Protein AF-0000000085029142 (afdb_homodimer)

Solvent-accessible surface area (backbone atoms only — not comparable to full-atom values): 33684 Å² total; per-residue (Å²): 128,80,84,60,64,17,47,61,80,77,78,48,44,35,38,35,33,48,44,54,59,54,96,69,39,68,44,69,42,39,43,16,46,34,28,54,45,37,56,44,19,61,62,35,75,43,48,28,29,34,39,37,69,24,45,58,61,83,65,44,60,60,55,44,22,17,29,54,22,42,32,30,41,36,38,67,38,74,81,41,69,55,94,44,67,49,44,50,35,49,52,53,48,54,47,42,71,72,67,30,38,36,27,40,43,32,43,43,43,73,63,35,34,40,37,50,32,34,37,26,53,74,50,45,30,30,66,47,58,47,19,69,46,80,50,60,41,67,88,57,52,52,41,40,24,19,63,35,76,85,53,26,24,37,34,34,32,34,42,84,59,26,31,40,32,34,33,24,30,40,62,86,64,59,64,54,49,74,74,36,85,82,52,72,58,46,79,44,83,44,78,80,90,73,88,65,77,58,55,47,45,75,80,42,76,41,61,64,38,55,94,83,42,38,33,42,67,76,15,52,27,26,26,24,33,15,55,62,47,76,45,43,76,49,45,53,50,32,47,50,35,12,57,66,70,64,10,2,50,30,19,26,61,59,12,32,75,71,60,42,41,59,64,92,29,17,33,8,61,93,42,39,63,28,64,17,54,35,34,36,36,28,22,38,54,43,50,52,39,37,38,29,8,43,45,60,23,73,33,28,36,27,26,22,67,53,80,76,33,55,34,52,77,72,27,78,42,71,43,74,36,55,42,85,63,47,40,61,53,50,34,51,49,49,45,51,56,70,74,99,129,82,84,61,64,18,47,60,80,79,76,50,44,34,39,34,34,48,44,54,59,54,96,68,38,68,44,69,41,40,44,16,47,35,28,55,44,38,56,44,19,60,62,34,73,42,49,29,30,33,40,37,68,24,45,59,61,82,66,45,60,60,55,44,22,17,29,52,22,43,32,30,40,36,36,66,38,74,81,40,70,53,95,43,66,50,45,51,34,50,52,52,48,52,49,41,71,71,65,31,37,36,27,40,42,30,42,43,44,73,63,35,33,40,38,50,32,34,37,24,53,74,50,45,31,28,65,47,60,47,21,70,45,80,48,61,41,67,88,57,54,51,41,41,23,18,63,33,76,85,53,27,24,38,34,32,33,35,42,84,59,27,31,38,32,35,32,23,31,39,62,86,63,57,63,53,48,74,75,34,84,82,52,73,58,46,78,44,82,45,77,80,88,72,87,64,78,58,56,48,45,76,81,43,77,41,62,65,36,56,93,83,41,38,31,41,68,76,14,51,26,26,28,24,33,14,57,62,47,77,45,42,74,50,44,53,50,33,46,50,35,11,56,67,70,63,10,1,50,32,18,26,58,61,13,32,75,71,58,42,43,59,65,91,29,16,32,9,60,94,41,40,62,28,64,16,54,35,33,36,35,28,21,39,53,43,49,60,43,37,39,25,8,43,43,57,22,72,34,27,36,26,26,23,67,55,81,76,34,53,32,51,77,72,27,79,41,71,43,75,36,56,41,85,64,47,39,60,53,50,35,53,49,49,44,51,53,67,75,94

Nearest PDB structures (foldseek):
  4l2i-assembly1_A  TM=7.290E-01  e=2.570E-65  Acidaminococcus fermentans DSM 20731
  7koe-assembly1_F  TM=7.139E-01  e=5.589E-36  Thermotoga maritima MSB8
  5ol2-assembly2_D  TM=5.853E-01  e=6.359E-39  Clostridioides difficile
  6fah-assembly1_E  TM=5.877E-01  e=2.912E-35  Acetobacterium woodii DSM 1030
  1efp-assembly2_C  TM=6.548E-01  e=1.243E-28  Paracoccus denitrificans

Foldseek 3Di:
DPCCQFFDDPPAFEEEEEFDDDPQHGDPQSLQCLQVVLVQCVLQVGFHEYEAEEQDNPCVVLQSLLQRHQEYEYEHHNVRHDDAQVQVLQQVLVVCVVRVHQEYEYAQDPSRVSNFVSNCVVSVFDEAEAFQDWHADNNGWIWTWHQDDVNPDIDTDTGPTGPNYYYHYYPPRGDGDDGHSPGDHYYHYDYRPDGDDGPDDDPDDDDLFPDQADQQARFLEEQEEECLCVALVSCVLSVLLCNLVVGHYAYDPRCCVRVSGPQQRHFFQSYAAHAHQEYEYEQHLCDPRRCRRYLNHNAYEYEECDPPRCSVVSGPHYDHDRSSVVSVVVSVVSNVVVVD/DPCCQFFDDPPAFEEEEEFDDDPLHGDPQSLQCLQVVLVQCVLQVGFHEYEAEEQDNPCVVLQSLLQRHQEYEYEHHNVRHDDAQVQVLQQVLVVCVVRVHQEYEYALDPSRVSNFVSNCVVSVFDEAEAFQDWHADNNGWIWTWHQDDVNPDIDTDTGPTGPNYYYHYYPPSGDGDDGHSPGDHYYHYDYRPDGDDGPDDDPDDDDLFPDQADQQAPFLEEQEEECLCVALVSCVLSVLLCNLVVGHYAYDPRCCVRVSGPQQRHFFQSYAAHAHQEYEYEQHLDDPRRCRRYLNHNAYEYEECDPPRCSVVSGPHYDHDRSSVVSVVVSVVSNVVVVD

Secondary structure (DSSP, 8-state):
----TTB--S----EEEE--EETTEE-HHHHHHHHHHHHHHHHHT--EEEEEEES--TTHHHHHHHTT-SEEEEEE-GGGGS--HHHHHHHHHHHHHHH--SEEEEE-SHHHHHHHHHHHHHTT--EEEEE-EEEE-TTS-EEEEEEEGGGTEEEEEE--SBSSEEEEE-TTSS-PPPP-TT---EEEEE--S-----SSEEEEEEESS-TTPPPTTT-SEEEEE-GGG-SGGGHHHHHHHHHHHT-EEEE-HHHHHTTSS-GGGBBSTTSB----SEEEEES----HHHHTTTTT-SEEEEEES-TT-GGGGG-SEEEES-HHHHHHHHHHHHHHHHH-/----TTB--S----EEEE--EETTEE-HHHHHHHHHHHHHHHHHT--EEEEEEES--TTHHHHHHHTT-SEEEEEE-GGGGS--HHHHHHHHHHHHHHH--SEEEEE-SHHHHHHHHHHHHHTT--EEEEE-EEEE-TTS-EEEEEEEGGGTEEEEEE--SBSSEEEEE-TTSSPPPPP-TT---EEEEE--S-----SSEEEEEEESS-TT---TTT-SEEEEE-GGG-SGGGHHHHHHHHHHHT-EEEE-HHHHHTTSS-GGGBBSTTSB----SEEEEES----HHHHTTTTT-SEEEEEES-TT-GGGGG-SEEEES-HHHHHHHHHHHHHHHHH-

Organism: Acidaminococcus fermentans (strain ATCC 25085 / DSM 20731 / CCUG 9996 / CIP 106432 / VR4) (NCBI:txid591001)

pLDDT: mean 88.5, std 11.26, range [29.89, 98.88]

Structure (mmCIF, N/CA/C/O backbone):
data_AF-0000000085029142-model_v1
#
loop_
_entity.id
_entity.type
_entity.pdbx_description
1 polymer 'Electron transfer flavoprotein alpha subunit'
#
loop_
_atom_site.group_PDB
_atom_site.id
_atom_site.type_symbol
_atom_site.label_atom_id
_atom_site.label_alt_id
_atom_site.label_comp_id
_atom_site.label_asym_id
_atom_site.label_entity_id
_atom_site.label_seq_id
_atom_site.pdbx_PDB_ins_code
_atom_site.Cartn_x
_atom_site.Cartn_y
_atom_site.Cartn_z
_atom_site.occupancy
_atom_site.B_iso_or_equiv
_atom_site.auth_seq_id
_atom_site.auth_comp_id
_atom_site.auth_asym_id
_atom_site.auth_atom_id
_atom_site.pdbx_PDB_model_num
ATOM 1 N N . MET A 1 1 ? 5.254 -17.094 31.516 1 30.52 1 MET A N 1
ATOM 2 C CA . MET A 1 1 ? 4.074 -16.25 31.688 1 30.52 1 MET A CA 1
ATOM 3 C C . MET A 1 1 ? 3.535 -15.781 30.344 1 30.52 1 MET A C 1
ATOM 5 O O . MET A 1 1 ? 4.305 -15.398 29.469 1 30.52 1 MET A O 1
ATOM 9 N N . ALA A 1 2 ? 2.299 -16.141 30 1 40.41 2 ALA A N 1
ATOM 10 C CA . ALA A 1 2 ? 1.71 -15.984 28.672 1 40.41 2 ALA A CA 1
ATOM 11 C C . ALA A 1 2 ? 1.793 -14.531 28.203 1 40.41 2 ALA A C 1
ATOM 13 O O . ALA A 1 2 ? 1.518 -13.609 28.984 1 40.41 2 ALA A O 1
ATOM 14 N N . ASN A 1 3 ? 2.672 -14.102 27.25 1 59.19 3 ASN A N 1
ATOM 15 C CA . ASN A 1 3 ? 2.814 -12.727 26.781 1 59.19 3 ASN A CA 1
ATOM 16 C C . ASN A 1 3 ? 1.455 -12.07 26.562 1 59.19 3 ASN A C 1
ATOM 18 O O . ASN A 1 3 ? 0.708 -12.453 25.656 1 59.19 3 ASN A O 1
ATOM 22 N N . THR A 1 4 ? 0.924 -11.352 27.609 1 70.5 4 THR A N 1
ATOM 23 C CA . THR A 1 4 ? -0.402 -10.75 27.625 1 70.5 4 THR A CA 1
ATOM 24 C C . THR A 1 4 ? -0.396 -9.414 26.875 1 70.5 4 THR A C 1
ATOM 26 O O . THR A 1 4 ? -1.415 -8.727 26.812 1 70.5 4 THR A O 1
ATOM 29 N N . LYS A 1 5 ? 0.744 -9.156 26.422 1 80.94 5 LYS A N 1
ATOM 30 C CA . LYS A 1 5 ? 0.821 -7.887 25.703 1 80.94 5 LYS A CA 1
ATOM 31 C C . LYS A 1 5 ? -0.114 -7.879 24.5 1 80.94 5 LYS A C 1
ATOM 33 O O . LYS A 1 5 ? -0.183 -8.859 23.75 1 80.94 5 LYS A O 1
ATOM 38 N N . GLY A 1 6 ? -0.913 -6.805 24.438 1 84.69 6 GLY A N 1
ATOM 39 C CA . GLY A 1 6 ? -1.8 -6.648 23.297 1 84.69 6 GLY A CA 1
ATOM 40 C C . GLY A 1 6 ? -3.201 -7.168 23.547 1 84.69 6 GLY A C 1
ATOM 41 O O . GLY A 1 6 ? -4.125 -6.879 22.781 1 84.69 6 GLY A O 1
ATOM 42 N N . LEU A 1 7 ? -3.342 -7.855 24.672 1 89.94 7 LEU A N 1
ATOM 43 C CA . LEU A 1 7 ? -4.664 -8.383 24.984 1 89.94 7 LEU A CA 1
ATOM 44 C C . LEU A 1 7 ? -5.562 -7.293 25.562 1 89.94 7 LEU A C 1
ATOM 46 O O . LEU A 1 7 ? -5.102 -6.441 26.328 1 89.94 7 LEU A O 1
ATOM 50 N N . LYS A 1 8 ? -6.797 -7.461 25.25 1 92.31 8 LYS A N 1
ATOM 51 C CA . LYS A 1 8 ? -7.789 -6.504 25.734 1 92.31 8 LYS A CA 1
ATOM 52 C C . LYS A 1 8 ? -7.879 -6.531 27.266 1 92.31 8 LYS A C 1
ATOM 54 O O . LYS A 1 8 ? -7.992 -7.602 27.859 1 92.31 8 LYS A O 1
ATOM 59 N N . THR A 1 9 ? -7.871 -5.414 27.859 1 88.19 9 THR A N 1
ATOM 60 C CA . THR A 1 9 ? -7.965 -5.305 29.312 1 88.19 9 THR A CA 1
ATOM 61 C C . THR A 1 9 ? -9.305 -4.695 29.719 1 88.19 9 THR A C 1
ATOM 63 O O . THR A 1 9 ? -9.734 -4.844 30.875 1 88.19 9 THR A O 1
ATOM 66 N N . GLY A 1 10 ? -9.812 -3.982 28.859 1 89.81 10 GLY A N 1
ATOM 67 C CA . GLY A 1 10 ? -11.047 -3.273 29.172 1 89.81 10 GLY A CA 1
ATOM 68 C C . GLY A 1 10 ? -10.82 -1.814 29.516 1 89.81 10 GLY A C 1
ATOM 69 O O . GLY A 1 10 ? -11.781 -1.049 29.641 1 89.81 10 GLY A O 1
ATOM 70 N N . ASN A 1 11 ? -9.57 -1.386 29.578 1 90.81 11 ASN A N 1
ATOM 71 C CA . ASN A 1 11 ? -9.234 -0.014 29.938 1 90.81 11 ASN A CA 1
ATOM 72 C C . ASN A 1 11 ? -9 0.854 28.703 1 90.81 11 ASN A C 1
ATOM 74 O O . ASN A 1 11 ? -8.875 2.074 28.812 1 90.81 11 ASN A O 1
ATOM 78 N N . GLU A 1 12 ? -8.938 0.197 27.578 1 93.56 12 GLU A N 1
ATOM 79 C CA . GLU A 1 12 ? -8.648 0.919 26.344 1 93.56 12 GLU A CA 1
ATOM 80 C C . GLU A 1 12 ? -9.82 1.807 25.938 1 93.56 12 GLU A C 1
ATOM 82 O O . GLU A 1 12 ? -10.977 1.396 26.031 1 93.56 12 GLU A O 1
ATOM 87 N N . LYS A 1 13 ? -9.43 3.027 25.562 1 94.19 13 LYS A N 1
ATOM 88 C CA . LYS A 1 13 ? -10.5 3.951 25.188 1 94.19 13 LYS A CA 1
ATOM 89 C C . LYS A 1 13 ? -10.047 4.898 24.078 1 94.19 13 LYS A C 1
ATOM 91 O O . LYS A 1 13 ? -8.844 5.074 23.859 1 94.19 13 LYS A O 1
ATOM 96 N N . ASP A 1 14 ? -11.023 5.41 23.328 1 96.88 14 ASP A N 1
ATOM 97 C CA . ASP A 1 14 ? -10.859 6.453 22.312 1 96.88 14 ASP A CA 1
ATOM 98 C C . ASP A 1 14 ? -10.336 5.871 21 1 96.88 14 ASP A C 1
ATOM 100 O O . ASP A 1 14 ? -9.734 4.793 21 1 96.88 14 ASP A O 1
ATOM 104 N N . LEU A 1 15 ? -10.664 6.473 20 1 98.62 15 LEU A N 1
ATOM 105 C CA . LEU A 1 15 ? -10.211 6.156 18.656 1 98.62 15 LEU A CA 1
ATOM 106 C C . LEU A 1 15 ? -9.086 7.094 18.219 1 98.62 15 LEU A C 1
ATOM 108 O O . LEU A 1 15 ? -9.188 8.312 18.406 1 98.62 15 LEU A O 1
ATOM 112 N N . TRP A 1 16 ? -8.008 6.555 17.719 1 98.88 16 TRP A N 1
ATOM 113 C CA . TRP A 1 16 ? -6.863 7.344 17.266 1 98.88 16 TRP A CA 1
ATOM 114 C C . TRP A 1 16 ? -6.758 7.348 15.75 1 98.88 16 TRP A C 1
ATOM 116 O O . TRP A 1 16 ? -6.91 6.305 15.109 1 98.88 16 TRP A O 1
ATOM 126 N N . VAL A 1 17 ? -6.547 8.484 15.195 1 98.88 17 VAL A N 1
ATOM 127 C CA . VAL A 1 17 ? -6.16 8.633 13.797 1 98.88 17 VAL A CA 1
ATOM 128 C C . VAL A 1 17 ? -4.715 9.109 13.703 1 98.88 17 VAL A C 1
ATOM 130 O O . VAL A 1 17 ? -4.352 10.133 14.289 1 98.88 17 VAL A O 1
ATOM 133 N N . TYR A 1 18 ? -3.881 8.336 13.062 1 98.88 18 TYR A N 1
ATOM 134 C CA . TYR A 1 18 ? -2.518 8.773 12.789 1 98.88 18 TYR A CA 1
ATOM 135 C C . TYR A 1 18 ? -2.502 9.914 11.781 1 98.88 18 TYR A C 1
ATOM 137 O O . TYR A 1 18 ? -3.146 9.836 10.734 1 98.88 18 TYR A O 1
ATOM 145 N N . VAL A 1 19 ? -1.706 10.961 12.078 1 98.5 19 VAL A N 1
ATOM 146 C CA . VAL A 1 19 ? -1.64 12.133 11.211 1 98.5 19 VAL A CA 1
ATOM 147 C C . VAL A 1 19 ? -0.344 12.109 10.398 1 98.5 19 VAL A C 1
ATOM 149 O O . VAL A 1 19 ? 0.676 12.648 10.836 1 98.5 19 VAL A O 1
ATOM 152 N N . GLU A 1 20 ? -0.463 11.43 9.273 1 95.5 20 GLU A N 1
ATOM 153 C CA . GLU A 1 20 ? 0.644 11.531 8.328 1 95.5 20 GLU A CA 1
ATOM 154 C C . GLU A 1 20 ? 0.755 12.945 7.762 1 95.5 20 GLU A C 1
ATOM 156 O O . GLU A 1 20 ? -0.258 13.586 7.477 1 95.5 20 GLU A O 1
ATOM 161 N N . HIS A 1 21 ? 1.964 13.43 7.652 1 91.62 21 HIS A N 1
ATOM 162 C CA . HIS A 1 21 ? 2.139 14.781 7.133 1 91.62 21 HIS A CA 1
ATOM 163 C C . HIS A 1 21 ? 3.381 14.875 6.254 1 91.62 21 HIS A C 1
ATOM 165 O O . HIS A 1 21 ? 4.277 14.031 6.34 1 91.62 21 HIS A O 1
ATOM 171 N N . TYR A 1 22 ? 3.389 15.797 5.379 1 79.88 22 TYR A N 1
ATOM 172 C CA . TYR A 1 22 ? 4.512 16.172 4.523 1 79.88 22 TYR A CA 1
ATOM 173 C C . TYR A 1 22 ? 4.781 17.672 4.598 1 79.88 22 TYR A C 1
ATOM 175 O O . TYR A 1 22 ? 3.881 18.484 4.371 1 79.88 22 TYR A O 1
ATOM 183 N N . LYS A 1 23 ? 5.977 17.984 4.918 1 77.75 23 LYS A N 1
ATOM 184 C CA . LYS A 1 23 ? 6.375 19.375 5.105 1 77.75 23 LYS A CA 1
ATOM 185 C C . LYS A 1 23 ? 5.441 20.094 6.078 1 77.75 23 LYS A C 1
ATOM 187 O O . LYS A 1 23 ? 4.992 21.203 5.809 1 77.75 23 LYS A O 1
ATOM 192 N N . GLY A 1 24 ? 5 19.359 7.051 1 84.88 24 GLY A N 1
ATOM 193 C CA . GLY A 1 24 ? 4.227 19.938 8.133 1 84.88 24 GLY A CA 1
ATOM 194 C C . GLY A 1 24 ? 2.736 19.984 7.855 1 84.88 24 GLY A C 1
ATOM 195 O O . GLY A 1 24 ? 1.95 20.406 8.703 1 84.88 24 GLY A O 1
ATOM 196 N N . GLU A 1 25 ? 2.32 19.547 6.699 1 85.88 25 GLU A N 1
ATOM 197 C CA . GLU A 1 25 ? 0.902 19.562 6.355 1 85.88 25 GLU A CA 1
ATOM 198 C C . GLU A 1 25 ? 0.339 18.141 6.281 1 85.88 25 GLU A C 1
ATOM 200 O O . GLU A 1 25 ? 0.904 17.281 5.605 1 85.88 25 GLU A O 1
ATOM 205 N N . PRO A 1 26 ? -0.782 17.969 6.996 1 92.62 26 PRO A N 1
ATOM 206 C CA . PRO A 1 26 ? -1.397 16.641 6.918 1 92.62 26 PRO A CA 1
ATOM 207 C C . PRO A 1 26 ? -1.795 16.266 5.492 1 92.62 26 PRO A C 1
ATOM 209 O O . PRO A 1 26 ? -2.258 17.109 4.73 1 92.62 26 PRO A O 1
ATOM 212 N N . VAL A 1 27 ? -1.565 15.016 5.137 1 85.31 27 VAL A N 1
ATOM 213 C CA . VAL A 1 27 ? -2.014 14.539 3.832 1 85.31 27 VAL A CA 1
ATOM 214 C C . VAL A 1 27 ? -3.531 14.367 3.84 1 85.31 27 VAL A C 1
ATOM 216 O O . VAL A 1 27 ? -4.141 14.234 4.902 1 85.31 27 VAL A O 1
ATOM 219 N N . HIS A 1 28 ? -4.18 14.281 2.744 1 82.5 28 HIS A N 1
ATOM 220 C CA . HIS A 1 28 ? -5.625 14.383 2.6 1 82.5 28 HIS A CA 1
ATOM 221 C C . HIS A 1 28 ? -6.332 13.227 3.295 1 82.5 28 HIS A C 1
ATOM 223 O O . HIS A 1 28 ? -7.41 13.406 3.867 1 82.5 28 HIS A O 1
ATOM 229 N N . VAL A 1 29 ? -5.766 12.047 3.234 1 87.75 29 VAL A N 1
ATOM 230 C CA . VAL A 1 29 ? -6.402 10.859 3.797 1 87.75 29 VAL A CA 1
ATOM 231 C C . VAL A 1 29 ? -6.645 11.062 5.293 1 87.75 29 VAL A C 1
ATOM 233 O O . VAL A 1 29 ? -7.586 10.5 5.855 1 87.75 29 VAL A O 1
ATOM 236 N N . VAL A 1 30 ? -5.852 11.922 5.949 1 95.94 30 VAL A N 1
ATOM 237 C CA . VAL A 1 30 ? -6.004 12.203 7.375 1 95.94 30 VAL A CA 1
ATOM 238 C C . VAL A 1 30 ? -7.371 12.836 7.629 1 95.94 30 VAL A C 1
ATOM 240 O O . VAL A 1 30 ? -8.086 12.43 8.555 1 95.94 30 VAL A O 1
ATOM 243 N N . TYR A 1 31 ? -7.746 13.711 6.773 1 94.06 31 TYR A N 1
ATOM 244 C CA . TYR A 1 31 ? -9.016 14.406 6.945 1 94.06 31 TYR A CA 1
ATOM 245 C C . TYR A 1 31 ? -10.188 13.492 6.598 1 94.06 31 TYR A C 1
ATOM 247 O O . TYR A 1 31 ? -11.258 13.586 7.207 1 94.06 31 TYR A O 1
ATOM 255 N N . GLU A 1 32 ? -10 12.641 5.645 1 90.56 32 GLU A N 1
ATOM 256 C CA . GLU A 1 32 ? -11.016 11.633 5.352 1 90.56 32 GLU A CA 1
ATOM 257 C C . GLU A 1 32 ? -11.273 10.734 6.562 1 90.56 32 GLU A C 1
ATOM 259 O O . GLU A 1 32 ? -12.422 10.484 6.926 1 90.56 32 GLU A O 1
ATOM 264 N N . LEU A 1 33 ? -10.18 10.352 7.172 1 97.38 33 LEU A N 1
ATOM 265 C CA . LEU A 1 33 ? -10.258 9.453 8.312 1 97.38 33 LEU A CA 1
ATOM 266 C C . LEU A 1 33 ? -10.914 10.141 9.508 1 97.38 33 LEU A C 1
ATOM 268 O O . LEU A 1 33 ? -11.719 9.523 10.211 1 97.38 33 LEU A O 1
ATOM 272 N N . LEU A 1 34 ? -10.531 11.375 9.727 1 98.25 34 LEU A N 1
ATOM 273 C CA . LEU A 1 34 ? -11.156 12.109 10.828 1 98.25 34 LEU A CA 1
ATOM 274 C C . LEU A 1 34 ? -12.672 12.172 10.648 1 98.25 34 LEU A C 1
ATOM 276 O O . LEU A 1 34 ? -13.422 12 11.609 1 98.25 34 LEU A O 1
ATOM 280 N N . GLY A 1 35 ? -13.094 12.414 9.414 1 96.19 35 GLY A N 1
ATOM 281 C CA . GLY A 1 35 ? -14.516 12.453 9.133 1 96.19 35 GLY A CA 1
ATOM 282 C C . GLY A 1 35 ? -15.219 11.141 9.406 1 96.19 35 GLY A C 1
ATOM 283 O O . GLY A 1 35 ? -16.234 11.102 10.109 1 96.19 35 GLY A O 1
ATOM 284 N N . GLU A 1 36 ? -14.688 10.078 8.883 1 94.62 36 GLU A N 1
ATOM 285 C CA . GLU A 1 36 ? -15.297 8.758 9.031 1 94.62 36 GLU A CA 1
ATOM 286 C C . GLU A 1 36 ? -15.234 8.289 10.484 1 94.62 36 GLU A C 1
ATOM 288 O O . GLU A 1 36 ? -16.203 7.73 11.008 1 94.62 36 GLU A O 1
ATOM 293 N N . CYS A 1 37 ? -14.141 8.523 11.172 1 98.19 37 CYS A N 1
ATOM 294 C CA . CYS A 1 37 ? -13.953 8.055 12.539 1 98.19 37 CYS A CA 1
ATOM 295 C C . CYS A 1 37 ? -14.766 8.883 13.523 1 98.19 37 CYS A C 1
ATOM 297 O O . CYS A 1 37 ? -15.086 8.422 14.617 1 98.19 37 CYS A O 1
ATOM 299 N N . ARG A 1 38 ? -15.078 10.109 13.125 1 97.19 38 ARG A N 1
ATOM 300 C CA . ARG A 1 38 ? -15.977 10.906 13.945 1 97.19 38 ARG A CA 1
ATOM 301 C C . ARG A 1 38 ? -17.328 10.219 14.102 1 97.19 38 ARG A C 1
ATOM 303 O O . ARG A 1 38 ? -17.891 10.172 15.203 1 97.19 38 ARG A O 1
ATOM 310 N N . LYS A 1 39 ? -17.859 9.688 12.992 1 95.44 39 LYS A N 1
ATOM 311 C CA . LYS A 1 39 ? -19.125 8.953 13.023 1 95.44 39 LYS A CA 1
ATOM 312 C C . LYS A 1 39 ? -19.016 7.723 13.914 1 95.44 39 LYS A C 1
ATOM 314 O O . LYS A 1 39 ? -19.938 7.434 14.695 1 95.44 39 LYS A O 1
ATOM 319 N N . LEU A 1 40 ? -17.922 7.031 13.805 1 97.12 40 LEU A N 1
ATOM 320 C CA . LEU A 1 40 ? -17.719 5.824 14.594 1 97.12 40 LEU A CA 1
ATOM 321 C C . LEU A 1 40 ? -17.625 6.156 16.078 1 97.12 40 LEU A C 1
ATOM 323 O O . LEU A 1 40 ? -18.203 5.457 16.922 1 97.12 40 LEU A O 1
ATOM 327 N N . ALA A 1 41 ? -16.844 7.191 16.375 1 97.44 41 ALA A N 1
ATOM 328 C CA . ALA A 1 41 ? -16.656 7.613 17.766 1 97.44 41 ALA A CA 1
ATOM 329 C C . ALA A 1 41 ? -18 7.977 18.406 1 97.44 41 ALA A C 1
ATOM 331 O O . ALA A 1 41 ? -18.266 7.621 19.547 1 97.44 41 ALA A O 1
ATOM 332 N N . ASP A 1 42 ? -18.797 8.672 17.641 1 95.88 42 ASP A N 1
ATOM 333 C CA . ASP A 1 42 ? -20.109 9.047 18.125 1 95.88 42 ASP A CA 1
ATOM 334 C C . ASP A 1 42 ? -20.969 7.816 18.391 1 95.88 42 ASP A C 1
ATOM 336 O O . ASP A 1 42 ? -21.688 7.754 19.391 1 95.88 42 ASP A O 1
ATOM 340 N N . LYS A 1 43 ? -20.859 6.895 17.531 1 94.31 43 LYS A N 1
ATOM 341 C CA . LYS A 1 43 ? -21.641 5.664 17.641 1 94.31 43 LYS A CA 1
ATOM 342 C C . LYS A 1 43 ? -21.25 4.879 18.891 1 94.31 43 LYS A C 1
ATOM 344 O O . LYS A 1 43 ? -22.094 4.277 19.547 1 94.31 43 LYS A O 1
ATOM 349 N N . CYS A 1 44 ? -20.016 4.875 19.266 1 94.25 44 CYS A N 1
ATOM 350 C CA . CYS A 1 44 ? -19.531 4.074 20.375 1 94.25 44 CYS A CA 1
ATOM 351 C C . CYS A 1 44 ? -19.344 4.93 21.625 1 94.25 44 CYS A C 1
ATOM 353 O O . CYS A 1 44 ? -18.875 4.438 22.656 1 94.25 44 CYS A O 1
ATOM 355 N N . ASN A 1 45 ? -19.672 6.152 21.594 1 95 45 ASN A N 1
ATOM 356 C CA . ASN A 1 45 ? -19.562 7.086 22.719 1 95 45 ASN A CA 1
ATOM 357 C C . ASN A 1 45 ? -18.125 7.164 23.234 1 95 45 ASN A C 1
ATOM 359 O O . ASN A 1 45 ? -17.891 6.988 24.422 1 95 45 ASN A O 1
ATOM 363 N N . GLN A 1 46 ? -17.203 7.379 22.375 1 96.69 46 GLN A N 1
ATOM 364 C CA . GLN A 1 46 ? -15.781 7.551 22.672 1 96.69 46 GLN A CA 1
ATOM 365 C C . GLN A 1 46 ? -15.242 8.844 22.062 1 96.69 46 GLN A C 1
ATOM 367 O O . GLN A 1 46 ? -15.898 9.461 21.234 1 96.69 46 GLN A O 1
ATOM 372 N N . LYS A 1 47 ? -14.094 9.227 22.484 1 98.31 47 LYS A N 1
ATOM 373 C CA . LYS A 1 47 ? -13.453 10.406 21.922 1 98.31 47 LYS A CA 1
ATOM 374 C C . LYS A 1 47 ? -12.641 10.039 20.672 1 98.31 47 LYS A C 1
ATOM 376 O O . LYS A 1 47 ? -12.195 8.898 20.531 1 98.31 47 LYS A O 1
ATOM 381 N N . LEU A 1 48 ? -12.562 11.008 19.797 1 98.75 48 LEU A N 1
ATOM 382 C CA . LEU A 1 48 ? -11.711 10.883 18.625 1 98.75 48 LEU A CA 1
ATOM 383 C C . LEU A 1 48 ? -10.422 11.688 18.797 1 98.75 48 LEU A C 1
ATOM 385 O O . LEU A 1 48 ? -10.469 12.898 19.031 1 98.75 48 LEU A O 1
ATOM 389 N N . ALA A 1 49 ? -9.336 11.016 18.719 1 98.88 49 ALA A N 1
ATOM 390 C CA . ALA A 1 49 ? -8.047 11.672 18.906 1 98.88 49 ALA A CA 1
ATOM 391 C C . ALA A 1 49 ? -7.211 11.594 17.625 1 98.88 49 ALA A C 1
ATOM 393 O O . ALA A 1 49 ? -7.266 10.594 16.906 1 98.88 49 ALA A O 1
ATOM 394 N N . ALA A 1 50 ? -6.496 12.641 17.344 1 98.88 50 ALA A N 1
ATOM 395 C CA . ALA A 1 50 ? -5.477 12.664 16.297 1 98.88 50 ALA A CA 1
ATOM 396 C C . ALA A 1 50 ? -4.074 12.609 16.906 1 98.88 50 ALA A C 1
ATOM 398 O O . ALA A 1 50 ? -3.799 13.258 17.922 1 98.88 50 ALA A O 1
ATOM 399 N N . VAL A 1 51 ? -3.215 11.781 16.328 1 98.88 51 VAL A N 1
ATOM 400 C CA . VAL A 1 51 ? -1.849 11.641 16.828 1 98.88 51 VAL A CA 1
ATOM 401 C C . VAL A 1 51 ? -0.869 12.219 15.805 1 98.88 51 VAL A C 1
ATOM 403 O O . VAL A 1 51 ? -0.699 11.656 14.719 1 98.88 51 VAL A O 1
ATOM 406 N N . LEU A 1 52 ? -0.198 13.289 16.188 1 98.62 52 LEU A N 1
ATOM 407 C CA . LEU A 1 52 ? 0.72 14.016 15.32 1 98.62 52 LEU A CA 1
ATOM 408 C C . LEU A 1 52 ? 2.158 13.867 15.805 1 98.62 52 LEU A C 1
ATOM 410 O O . LEU A 1 52 ? 2.504 14.344 16.891 1 98.62 52 LEU A O 1
ATOM 414 N N . ILE A 1 53 ? 2.945 13.141 15.109 1 98.06 53 ILE A N 1
ATOM 415 C CA . ILE A 1 53 ? 4.387 13.047 15.312 1 98.06 53 ILE A CA 1
ATOM 416 C C . ILE A 1 53 ? 5.105 13.945 14.305 1 98.06 53 ILE A C 1
ATOM 418 O O . ILE A 1 53 ? 4.996 13.734 13.094 1 98.06 53 ILE A O 1
ATOM 422 N N . THR A 1 54 ? 5.844 14.914 14.797 1 97.31 54 THR A N 1
ATOM 423 C CA . THR A 1 54 ? 6.348 15.93 13.883 1 97.31 54 THR A CA 1
ATOM 424 C C . THR A 1 54 ? 7.543 16.656 14.484 1 97.31 54 THR A C 1
ATOM 426 O O . THR A 1 54 ? 7.848 16.484 15.664 1 97.31 54 THR A O 1
ATOM 429 N N . ASP A 1 55 ? 8.266 17.359 13.594 1 96.31 55 ASP A N 1
ATOM 430 C CA . ASP A 1 55 ? 9.352 18.219 14.07 1 96.31 55 ASP A CA 1
ATOM 431 C C . ASP A 1 55 ? 8.82 19.578 14.5 1 96.31 55 ASP A C 1
ATOM 433 O O . ASP A 1 55 ? 9.43 20.25 15.344 1 96.31 55 ASP A O 1
ATOM 437 N N . ASP A 1 56 ? 7.668 20.016 13.977 1 95.81 56 ASP A N 1
ATOM 438 C CA . ASP A 1 56 ? 7.027 21.297 14.273 1 95.81 56 ASP A CA 1
ATOM 439 C C . ASP A 1 56 ? 5.52 21.234 14.039 1 95.81 56 ASP A C 1
ATOM 441 O O . ASP A 1 56 ? 5.066 21.141 12.898 1 95.81 56 ASP A O 1
ATOM 445 N N . ALA A 1 57 ? 4.758 21.359 15.055 1 95.88 57 ALA A N 1
ATOM 446 C CA . ALA A 1 57 ? 3.314 21.141 14.984 1 95.88 57 ALA A CA 1
ATOM 447 C C . ALA A 1 57 ? 2.613 22.328 14.312 1 95.88 57 ALA A C 1
ATOM 449 O O . ALA A 1 57 ? 1.566 22.156 13.68 1 95.88 57 ALA A O 1
ATOM 450 N N . LYS A 1 58 ? 3.186 23.5 14.461 1 94.19 58 LYS A N 1
ATOM 451 C CA . LYS A 1 58 ? 2.58 24.719 13.945 1 94.19 58 LYS A CA 1
ATOM 452 C C . LYS A 1 58 ? 1.105 24.812 14.328 1 94.19 58 LYS A C 1
ATOM 454 O O . LYS A 1 58 ? 0.758 24.688 15.5 1 94.19 58 LYS A O 1
ATOM 459 N N . ASP A 1 59 ? 0.207 25.062 13.336 1 95.5 59 ASP A N 1
ATOM 460 C CA . ASP A 1 59 ? -1.22 25.219 13.602 1 95.5 59 ASP A CA 1
ATOM 461 C C . ASP A 1 59 ? -1.983 23.953 13.234 1 95.5 59 ASP A C 1
ATOM 463 O O . ASP A 1 59 ? -3.215 23.953 13.203 1 95.5 59 ASP A O 1
ATOM 467 N N . VAL A 1 60 ? -1.272 22.906 13.031 1 97.19 60 VAL A N 1
ATOM 468 C CA . VAL A 1 60 ? -1.861 21.672 12.555 1 97.19 60 VAL A CA 1
ATOM 469 C C . VAL A 1 60 ? -2.867 21.141 13.578 1 97.19 60 VAL A C 1
ATOM 471 O O . VAL A 1 60 ? -3.959 20.703 13.211 1 97.19 60 VAL A O 1
ATOM 474 N N . PRO A 1 61 ? -2.604 21.25 14.898 1 98.38 61 PRO A N 1
ATOM 475 C CA . PRO A 1 61 ? -3.57 20.75 15.875 1 98.38 61 PRO A CA 1
ATOM 476 C C . PRO A 1 61 ? -4.926 21.438 15.773 1 98.38 61 PRO A C 1
ATOM 478 O O . PRO A 1 61 ? -5.969 20.781 15.875 1 98.38 61 PRO A O 1
ATOM 481 N N . SER A 1 62 ? -4.926 22.734 15.508 1 97.44 62 SER A N 1
ATOM 482 C CA . SER A 1 62 ? -6.176 23.469 15.375 1 97.44 62 SER A CA 1
ATOM 483 C C . SER A 1 62 ? -6.957 23.016 14.141 1 97.44 62 SER A C 1
ATOM 485 O O . SER A 1 62 ? -8.188 22.922 14.18 1 97.44 62 SER A O 1
ATOM 487 N N . LYS A 1 63 ? -6.238 22.719 13.086 1 96.81 63 LYS A N 1
ATOM 488 C CA . LYS A 1 63 ? -6.875 22.234 11.867 1 96.81 63 LYS A CA 1
ATOM 489 C C . LYS A 1 63 ? -7.523 20.875 12.094 1 96.81 63 LYS A C 1
ATOM 491 O O . LYS A 1 63 ? -8.617 20.609 11.578 1 96.81 63 LYS A O 1
ATOM 496 N N . LEU A 1 64 ? -6.848 20.047 12.867 1 98.44 64 LEU A N 1
ATOM 497 C CA . LEU A 1 64 ? -7.352 18.719 13.148 1 98.44 64 LEU A CA 1
ATOM 498 C C . LEU A 1 64 ? -8.602 18.781 14.016 1 98.44 64 LEU A C 1
ATOM 500 O O . LEU A 1 64 ? -9.555 18.031 13.797 1 98.44 64 LEU A O 1
ATOM 504 N N . ILE A 1 65 ? -8.617 19.672 15.008 1 98.5 65 ILE A N 1
ATOM 505 C CA . ILE A 1 65 ? -9.773 19.859 15.875 1 98.5 65 ILE A CA 1
ATOM 506 C C . ILE A 1 65 ? -10.961 20.359 15.055 1 98.5 65 ILE A C 1
ATOM 508 O O . ILE A 1 65 ? -12.07 19.844 15.188 1 98.5 65 ILE A O 1
ATOM 512 N N . ALA A 1 66 ? -10.672 21.25 14.156 1 97.81 66 ALA A N 1
ATOM 513 C CA . ALA A 1 66 ? -11.727 21.812 13.312 1 97.81 66 ALA A CA 1
ATOM 514 C C . ALA A 1 66 ? -12.328 20.75 12.406 1 97.81 66 ALA A C 1
ATOM 516 O O . ALA A 1 66 ? -13.43 20.906 11.883 1 97.81 66 ALA A O 1
ATOM 517 N N . ARG A 1 67 ? -11.57 19.656 12.234 1 97 67 ARG A N 1
ATOM 518 C CA . ARG A 1 67 ? -12 18.594 11.32 1 97 67 ARG A CA 1
ATOM 519 C C . ARG A 1 67 ? -12.523 17.391 12.094 1 97 67 ARG A C 1
ATOM 521 O O . ARG A 1 67 ? -12.656 16.297 11.523 1 97 67 ARG A O 1
ATOM 528 N N . GLY A 1 68 ? -12.766 17.531 13.43 1 97.12 68 GLY A N 1
ATOM 529 C CA . GLY A 1 68 ? -13.531 16.5 14.109 1 97.12 68 GLY A CA 1
ATOM 530 C C . GLY A 1 68 ? -12.805 15.898 15.305 1 97.12 68 GLY A C 1
ATOM 531 O O . GLY A 1 68 ? -13.398 15.172 16.094 1 97.12 68 GLY A O 1
ATOM 532 N N . ALA A 1 69 ? -11.531 16.219 15.531 1 98.62 69 ALA A N 1
ATOM 533 C CA . ALA A 1 69 ? -10.773 15.648 16.641 1 98.62 69 ALA A CA 1
ATOM 534 C C . ALA A 1 69 ? -11.18 16.281 17.969 1 98.62 69 ALA A C 1
ATOM 536 O O . ALA A 1 69 ? -11.328 17.5 18.062 1 98.62 69 ALA A O 1
ATOM 537 N N . ASP A 1 70 ? -11.375 15.438 18.969 1 98.62 70 ASP A N 1
ATOM 538 C CA . ASP A 1 70 ? -11.602 15.914 20.328 1 98.62 70 ASP A CA 1
ATOM 539 C C . ASP A 1 70 ? -10.273 16.156 21.062 1 98.62 70 ASP A C 1
ATOM 541 O O . ASP A 1 70 ? -10.18 17.016 21.922 1 98.62 70 ASP A O 1
ATOM 545 N N . LEU A 1 71 ? -9.352 15.352 20.781 1 98.69 71 LEU A N 1
ATOM 546 C CA . LEU A 1 71 ? -8.008 15.375 21.344 1 98.69 71 LEU A CA 1
ATOM 547 C C . LEU A 1 71 ? -6.961 15.359 20.234 1 98.69 71 LEU A C 1
ATOM 549 O O . LEU A 1 71 ? -7.156 14.727 19.203 1 98.69 71 LEU A O 1
ATOM 553 N N . VAL A 1 72 ? -5.883 16.094 20.453 1 98.88 72 VAL A N 1
ATOM 554 C CA . VAL A 1 72 ? -4.727 15.992 19.578 1 98.88 72 VAL A CA 1
ATOM 555 C C . VAL A 1 72 ? -3.469 15.727 20.391 1 98.88 72 VAL A C 1
ATOM 557 O O . VAL A 1 72 ? -3.043 16.578 21.188 1 98.88 72 VAL A O 1
ATOM 560 N N . TYR A 1 73 ? -2.967 14.5 20.266 1 98.81 73 TYR A N 1
ATOM 561 C CA . TYR A 1 73 ? -1.67 14.188 20.859 1 98.81 73 TYR A CA 1
ATOM 562 C C . TYR A 1 73 ? -0.533 14.641 19.938 1 98.81 73 TYR A C 1
ATOM 564 O O . TYR A 1 73 ? -0.493 14.281 18.766 1 98.81 73 TYR A O 1
ATOM 572 N N . VAL A 1 74 ? 0.406 15.414 20.5 1 98.69 74 VAL A N 1
ATOM 573 C CA . VAL A 1 74 ? 1.515 15.938 19.719 1 98.69 74 VAL A CA 1
ATOM 574 C C . VAL A 1 74 ? 2.838 15.438 20.281 1 98.69 74 VAL A C 1
ATOM 576 O O . VAL A 1 74 ? 3.15 15.672 21.453 1 98.69 74 VAL A O 1
ATOM 579 N N . CYS A 1 75 ? 3.537 14.68 19.562 1 98.38 75 CYS A N 1
ATOM 580 C CA . CYS A 1 75 ? 4.918 14.305 19.844 1 98.38 75 CYS A CA 1
ATOM 581 C C . CYS A 1 75 ? 5.887 15.07 18.953 1 98.38 75 CYS A C 1
ATOM 583 O O . CYS A 1 75 ? 6.078 14.711 17.781 1 98.38 75 CYS A O 1
ATOM 585 N N . GLN A 1 76 ? 6.52 16.062 19.516 1 97.25 76 GLN A N 1
ATOM 586 C CA . GLN A 1 76 ? 7.367 16.938 18.734 1 97.25 76 GLN A CA 1
ATOM 587 C C . GLN A 1 76 ? 8.844 16.719 19.047 1 97.25 76 GLN A C 1
ATOM 589 O O . GLN A 1 76 ? 9.242 16.703 20.219 1 97.25 76 GLN A O 1
ATOM 594 N N . ASP A 1 77 ? 9.648 16.469 18.031 1 96.38 77 ASP A N 1
ATOM 595 C CA . ASP A 1 77 ? 11.094 16.297 18.109 1 96.38 77 ASP A CA 1
ATOM 596 C C . ASP A 1 77 ? 11.75 16.578 16.75 1 96.38 77 ASP A C 1
ATOM 598 O O . ASP A 1 77 ? 11.211 16.203 15.711 1 96.38 77 ASP A O 1
ATOM 602 N N . PRO A 1 78 ? 12.938 17.203 16.75 1 94.31 78 PRO A N 1
ATOM 603 C CA . PRO A 1 78 ? 13.617 17.469 15.484 1 94.31 78 PRO A CA 1
ATOM 604 C C . PRO A 1 78 ? 13.898 16.203 14.68 1 94.31 78 PRO A C 1
ATOM 606 O O . PRO A 1 78 ? 13.969 16.25 13.453 1 94.31 78 PRO A O 1
ATOM 609 N N . ALA A 1 79 ? 13.945 15.086 15.312 1 93.12 79 ALA A N 1
ATOM 610 C CA . ALA A 1 79 ? 14.242 13.805 14.68 1 93.12 79 ALA A CA 1
ATOM 611 C C . ALA A 1 79 ? 13.117 13.383 13.734 1 93.12 79 ALA A C 1
ATOM 613 O O . ALA A 1 79 ? 13.305 12.516 12.883 1 93.12 79 ALA A O 1
ATOM 614 N N . PHE A 1 80 ? 11.961 14.055 13.82 1 94.75 80 PHE A N 1
ATOM 615 C CA . PHE A 1 80 ? 10.789 13.625 13.07 1 94.75 80 PHE A CA 1
ATOM 616 C C . PHE A 1 80 ? 10.609 14.469 11.812 1 94.75 80 PHE A C 1
ATOM 618 O O . PHE A 1 80 ? 9.539 14.469 11.203 1 94.75 80 PHE A O 1
ATOM 625 N N . LYS A 1 81 ? 11.688 15.141 11.406 1 89.88 81 LYS A N 1
ATOM 626 C CA . LYS A 1 81 ? 11.641 15.969 10.203 1 89.88 81 LYS A CA 1
ATOM 627 C C . LYS A 1 81 ? 11.359 15.125 8.961 1 89.88 81 LYS A C 1
ATOM 629 O O . LYS A 1 81 ? 10.609 15.547 8.078 1 89.88 81 LYS A O 1
ATOM 634 N N . TYR A 1 82 ? 12.008 13.977 8.93 1 87.5 82 TYR A N 1
ATOM 635 C CA . TYR A 1 82 ? 11.781 13.016 7.855 1 87.5 82 TYR A CA 1
ATOM 636 C C . TYR A 1 82 ? 11.211 11.711 8.398 1 87.5 82 TYR A C 1
ATOM 638 O O . TYR A 1 82 ? 11.57 11.281 9.5 1 87.5 82 TYR A O 1
ATOM 646 N N . TYR A 1 83 ? 10.367 11.133 7.637 1 91.56 83 TYR A N 1
ATOM 647 C CA . TYR A 1 83 ? 9.789 9.859 8.039 1 91.56 83 TYR A CA 1
ATOM 648 C C . TYR A 1 83 ? 10.867 8.797 8.219 1 91.56 83 TYR A C 1
ATOM 650 O O . TYR A 1 83 ? 11.719 8.617 7.348 1 91.56 83 TYR A O 1
ATOM 658 N N . SER A 1 84 ? 10.852 8.203 9.352 1 90.75 84 SER A N 1
ATOM 659 C CA . SER A 1 84 ? 11.633 7.027 9.703 1 90.75 84 SER A CA 1
ATOM 660 C C . SER A 1 84 ? 10.758 5.941 10.32 1 90.75 84 SER A C 1
ATOM 662 O O . SER A 1 84 ? 10.062 6.184 11.305 1 90.75 84 SER A O 1
ATOM 664 N N . THR A 1 85 ? 10.82 4.75 9.703 1 93.88 85 THR A N 1
ATOM 665 C CA . THR A 1 85 ? 9.969 3.67 10.18 1 93.88 85 THR A CA 1
ATOM 666 C C . THR A 1 85 ? 10.234 3.381 11.656 1 93.88 85 THR A C 1
ATOM 668 O O . THR A 1 85 ? 9.297 3.275 12.445 1 93.88 85 THR A O 1
ATOM 671 N N . ASP A 1 86 ? 11.469 3.301 12.031 1 95.38 86 ASP A N 1
ATOM 672 C CA . ASP A 1 86 ? 11.828 2.881 13.383 1 95.38 86 ASP A CA 1
ATOM 673 C C . ASP A 1 86 ? 11.453 3.949 14.406 1 95.38 86 ASP A C 1
ATOM 675 O O . ASP A 1 86 ? 10.836 3.648 15.43 1 95.38 86 ASP A O 1
ATOM 679 N N . GLU A 1 87 ? 11.805 5.172 14.117 1 95.69 87 GLU A N 1
ATOM 680 C CA . GLU A 1 87 ? 11.539 6.246 15.07 1 95.69 87 GLU A CA 1
ATOM 681 C C . GLU A 1 87 ? 10.039 6.496 15.219 1 95.69 87 GLU A C 1
ATOM 683 O O . GLU A 1 87 ? 9.547 6.699 16.328 1 95.69 87 GLU A O 1
ATOM 688 N N . TYR A 1 88 ? 9.383 6.484 14.133 1 97.31 88 TYR A N 1
ATOM 689 C CA . TYR A 1 88 ? 7.941 6.703 14.18 1 97.31 88 TYR A CA 1
ATOM 690 C C . TYR A 1 88 ? 7.238 5.559 14.898 1 97.31 88 TYR A C 1
ATOM 692 O O . TYR A 1 88 ? 6.32 5.785 15.688 1 97.31 88 TYR A O 1
ATOM 700 N N . THR A 1 89 ? 7.652 4.316 14.602 1 97.94 89 THR A N 1
ATOM 701 C CA . THR A 1 89 ? 7.09 3.168 15.297 1 97.94 89 THR A CA 1
ATOM 702 C C . THR A 1 89 ? 7.312 3.285 16.797 1 97.94 89 THR A C 1
ATOM 704 O O . THR A 1 89 ? 6.391 3.07 17.594 1 97.94 89 THR A O 1
ATOM 707 N N . ASN A 1 90 ? 8.516 3.635 17.156 1 97.56 90 ASN A N 1
ATOM 708 C CA . ASN A 1 90 ? 8.859 3.758 18.562 1 97.56 90 ASN A CA 1
ATOM 709 C C . ASN A 1 90 ? 7.992 4.805 19.266 1 97.56 90 ASN A C 1
ATOM 711 O O . ASN A 1 90 ? 7.422 4.543 20.328 1 97.56 90 ASN A O 1
ATOM 715 N N . ALA A 1 91 ? 7.934 5.98 18.688 1 98.38 91 ALA A N 1
ATOM 716 C CA . ALA A 1 91 ? 7.148 7.07 19.266 1 98.38 91 ALA A CA 1
ATOM 717 C C . ALA A 1 91 ? 5.684 6.676 19.406 1 98.38 91 ALA A C 1
ATOM 719 O O . ALA A 1 91 ? 5.082 6.871 20.469 1 98.38 91 ALA A O 1
ATOM 720 N N . PHE A 1 92 ? 5.105 6.082 18.359 1 98.62 92 PHE A N 1
ATOM 721 C CA . PHE A 1 92 ? 3.691 5.723 18.359 1 98.62 92 PHE A CA 1
ATOM 722 C C . PHE A 1 92 ? 3.412 4.648 19.406 1 98.62 92 PHE A C 1
ATOM 724 O O . PHE A 1 92 ? 2.408 4.715 20.125 1 98.62 92 PHE A O 1
ATOM 731 N N . CYS A 1 93 ? 4.305 3.678 19.5 1 98.19 93 CYS A N 1
ATOM 732 C CA . CYS A 1 93 ? 4.113 2.586 20.453 1 98.19 93 CYS A CA 1
ATOM 733 C C . CYS A 1 93 ? 4.23 3.084 21.875 1 98.19 93 CYS A C 1
ATOM 735 O O . CYS A 1 93 ? 3.498 2.627 22.766 1 98.19 93 CYS A O 1
ATOM 737 N N . GLU A 1 94 ? 5.164 4.004 22.141 1 98.06 94 GLU A N 1
ATOM 738 C CA . GLU A 1 94 ? 5.246 4.613 23.469 1 98.06 94 GLU A CA 1
ATOM 739 C C . GLU A 1 94 ? 3.93 5.281 23.844 1 98.06 94 GLU A C 1
ATOM 741 O O . GLU A 1 94 ? 3.469 5.156 24.984 1 98.06 94 GLU A O 1
ATOM 746 N N . MET A 1 95 ? 3.365 5.949 22.875 1 98.44 95 MET A N 1
ATOM 747 C CA . MET A 1 95 ? 2.119 6.664 23.125 1 98.44 95 MET A CA 1
ATOM 748 C C . MET A 1 95 ? 0.965 5.688 23.344 1 98.44 95 MET A C 1
ATOM 750 O O . MET A 1 95 ? 0.083 5.93 24.172 1 98.44 95 MET A O 1
ATOM 754 N N . ILE A 1 96 ? 0.914 4.582 22.578 1 98.25 96 ILE A N 1
ATOM 755 C CA . ILE A 1 96 ? -0.102 3.555 22.766 1 98.25 96 ILE A CA 1
ATOM 756 C C . ILE A 1 96 ? 0.001 2.99 24.188 1 98.25 96 ILE A C 1
ATOM 758 O O . ILE A 1 96 ? -1.014 2.785 24.859 1 98.25 96 ILE A O 1
ATOM 762 N N . ASP A 1 97 ? 1.232 2.752 24.625 1 96.62 97 ASP A N 1
ATOM 763 C CA . ASP A 1 97 ? 1.444 2.197 25.953 1 96.62 97 ASP A CA 1
ATOM 764 C C . ASP A 1 97 ? 0.986 3.174 27.031 1 96.62 97 ASP A C 1
ATOM 766 O O . ASP A 1 97 ? 0.447 2.764 28.062 1 96.62 97 ASP A O 1
ATOM 770 N N . GLU A 1 98 ? 1.199 4.395 26.766 1 96.88 98 GLU A N 1
ATOM 771 C CA . GLU A 1 98 ? 0.894 5.434 27.75 1 96.88 98 GLU A CA 1
ATOM 772 C C . GLU A 1 98 ? -0.607 5.691 27.828 1 96.88 98 GLU A C 1
ATOM 774 O O . GLU A 1 98 ? -1.165 5.816 28.922 1 96.88 98 GLU A O 1
ATOM 779 N N . TYR A 1 99 ? -1.285 5.746 26.641 1 97.62 99 TYR A N 1
ATOM 780 C CA . TYR A 1 99 ? -2.645 6.273 26.625 1 97.62 99 TYR A CA 1
ATOM 781 C C . TYR A 1 99 ? -3.656 5.172 26.344 1 97.62 99 TYR A C 1
ATOM 783 O O . TYR A 1 99 ? -4.859 5.363 26.531 1 97.62 99 TYR A O 1
ATOM 791 N N . GLN A 1 100 ? -3.277 4.035 25.844 1 97.62 100 GLN A N 1
ATOM 792 C CA . GLN A 1 100 ? -4.055 2.812 25.688 1 97.62 100 GLN A CA 1
ATOM 793 C C . GLN A 1 100 ? -5.316 3.062 24.875 1 97.62 100 GLN A C 1
ATOM 795 O O . GLN A 1 100 ? -6.43 2.822 25.344 1 97.62 100 GLN A O 1
ATOM 800 N N . PRO A 1 101 ? -5.164 3.451 23.594 1 98.44 101 PRO A N 1
ATOM 801 C CA . PRO A 1 101 ? -6.332 3.627 22.734 1 98.44 101 PRO A CA 1
ATOM 802 C C . PRO A 1 101 ? -7.055 2.314 22.438 1 98.44 101 PRO A C 1
ATOM 804 O O . PRO A 1 101 ? -6.445 1.244 22.484 1 98.44 101 PRO A O 1
ATOM 807 N N . SER A 1 102 ? -8.367 2.438 22.125 1 97.94 102 SER A N 1
ATOM 808 C CA . SER A 1 102 ? -9.164 1.268 21.766 1 97.94 102 SER A CA 1
ATOM 809 C C . SER A 1 102 ? -8.914 0.858 20.328 1 97.94 102 SER A C 1
ATOM 811 O O . SER A 1 102 ? -8.961 -0.329 20 1 97.94 102 SER A O 1
ATOM 813 N N . SER A 1 103 ? -8.75 1.849 19.469 1 98.44 103 SER A N 1
ATOM 814 C CA . SER A 1 103 ? -8.562 1.586 18.047 1 98.44 103 SER A CA 1
ATOM 815 C C . SER A 1 103 ? -7.641 2.619 17.406 1 98.44 103 SER A C 1
ATOM 817 O O . SER A 1 103 ? -7.531 3.746 17.891 1 98.44 103 SER A O 1
ATOM 819 N N . VAL A 1 104 ? -6.926 2.238 16.391 1 98.88 104 VAL A N 1
ATOM 820 C CA . VAL A 1 104 ? -6.02 3.109 15.656 1 98.88 104 VAL A CA 1
ATOM 821 C C . VAL A 1 104 ? -6.297 2.99 14.156 1 98.88 104 VAL A C 1
ATOM 823 O O . VAL A 1 104 ? -6.297 1.887 13.602 1 98.88 104 VAL A O 1
ATOM 826 N N . PHE A 1 105 ? -6.531 4.109 13.516 1 98.81 105 PHE A N 1
ATOM 827 C CA . PHE A 1 105 ? -6.789 4.203 12.078 1 98.81 105 PHE A CA 1
ATOM 828 C C . PHE A 1 105 ? -5.641 4.914 11.367 1 98.81 105 PHE A C 1
ATOM 830 O O . PHE A 1 105 ? -5.266 6.023 11.75 1 98.81 105 PHE A O 1
ATOM 837 N N . ILE A 1 106 ? -5.094 4.273 10.375 1 98.75 106 ILE A N 1
ATOM 838 C CA . ILE A 1 106 ? -3.949 4.789 9.633 1 98.75 106 ILE A CA 1
ATOM 839 C C . ILE A 1 106 ? -4.281 4.836 8.141 1 98.75 106 ILE A C 1
ATOM 841 O O . ILE A 1 106 ? -4.871 3.9 7.598 1 98.75 106 ILE A O 1
ATOM 845 N N . GLY A 1 107 ? -3.936 5.93 7.453 1 96.56 107 GLY A N 1
ATOM 846 C CA . GLY A 1 107 ? -4.09 5.969 6.008 1 96.56 107 GLY A CA 1
ATOM 847 C C . GLY A 1 107 ? -3.219 4.957 5.289 1 96.56 107 GLY A C 1
ATOM 848 O O . GLY A 1 107 ? -2.045 4.789 5.625 1 96.56 107 GLY A O 1
ATOM 849 N N . ALA A 1 108 ? -3.83 4.258 4.34 1 93.88 108 ALA A N 1
ATOM 850 C CA . ALA A 1 108 ? -3.098 3.248 3.578 1 93.88 108 ALA A CA 1
ATOM 851 C C . ALA A 1 108 ? -2.25 3.893 2.486 1 93.88 108 ALA A C 1
ATOM 853 O O . ALA A 1 108 ? -2.359 3.531 1.312 1 93.88 108 ALA A O 1
ATOM 854 N N . THR A 1 109 ? -1.391 4.84 2.846 1 89.38 109 THR A N 1
ATOM 855 C CA . THR A 1 109 ? -0.362 5.422 1.99 1 89.38 109 THR A CA 1
ATOM 856 C C . THR A 1 109 ? 0.901 4.566 2.006 1 89.38 109 THR A C 1
ATOM 858 O O . THR A 1 109 ? 0.953 3.539 2.686 1 89.38 109 THR A O 1
ATOM 861 N N . ASN A 1 110 ? 1.887 4.984 1.201 1 88.12 110 ASN A N 1
ATOM 862 C CA . ASN A 1 110 ? 3.135 4.227 1.216 1 88.12 110 ASN A CA 1
ATOM 863 C C . ASN A 1 110 ? 3.742 4.176 2.615 1 88.12 110 ASN A C 1
ATOM 865 O O . ASN A 1 110 ? 4.168 3.115 3.074 1 88.12 110 ASN A O 1
ATOM 869 N N . ASP A 1 111 ? 3.73 5.289 3.262 1 93.06 111 ASP A N 1
ATOM 870 C CA . ASP A 1 111 ? 4.301 5.348 4.605 1 93.06 111 ASP A CA 1
ATOM 871 C C . ASP A 1 111 ? 3.383 4.668 5.621 1 93.06 111 ASP A C 1
ATOM 873 O O . ASP A 1 111 ? 3.852 3.965 6.516 1 93.06 111 ASP A O 1
ATOM 877 N N . GLY A 1 112 ? 2.072 4.859 5.473 1 96.62 112 GLY A N 1
ATOM 878 C CA . GLY A 1 112 ? 1.127 4.23 6.379 1 96.62 112 GLY A CA 1
ATOM 879 C C . GLY A 1 112 ? 1.165 2.713 6.32 1 96.62 112 GLY A C 1
ATOM 880 O O . GLY A 1 112 ? 1.034 2.045 7.348 1 96.62 112 GLY A O 1
ATOM 881 N N . ARG A 1 113 ? 1.368 2.205 5.125 1 95.69 113 ARG A N 1
ATOM 882 C CA . ARG A 1 113 ? 1.423 0.762 4.91 1 95.69 113 ARG A CA 1
ATOM 883 C C . ARG A 1 113 ? 2.725 0.178 5.449 1 95.69 113 ARG A C 1
ATOM 885 O O . ARG A 1 113 ? 2.832 -1.034 5.645 1 95.69 113 ARG A O 1
ATOM 892 N N . ASP A 1 114 ? 3.678 1.02 5.617 1 95.81 114 ASP A N 1
ATOM 893 C CA . ASP A 1 114 ? 4.926 0.626 6.262 1 95.81 114 ASP A CA 1
ATOM 894 C C . ASP A 1 114 ? 4.812 0.702 7.781 1 95.81 114 ASP A C 1
ATOM 896 O O . ASP A 1 114 ? 5.172 -0.244 8.484 1 95.81 114 ASP A O 1
ATOM 900 N N . LEU A 1 115 ? 4.227 1.691 8.297 1 97.75 115 LEU A N 1
ATOM 901 C CA . LEU A 1 115 ? 4.172 2.012 9.719 1 97.75 115 LEU A CA 1
ATOM 902 C C . LEU A 1 115 ? 3.145 1.137 10.43 1 97.75 115 LEU A C 1
ATOM 904 O O . LEU A 1 115 ? 3.428 0.586 11.5 1 97.75 115 LEU A O 1
ATOM 908 N N . GLY A 1 116 ? 1.969 0.987 9.883 1 98.38 116 GLY A N 1
ATOM 909 C CA . GLY A 1 116 ? 0.848 0.306 10.516 1 98.38 116 GLY A CA 1
ATOM 910 C C . GLY A 1 116 ? 1.189 -1.094 10.992 1 98.38 116 GLY A C 1
ATOM 911 O O . GLY A 1 116 ? 1.133 -1.381 12.188 1 98.38 116 GLY A O 1
ATOM 912 N N . PRO A 1 117 ? 1.623 -1.913 10.047 1 97.81 117 PRO A N 1
ATOM 913 C CA . PRO A 1 117 ? 1.926 -3.293 10.438 1 97.81 117 PRO A CA 1
ATOM 914 C C . PRO A 1 117 ? 3.078 -3.385 11.43 1 97.81 117 PRO A C 1
ATOM 916 O O . PRO A 1 117 ? 3.098 -4.281 12.281 1 97.81 117 PRO A O 1
ATOM 919 N N . ARG A 1 118 ? 4.043 -2.457 11.375 1 97.25 118 ARG A N 1
ATOM 920 C CA . ARG A 1 118 ? 5.148 -2.447 12.32 1 97.25 118 ARG A CA 1
ATOM 921 C C . ARG A 1 118 ? 4.656 -2.158 13.734 1 97.25 118 ARG A C 1
ATOM 923 O O . ARG A 1 118 ? 5.109 -2.785 14.695 1 97.25 118 ARG A O 1
ATOM 930 N N . ILE A 1 119 ? 3.789 -1.191 13.828 1 98 119 ILE A N 1
ATOM 931 C CA . ILE A 1 119 ? 3.209 -0.859 15.125 1 98 119 ILE A CA 1
ATOM 932 C C . ILE A 1 119 ? 2.418 -2.053 15.656 1 98 119 ILE A C 1
ATOM 934 O O . ILE A 1 119 ? 2.59 -2.453 16.812 1 98 119 ILE A O 1
ATOM 938 N N . ALA A 1 120 ? 1.565 -2.623 14.797 1 97.88 120 ALA A N 1
ATOM 939 C CA . ALA A 1 120 ? 0.724 -3.748 15.203 1 97.88 120 ALA A CA 1
ATOM 940 C C . ALA A 1 120 ? 1.569 -4.906 15.727 1 97.88 120 ALA A C 1
ATOM 942 O O . ALA A 1 120 ? 1.23 -5.523 16.734 1 97.88 120 ALA A O 1
ATOM 943 N N . ALA A 1 121 ? 2.65 -5.168 15.023 1 95.62 121 ALA A N 1
ATOM 944 C CA . ALA A 1 121 ? 3.549 -6.242 15.445 1 95.62 121 ALA A CA 1
ATOM 945 C C . ALA A 1 121 ? 4.145 -5.957 16.812 1 95.62 121 ALA A C 1
ATOM 947 O O . ALA A 1 121 ? 4.203 -6.844 17.672 1 95.62 121 ALA A O 1
ATOM 948 N N . ARG A 1 122 ? 4.582 -4.773 17.031 1 95.81 122 ARG A N 1
ATOM 949 C CA . ARG A 1 122 ? 5.27 -4.418 18.281 1 95.81 122 ARG A CA 1
ATOM 950 C C . ARG A 1 122 ? 4.312 -4.453 19.469 1 95.81 122 ARG A C 1
ATOM 952 O O . ARG A 1 122 ? 4.688 -4.891 20.547 1 95.81 122 ARG A O 1
ATOM 959 N N . VAL A 1 123 ? 3.1 -3.963 19.25 1 96.69 123 VAL A N 1
ATOM 960 C CA . VAL A 1 123 ? 2.156 -3.922 20.359 1 96.69 123 VAL A CA 1
ATOM 961 C C . VAL A 1 123 ? 1.363 -5.227 20.422 1 96.69 123 VAL A C 1
ATOM 963 O O . VAL A 1 123 ? 0.409 -5.348 21.188 1 96.69 123 VAL A O 1
ATOM 966 N N . ASN A 1 124 ? 1.67 -6.145 19.531 1 95.25 124 ASN A N 1
ATOM 967 C CA . ASN A 1 124 ? 1.165 -7.512 19.531 1 95.25 124 ASN A CA 1
ATOM 968 C C . ASN A 1 124 ? -0.347 -7.555 19.344 1 95.25 124 ASN A C 1
ATOM 970 O O . ASN A 1 124 ? -1.065 -8.164 20.125 1 95.25 124 ASN A O 1
ATOM 974 N N . THR A 1 125 ? -0.81 -6.902 18.344 1 96.56 125 THR A N 1
ATOM 975 C CA . THR A 1 125 ? -2.227 -6.922 18 1 96.56 125 THR A CA 1
ATOM 976 C C . THR A 1 125 ? -2.42 -7.172 16.5 1 96.56 125 THR A C 1
ATOM 978 O O . THR A 1 125 ? -1.45 -7.406 15.781 1 96.56 125 THR A O 1
ATOM 981 N N . GLY A 1 126 ? -3.748 -7.32 16.062 1 94.94 126 GLY A N 1
ATOM 982 C CA . GLY A 1 126 ? -4.078 -7.523 14.664 1 94.94 126 GLY A CA 1
ATOM 983 C C . GLY A 1 126 ? -4.277 -6.23 13.906 1 94.94 126 GLY A C 1
ATOM 984 O O . GLY A 1 126 ? -4.562 -5.188 14.5 1 94.94 126 GLY A O 1
ATOM 985 N N . LEU A 1 127 ? -4.016 -6.312 12.648 1 96.88 127 LEU A N 1
ATOM 986 C CA . LEU A 1 127 ? -4.238 -5.176 11.758 1 96.88 127 LEU A CA 1
ATOM 987 C C . LEU A 1 127 ? -4.953 -5.617 10.484 1 96.88 127 LEU A C 1
ATOM 989 O O . LEU A 1 127 ? -4.594 -6.633 9.883 1 96.88 127 LEU A O 1
ATOM 993 N N . CYS A 1 128 ? -6.012 -4.926 10.156 1 96.25 128 CYS A N 1
ATOM 994 C CA . CYS A 1 128 ? -6.691 -5.133 8.883 1 96.25 128 CYS A CA 1
ATOM 995 C C . CYS A 1 128 ? -6.219 -4.125 7.84 1 96.25 128 CYS A C 1
ATOM 997 O O . CYS A 1 128 ? -6.457 -2.924 7.98 1 96.25 128 CYS A O 1
ATOM 999 N N . ALA A 1 129 ? -5.629 -4.676 6.809 1 95.12 129 ALA A N 1
ATOM 1000 C CA . ALA A 1 129 ? -4.953 -3.801 5.852 1 95.12 129 ALA A CA 1
ATOM 1001 C C . ALA A 1 129 ? -5.898 -3.381 4.73 1 95.12 129 ALA A C 1
ATOM 1003 O O . ALA A 1 129 ? -6.719 -4.18 4.27 1 95.12 129 ALA A O 1
ATOM 1004 N N . ASP A 1 130 ? -5.836 -2.105 4.32 1 93.31 130 ASP A N 1
ATOM 1005 C CA . ASP A 1 130 ? -6.441 -1.559 3.109 1 93.31 130 ASP A CA 1
ATOM 1006 C C . ASP A 1 130 ? -7.965 -1.623 3.178 1 93.31 130 ASP A C 1
ATOM 1008 O O . ASP A 1 130 ? -8.617 -2.039 2.217 1 93.31 130 ASP A O 1
ATOM 1012 N N . CYS A 1 131 ? -8.445 -1.213 4.227 1 93.5 131 CYS A N 1
ATOM 1013 C CA . CYS A 1 131 ? -9.891 -1.249 4.43 1 93.5 131 CYS A CA 1
ATOM 1014 C C . CYS A 1 131 ? -10.578 -0.165 3.613 1 93.5 131 CYS A C 1
ATOM 1016 O O . CYS A 1 131 ? -10.039 0.926 3.434 1 93.5 131 CYS A O 1
ATOM 1018 N N . THR A 1 132 ? -11.812 -0.473 3.211 1 86.94 132 THR A N 1
ATOM 1019 C CA . THR A 1 132 ? -12.578 0.472 2.406 1 86.94 132 THR A CA 1
ATOM 1020 C C . THR A 1 132 ? -13.945 0.734 3.037 1 86.94 132 THR A C 1
ATOM 1022 O O . THR A 1 132 ? -14.648 1.664 2.639 1 86.94 132 THR A O 1
ATOM 1025 N N . ILE A 1 133 ? -14.367 -0.09 3.91 1 88.69 133 ILE A N 1
ATOM 1026 C CA . ILE A 1 133 ? -15.602 0.099 4.668 1 88.69 133 ILE A CA 1
ATOM 1027 C C . ILE A 1 133 ? -15.312 -0.062 6.16 1 88.69 133 ILE A C 1
ATOM 1029 O O . ILE A 1 133 ? -14.586 -0.967 6.566 1 88.69 133 ILE A O 1
ATOM 1033 N N . LEU A 1 134 ? -15.812 0.876 6.906 1 93.88 134 LEU A N 1
ATOM 1034 C CA . LEU A 1 134 ? -15.664 0.841 8.359 1 93.88 134 LEU A CA 1
ATOM 1035 C C . LEU A 1 134 ? -17.031 0.913 9.039 1 93.88 134 LEU A C 1
ATOM 1037 O O . LEU A 1 134 ? -17.922 1.639 8.594 1 93.88 134 LEU A O 1
ATOM 1041 N N . ASP A 1 135 ? -17.172 0.105 10.031 1 93.31 135 ASP A N 1
ATOM 1042 C CA . ASP A 1 135 ? -18.328 0.186 10.922 1 93.31 135 ASP A CA 1
ATOM 1043 C C . ASP A 1 135 ? -17.938 -0.203 12.344 1 93.31 135 ASP A C 1
ATOM 1045 O O . ASP A 1 135 ? -16.828 -0.688 12.594 1 93.31 135 ASP A O 1
ATOM 1049 N N . ALA A 1 136 ? -18.766 0.157 13.312 1 94.75 136 ALA A N 1
ATOM 1050 C CA . ALA A 1 136 ? -18.5 -0.173 14.711 1 94.75 136 ALA A CA 1
ATOM 1051 C C . ALA A 1 136 ? -19.766 -0.668 15.398 1 94.75 136 ALA A C 1
ATOM 1053 O O . ALA A 1 136 ? -20.875 -0.206 15.094 1 94.75 136 ALA A O 1
ATOM 1054 N N . GLU A 1 137 ? -19.516 -1.577 16.234 1 90.44 137 GLU A N 1
ATOM 1055 C CA . GLU A 1 137 ? -20.578 -1.948 17.156 1 90.44 137 GLU A CA 1
ATOM 1056 C C . GLU A 1 137 ? -20.656 -0.977 18.328 1 90.44 137 GLU A C 1
ATOM 1058 O O . GLU A 1 137 ? -19.719 -0.215 18.578 1 90.44 137 GLU A O 1
ATOM 1063 N N . GLU A 1 138 ? -21.734 -1.036 19.062 1 87.88 138 GLU A N 1
ATOM 1064 C CA . GLU A 1 138 ? -21.953 -0.115 20.172 1 87.88 138 GLU A CA 1
ATOM 1065 C C . GLU A 1 138 ? -20.906 -0.31 21.266 1 87.88 138 GLU A C 1
ATOM 1067 O O . GLU A 1 138 ? -20.531 0.642 21.969 1 87.88 138 GLU A O 1
ATOM 1072 N N . ASP A 1 139 ? -20.359 -1.494 21.344 1 89.62 139 ASP A N 1
ATOM 1073 C CA . ASP A 1 139 ? -19.391 -1.782 22.406 1 89.62 139 ASP A CA 1
ATOM 1074 C C . ASP A 1 139 ? -17.984 -1.363 22 1 89.62 139 ASP A C 1
ATOM 1076 O O . ASP A 1 139 ? -17.031 -1.54 22.75 1 89.62 139 ASP A O 1
ATOM 1080 N N . GLY A 1 140 ? -17.891 -0.9 20.812 1 93.56 140 GLY A N 1
ATOM 1081 C CA . GLY A 1 140 ? -16.609 -0.363 20.391 1 93.56 140 GLY A CA 1
ATOM 1082 C C . GLY A 1 140 ? -15.828 -1.31 19.5 1 93.56 140 GLY A C 1
ATOM 1083 O O . GLY A 1 140 ? -14.734 -0.979 19.031 1 93.56 140 GLY A O 1
ATOM 1084 N N . LEU A 1 141 ? -16.438 -2.441 19.219 1 95.94 141 LEU A N 1
ATOM 1085 C CA . LEU A 1 141 ? -15.805 -3.381 18.297 1 95.94 141 LEU A CA 1
ATOM 1086 C C . LEU A 1 141 ? -15.891 -2.881 16.859 1 95.94 141 LEU A C 1
ATOM 1088 O O . LEU A 1 141 ? -16.984 -2.627 16.359 1 95.94 141 LEU A O 1
ATOM 1092 N N . ILE A 1 142 ? -14.773 -2.746 16.188 1 97.62 142 ILE A N 1
ATOM 1093 C CA . ILE A 1 142 ? -14.727 -2.182 14.852 1 97.62 142 ILE A CA 1
ATOM 1094 C C . ILE A 1 142 ? -14.867 -3.297 13.812 1 97.62 142 ILE A C 1
ATOM 1096 O O . ILE A 1 142 ? -14.227 -4.344 13.93 1 97.62 142 ILE A O 1
ATOM 1100 N N . GLU A 1 143 ? -15.703 -3.119 12.836 1 95.44 143 GLU A N 1
ATOM 1101 C CA . GLU A 1 143 ? -15.797 -3.975 11.656 1 95.44 143 GLU A CA 1
ATOM 1102 C C . GLU A 1 143 ? -14.984 -3.4 10.5 1 95.44 143 GLU A C 1
ATOM 1104 O O . GLU A 1 143 ? -15.367 -2.387 9.906 1 95.44 143 GLU A O 1
ATOM 1109 N N . TRP A 1 144 ? -13.922 -4.047 10.227 1 96.75 144 TRP A N 1
ATOM 1110 C CA . TRP A 1 144 ? -13.047 -3.648 9.133 1 96.75 144 TRP A CA 1
ATOM 1111 C C . TRP A 1 144 ? -13.375 -4.43 7.863 1 96.75 144 TRP A C 1
ATOM 1113 O O . TRP A 1 144 ? -13.227 -5.656 7.828 1 96.75 144 TRP A O 1
ATOM 1123 N N . THR A 1 145 ? -13.766 -3.787 6.793 1 91 145 THR A N 1
ATOM 1124 C CA . THR A 1 145 ? -14.031 -4.465 5.531 1 91 145 THR A CA 1
ATOM 1125 C C . THR A 1 145 ? -13.023 -4.039 4.469 1 91 145 THR A C 1
ATOM 1127 O O . THR A 1 145 ? -12.789 -2.846 4.266 1 91 145 THR A O 1
ATOM 1130 N N . ARG A 1 146 ? -12.438 -5.012 3.922 1 88.69 146 ARG A N 1
ATOM 1131 C CA . ARG A 1 146 ? -11.406 -4.73 2.928 1 88.69 146 ARG A CA 1
ATOM 1132 C C . ARG A 1 146 ? -11.586 -5.609 1.693 1 88.69 146 ARG A C 1
ATOM 1134 O O . ARG A 1 146 ? -12.125 -6.715 1.783 1 88.69 146 ARG A O 1
ATOM 1141 N N . PRO A 1 147 ? -11.117 -5.09 0.533 1 81.38 147 PRO A N 1
ATOM 1142 C CA . PRO A 1 147 ? -11.016 -5.973 -0.63 1 81.38 147 PRO A CA 1
ATOM 1143 C C . PRO A 1 147 ? -9.922 -7.023 -0.482 1 81.38 147 PRO A C 1
ATOM 1145 O O . PRO A 1 147 ? -8.836 -6.719 0.021 1 81.38 147 PRO A O 1
ATOM 1148 N N . ALA A 1 148 ? -10.227 -8.227 -0.717 1 79.19 148 ALA A N 1
ATOM 1149 C CA . ALA A 1 148 ? -9.281 -9.336 -0.698 1 79.19 148 ALA A CA 1
ATOM 1150 C C . ALA A 1 148 ? -9.273 -10.078 -2.033 1 79.19 148 ALA A C 1
ATOM 1152 O O . ALA A 1 148 ? -10.141 -9.844 -2.881 1 79.19 148 ALA A O 1
ATOM 1153 N N . ALA A 1 149 ? -8.195 -10.82 -2.283 1 74 149 ALA A N 1
ATOM 1154 C CA . ALA A 1 149 ? -8.078 -11.625 -3.496 1 74 149 ALA A CA 1
ATOM 1155 C C . ALA A 1 149 ? -8.164 -10.758 -4.746 1 74 149 ALA A C 1
ATOM 1157 O O . ALA A 1 149 ? -8.984 -11 -5.629 1 74 149 ALA A O 1
ATOM 1158 N N . GLY A 1 150 ? -7.328 -9.758 -4.762 1 65 150 GLY A N 1
ATOM 1159 C CA . GLY A 1 150 ? -7.285 -8.883 -5.922 1 65 150 GLY A CA 1
ATOM 1160 C C . GLY A 1 150 ? -8.547 -8.07 -6.102 1 65 150 GLY A C 1
ATOM 1161 O O . GLY A 1 150 ? -8.82 -7.566 -7.191 1 65 150 GLY A O 1
ATOM 1162 N N . GLY A 1 151 ? -9.312 -7.965 -5.047 1 67.06 151 GLY A N 1
ATOM 1163 C CA . GLY A 1 151 ? -10.547 -7.199 -5.117 1 67.06 151 GLY A CA 1
ATOM 1164 C C . GLY A 1 151 ? -11.766 -8.055 -5.402 1 67.06 151 GLY A C 1
ATOM 1165 O O . GLY A 1 151 ? -12.898 -7.559 -5.395 1 67.06 151 GLY A O 1
ATOM 1166 N N . ASN A 1 152 ? -11.648 -9.336 -5.461 1 63.5 152 ASN A N 1
ATOM 1167 C CA . ASN A 1 152 ? -12.742 -10.234 -5.816 1 63.5 152 ASN A CA 1
ATOM 1168 C C . ASN A 1 152 ? -13.57 -10.625 -4.594 1 63.5 152 ASN A C 1
ATOM 1170 O O . ASN A 1 152 ? -14.68 -11.133 -4.727 1 63.5 152 ASN A O 1
ATOM 1174 N N . ILE A 1 153 ? -13.031 -10.445 -3.543 1 75.19 153 ILE A N 1
ATOM 1175 C CA . ILE A 1 153 ? -13.703 -10.758 -2.287 1 75.19 153 ILE A CA 1
ATOM 1176 C C . ILE A 1 153 ? -13.688 -9.531 -1.377 1 75.19 153 ILE A C 1
ATOM 1178 O O . ILE A 1 153 ? -12.695 -8.805 -1.312 1 75.19 153 ILE A O 1
ATOM 1182 N N . MET A 1 154 ? -14.859 -9.281 -0.817 1 81 154 MET A N 1
ATOM 1183 C CA . MET A 1 154 ? -14.898 -8.344 0.3 1 81 154 MET A CA 1
ATOM 1184 C C . MET A 1 154 ? -14.914 -9.086 1.633 1 81 154 MET A C 1
ATOM 1186 O O . MET A 1 154 ? -15.797 -9.898 1.885 1 81 154 MET A O 1
ATOM 1190 N N . ALA A 1 155 ? -13.953 -8.844 2.365 1 88.81 155 ALA A N 1
ATOM 1191 C CA . ALA A 1 155 ? -13.828 -9.547 3.641 1 88.81 155 ALA A CA 1
ATOM 1192 C C . ALA A 1 155 ? -14.062 -8.594 4.812 1 88.81 155 ALA A C 1
ATOM 1194 O O . ALA A 1 155 ? -13.508 -7.492 4.844 1 88.81 155 ALA A O 1
ATOM 1195 N N . THR A 1 156 ? -14.93 -8.922 5.715 1 92.38 156 THR A N 1
ATOM 1196 C CA . THR A 1 156 ? -15.133 -8.195 6.965 1 92.38 156 THR A CA 1
ATOM 1197 C C . THR A 1 156 ? -14.406 -8.883 8.117 1 92.38 156 THR A C 1
ATOM 1199 O O . THR A 1 156 ? -14.633 -10.062 8.383 1 92.38 156 THR A O 1
ATOM 1202 N N . ILE A 1 157 ? -13.578 -8.156 8.797 1 95.62 157 ILE A N 1
ATOM 1203 C CA . ILE A 1 157 ? -12.648 -8.727 9.758 1 95.62 157 ILE A CA 1
ATOM 1204 C C . ILE A 1 157 ? -12.781 -8.016 11.102 1 95.62 157 ILE A C 1
ATOM 1206 O O . ILE A 1 157 ? -13.016 -6.809 11.156 1 95.62 157 ILE A O 1
ATOM 1210 N N . LEU A 1 158 ? -12.664 -8.773 12.211 1 96.19 158 LEU A N 1
ATOM 1211 C CA . LEU A 1 158 ? -12.727 -8.266 13.578 1 96.19 158 LEU A CA 1
ATOM 1212 C C . LEU A 1 158 ? -11.453 -8.609 14.352 1 96.19 158 LEU A C 1
ATOM 1214 O O . LEU A 1 158 ? -10.836 -9.648 14.109 1 96.19 158 LEU A O 1
ATOM 1218 N N . CYS A 1 159 ? -11.031 -7.715 15.188 1 96.56 159 CYS A N 1
ATOM 1219 C CA . CYS A 1 159 ? -10.016 -7.98 16.203 1 96.56 159 CYS A CA 1
ATOM 1220 C C . CYS A 1 159 ? -10.633 -7.988 17.594 1 96.56 159 CYS A C 1
ATOM 1222 O O . CYS A 1 159 ? -10.578 -6.98 18.297 1 96.56 159 CYS A O 1
ATOM 1224 N N . LYS A 1 160 ? -11.039 -9.078 18.109 1 94.06 160 LYS A N 1
ATOM 1225 C CA . LYS A 1 160 ? -11.914 -9.156 19.281 1 94.06 160 LYS A CA 1
ATOM 1226 C C . LYS A 1 160 ? -11.109 -9.156 20.562 1 94.06 160 LYS A C 1
ATOM 1228 O O . LYS A 1 160 ? -11.516 -8.547 21.562 1 94.06 160 LYS A O 1
ATOM 1233 N N . GLU A 1 161 ? -9.945 -9.766 20.5 1 94.44 161 GLU A N 1
ATOM 1234 C CA . GLU A 1 161 ? -9.297 -10.102 21.766 1 94.44 161 GLU A CA 1
ATOM 1235 C C . GLU A 1 161 ? -8.086 -9.219 22.016 1 94.44 161 GLU A C 1
ATOM 1237 O O . GLU A 1 161 ? -7.496 -9.25 23.109 1 94.44 161 GLU A O 1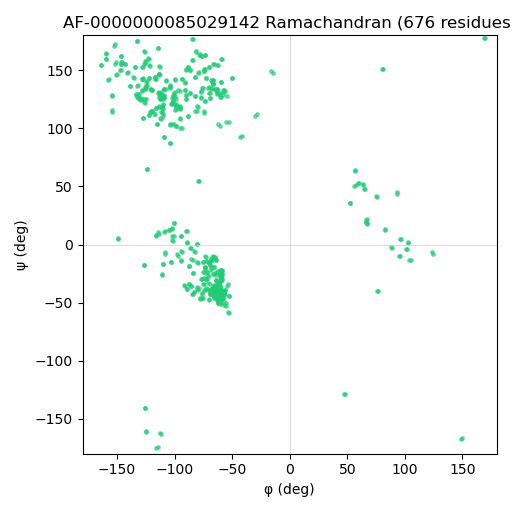
ATOM 1242 N N . HIS A 1 162 ? -7.727 -8.445 21.094 1 96.19 162 HIS A N 1
ATOM 1243 C CA . HIS A 1 162 ? -6.516 -7.641 21.219 1 96.19 162 HIS A CA 1
ATOM 1244 C C . HIS A 1 162 ? -6.824 -6.152 21.078 1 96.19 162 HIS A C 1
ATOM 1246 O O . HIS A 1 162 ? -7.844 -5.777 20.484 1 96.19 162 HIS A O 1
ATOM 1252 N N . ARG A 1 163 ? -6.008 -5.391 21.641 1 96.94 163 ARG A N 1
ATOM 1253 C CA . ARG A 1 163 ? -6.109 -3.934 21.594 1 96.94 163 ARG A CA 1
ATOM 1254 C C . ARG A 1 163 ? -4.734 -3.293 21.453 1 96.94 163 ARG A C 1
ATOM 1256 O O . ARG A 1 163 ? -3.752 -3.793 22.016 1 96.94 163 ARG A O 1
ATOM 1263 N N . PRO A 1 164 ? -4.637 -2.184 20.797 1 98.25 164 PRO A N 1
ATOM 1264 C CA . PRO A 1 164 ? -5.734 -1.536 20.078 1 98.25 164 PRO A CA 1
ATOM 1265 C C . PRO A 1 164 ? -6.152 -2.309 18.828 1 98.25 164 PRO A C 1
ATOM 1267 O O . PRO A 1 164 ? -5.359 -3.08 18.281 1 98.25 164 PRO A O 1
ATOM 1270 N N . GLN A 1 165 ? -7.477 -2.154 18.406 1 98.19 165 GLN A N 1
ATOM 1271 C CA . GLN A 1 165 ? -7.895 -2.572 17.078 1 98.19 165 GLN A CA 1
ATOM 1272 C C . GLN A 1 165 ? -7.289 -1.673 16 1 98.19 165 GLN A C 1
ATOM 1274 O O . GLN A 1 165 ? -7.422 -0.449 16.062 1 98.19 165 GLN A O 1
ATOM 1279 N N . MET A 1 166 ? -6.605 -2.301 15.023 1 98.62 166 MET A N 1
ATOM 1280 C CA . MET A 1 166 ? -5.879 -1.435 14.094 1 98.62 166 MET A CA 1
ATOM 1281 C C . MET A 1 166 ? -6.23 -1.771 12.648 1 98.62 166 MET A C 1
ATOM 1283 O O . MET A 1 166 ? -6.539 -2.922 12.336 1 98.62 166 MET A O 1
ATOM 1287 N N . GLY A 1 167 ? -6.113 -0.792 11.805 1 98.19 167 GLY A N 1
ATOM 1288 C CA . GLY A 1 167 ? -6.254 -0.996 10.375 1 98.19 167 GLY A CA 1
ATOM 1289 C C . GLY A 1 167 ? -5.719 0.16 9.547 1 98.19 167 GLY A C 1
ATOM 1290 O O . GLY A 1 167 ? -5.516 1.259 10.07 1 98.19 167 GLY A O 1
ATOM 1291 N N . THR A 1 168 ? -5.336 -0.124 8.328 1 98 168 THR A N 1
ATOM 1292 C CA . THR A 1 168 ? -5.047 0.906 7.34 1 98 168 THR A CA 1
ATOM 1293 C C . THR A 1 168 ? -6.227 1.09 6.391 1 98 168 THR A C 1
ATOM 1295 O O . THR A 1 168 ? -6.895 0.12 6.027 1 98 168 THR A O 1
ATOM 1298 N N . VAL A 1 169 ? -6.469 2.316 6.027 1 95 169 VAL A N 1
ATOM 1299 C CA . VAL A 1 169 ? -7.66 2.637 5.246 1 95 169 VAL A CA 1
ATOM 1300 C C . VAL A 1 169 ? -7.254 3.252 3.912 1 95 169 VAL A C 1
ATOM 1302 O O . VAL A 1 169 ? -6.434 4.172 3.869 1 95 169 VAL A O 1
ATOM 1305 N N . ARG A 1 170 ? -7.863 2.764 2.865 1 85.81 170 ARG A N 1
ATOM 1306 C CA . ARG A 1 170 ? -7.551 3.195 1.507 1 85.81 170 ARG A CA 1
ATOM 1307 C C . ARG A 1 170 ? -7.875 4.672 1.312 1 85.81 170 ARG A C 1
ATOM 1309 O O . ARG A 1 170 ? -8.977 5.117 1.637 1 85.81 170 ARG A O 1
ATOM 1316 N N . PRO A 1 171 ? -6.902 5.445 0.769 1 82.81 171 PRO A N 1
ATOM 1317 C CA . PRO A 1 171 ? -7.191 6.855 0.501 1 82.81 171 PRO A CA 1
ATOM 1318 C C . PRO A 1 171 ? -8.305 7.047 -0.522 1 82.81 171 PRO A C 1
ATOM 1320 O O . PRO A 1 171 ? -8.547 6.164 -1.354 1 82.81 171 PRO A O 1
ATOM 1323 N N . LYS A 1 172 ? -8.984 8.195 -0.457 1 70.19 172 LYS A N 1
ATOM 1324 C CA . LYS A 1 172 ? -10.016 8.648 -1.385 1 70.19 172 LYS A CA 1
ATOM 1325 C C . LYS A 1 172 ? -11.25 7.758 -1.312 1 70.19 172 LYS A C 1
ATOM 1327 O O . LYS A 1 172 ? -11.977 7.617 -2.297 1 70.19 172 LYS A O 1
ATOM 1332 N N . THR A 1 173 ? -11.336 7.059 -0.232 1 74.38 173 THR A N 1
ATOM 1333 C CA . THR A 1 173 ? -12.484 6.184 -0.007 1 74.38 173 THR A CA 1
ATOM 1334 C C . THR A 1 173 ? -13.609 6.93 0.696 1 74.38 173 THR A C 1
ATOM 1336 O O . THR A 1 173 ? -14.789 6.703 0.411 1 74.38 173 THR A O 1
ATOM 1339 N N . PHE A 1 174 ? -13.25 7.797 1.621 1 81.06 174 PHE A N 1
ATOM 1340 C CA . PHE A 1 174 ? -14.211 8.547 2.422 1 81.06 174 PHE A CA 1
ATOM 1341 C C . PHE A 1 174 ? -14.117 10.039 2.121 1 81.06 174 PHE A C 1
ATOM 1343 O O . PHE A 1 174 ? -13.188 10.484 1.441 1 81.06 174 PHE A O 1
ATOM 1350 N N . LYS A 1 175 ? -15.117 10.695 2.654 1 80.5 175 LYS A N 1
ATOM 1351 C CA . LYS A 1 175 ? -15.148 12.141 2.471 1 80.5 175 LYS A CA 1
ATOM 1352 C C . LYS A 1 175 ? -14.727 12.867 3.744 1 80.5 175 LYS A C 1
ATOM 1354 O O . LYS A 1 175 ? -15.102 12.469 4.848 1 80.5 175 LYS A O 1
ATOM 1359 N N . ALA A 1 176 ? -13.93 13.867 3.57 1 84.69 176 ALA A N 1
ATOM 1360 C CA . ALA A 1 176 ? -13.523 14.703 4.699 1 84.69 176 ALA A CA 1
ATOM 1361 C C . ALA A 1 176 ? -14.68 15.586 5.164 1 84.69 176 ALA A C 1
ATOM 1363 O O . ALA A 1 176 ? -15.453 16.078 4.348 1 84.69 176 ALA A O 1
ATOM 1364 N N . MET A 1 177 ? -14.758 15.781 6.422 1 88.62 177 MET A N 1
ATOM 1365 C CA . MET A 1 177 ? -15.758 16.703 6.949 1 88.62 177 MET A CA 1
ATOM 1366 C C . MET A 1 177 ? -15.352 18.156 6.691 1 88.62 177 MET A C 1
ATOM 1368 O O . MET A 1 177 ? -14.164 18.469 6.602 1 88.62 177 MET A O 1
ATOM 1372 N N . GLU A 1 178 ? -16.344 18.969 6.57 1 88.31 178 GLU A N 1
ATOM 1373 C CA . GLU A 1 178 ? -16.078 20.391 6.465 1 88.31 178 GLU A CA 1
ATOM 1374 C C . GLU A 1 178 ? -15.492 20.938 7.766 1 88.31 178 GLU A C 1
ATOM 1376 O O . GLU A 1 178 ? -15.93 20.562 8.852 1 88.31 178 GLU A O 1
ATOM 1381 N N . PRO A 1 179 ? -14.508 21.812 7.578 1 93.06 179 PRO A N 1
ATOM 1382 C CA . PRO A 1 179 ? -13.922 22.375 8.797 1 93.06 179 PRO A CA 1
ATOM 1383 C C . PRO A 1 179 ? -14.906 23.234 9.586 1 93.06 179 PRO A C 1
ATOM 1385 O O . PRO A 1 179 ? -15.703 23.969 9 1 93.06 179 PRO A O 1
ATOM 1388 N N . ASP A 1 180 ? -14.938 23.016 10.852 1 95.69 180 ASP A N 1
ATOM 1389 C CA . ASP A 1 180 ? -15.719 23.812 11.805 1 95.69 180 ASP A CA 1
ATOM 1390 C C . ASP A 1 180 ? -14.805 24.547 12.781 1 95.69 180 ASP A C 1
ATOM 1392 O O . ASP A 1 180 ? -14.375 23.969 13.781 1 95.69 180 ASP A O 1
ATOM 1396 N N . ALA A 1 181 ? -14.633 25.797 12.594 1 91.31 181 ALA A N 1
ATOM 1397 C CA . ALA A 1 181 ? -13.703 26.609 13.367 1 91.31 181 ALA A CA 1
ATOM 1398 C C . ALA A 1 181 ? -14.203 26.797 14.797 1 91.31 181 ALA A C 1
ATOM 1400 O O . ALA A 1 181 ? -13.43 27.172 15.688 1 91.31 181 ALA A O 1
ATOM 1401 N N . SER A 1 182 ? -15.445 26.531 15.047 1 95.69 182 SER A N 1
ATOM 1402 C CA . SER A 1 182 ? -16.016 26.719 16.375 1 95.69 182 SER A CA 1
ATOM 1403 C C . SER A 1 182 ? -15.758 25.516 17.281 1 95.69 182 SER A C 1
ATOM 1405 O O . SER A 1 182 ? -15.93 25.594 18.5 1 95.69 182 SER A O 1
ATOM 1407 N N . ARG A 1 183 ? -15.336 24.453 16.672 1 96.44 183 ARG A N 1
ATOM 1408 C CA . ARG A 1 183 ? -15.102 23.25 17.453 1 96.44 183 ARG A CA 1
ATOM 1409 C C . ARG A 1 183 ? -13.938 23.438 18.422 1 96.44 183 ARG A C 1
ATOM 1411 O O . ARG A 1 183 ? -12.938 24.078 18.078 1 96.44 183 ARG A O 1
ATOM 1418 N N . THR A 1 184 ? -14.141 22.844 19.609 1 97.06 184 THR A N 1
ATOM 1419 C CA . THR A 1 184 ? -13.086 22.906 20.625 1 97.06 184 THR A CA 1
ATOM 1420 C C . THR A 1 184 ? -12.516 21.516 20.891 1 97.06 184 THR A C 1
ATOM 1422 O O . THR A 1 184 ? -13.211 20.516 20.719 1 97.06 184 THR A O 1
ATOM 1425 N N . GLY A 1 185 ? -11.266 21.484 21.172 1 98.06 185 GLY A N 1
ATOM 1426 C CA . GLY A 1 185 ? -10.555 20.266 21.516 1 98.06 185 GLY A CA 1
ATOM 1427 C C . GLY A 1 185 ? -9.359 20.5 22.422 1 98.06 185 GLY A C 1
ATOM 1428 O O . GLY A 1 185 ? -9.078 21.625 22.812 1 98.06 185 GLY A O 1
ATOM 1429 N N . GLU A 1 186 ? -8.797 19.438 22.875 1 98.44 186 GLU A N 1
ATOM 1430 C CA . GLU A 1 186 ? -7.648 19.5 23.781 1 98.44 186 GLU A CA 1
ATOM 1431 C C . GLU A 1 186 ? -6.375 19.031 23.078 1 98.44 186 GLU A C 1
ATOM 1433 O O . GLU A 1 186 ? -6.387 18.031 22.359 1 98.44 186 GLU A O 1
ATOM 1438 N N . VAL A 1 187 ? -5.32 19.812 23.25 1 98.5 187 VAL A N 1
ATOM 1439 C CA . VAL A 1 187 ? -4.008 19.422 22.734 1 98.5 187 VAL A CA 1
ATOM 1440 C C . VAL A 1 187 ? -3.143 18.891 23.875 1 98.5 187 VAL A C 1
ATOM 1442 O O . VAL A 1 187 ? -2.973 19.562 24.906 1 98.5 187 VAL A O 1
ATOM 1445 N N . ILE A 1 188 ? -2.693 17.719 23.781 1 98.5 188 ILE A N 1
ATOM 1446 C CA . ILE A 1 188 ? -1.849 17.078 24.781 1 98.5 188 ILE A CA 1
ATOM 1447 C C . ILE A 1 188 ? -0.456 16.844 24.203 1 98.5 188 ILE A C 1
ATOM 1449 O O . ILE A 1 188 ? -0.3 16.078 23.234 1 98.5 188 ILE A O 1
ATOM 1453 N N . ASN A 1 189 ? 0.56 17.438 24.797 1 98.31 189 ASN A N 1
ATOM 1454 C CA . ASN A 1 189 ? 1.936 17.25 24.359 1 98.31 189 ASN A CA 1
ATOM 1455 C C . ASN A 1 189 ? 2.576 16.031 25.016 1 98.31 189 ASN A C 1
ATOM 1457 O O . ASN A 1 189 ? 2.416 15.82 26.219 1 98.31 189 ASN A O 1
ATOM 1461 N N . TYR A 1 190 ? 3.174 15.195 24.203 1 98.12 190 TYR A N 1
ATOM 1462 C CA . TYR A 1 190 ? 3.895 14.016 24.672 1 98.12 190 TYR A CA 1
ATOM 1463 C C . TYR A 1 190 ? 5.387 14.141 24.406 1 98.12 190 TYR A C 1
ATOM 1465 O O . TYR A 1 190 ? 5.793 14.492 23.297 1 98.12 190 TYR A O 1
ATOM 1473 N N . THR A 1 191 ? 6.211 13.891 25.422 1 97.31 191 THR A N 1
ATOM 1474 C CA . THR A 1 191 ? 7.66 13.891 25.266 1 97.31 191 THR A CA 1
ATOM 1475 C C . THR A 1 191 ? 8.188 12.469 25.109 1 97.31 191 THR A C 1
ATOM 1477 O O . THR A 1 191 ? 7.977 11.625 25.969 1 97.31 191 THR A O 1
ATOM 1480 N N . LEU A 1 192 ? 8.781 12.305 24.016 1 96.38 192 LEU A N 1
ATOM 1481 C CA . LEU A 1 192 ? 9.352 10.992 23.719 1 96.38 192 LEU A CA 1
ATOM 1482 C C . LEU A 1 192 ? 10.336 10.57 24.797 1 96.38 192 LEU A C 1
ATOM 1484 O O . LEU A 1 192 ? 11.18 11.359 25.219 1 96.38 192 LEU A O 1
ATOM 1488 N N . LYS A 1 193 ? 10.273 9.383 25.297 1 95.94 193 LYS A N 1
ATOM 1489 C CA . LYS A 1 193 ? 11.133 8.891 26.375 1 95.94 193 LYS A CA 1
ATOM 1490 C C . LYS A 1 193 ? 12.469 8.398 25.828 1 95.94 193 LYS A C 1
ATOM 1492 O O . LYS A 1 193 ? 13.516 8.617 26.438 1 95.94 193 LYS A O 1
ATOM 1497 N N . ASN A 1 194 ? 12.359 7.684 24.641 1 93.88 194 ASN A N 1
ATOM 1498 C CA . ASN A 1 194 ? 13.57 7.098 24.078 1 93.88 194 ASN A CA 1
ATOM 1499 C C . ASN A 1 194 ? 13.625 7.27 22.562 1 93.88 194 ASN A C 1
ATOM 1501 O O . ASN A 1 194 ? 12.602 7.172 21.891 1 93.88 194 ASN A O 1
ATOM 1505 N N . HIS A 1 195 ? 14.789 7.625 22.109 1 93.81 195 HIS A N 1
ATOM 1506 C CA . HIS A 1 195 ? 15.062 7.559 20.672 1 93.81 195 HIS A CA 1
ATOM 1507 C C . HIS A 1 195 ? 15.641 6.203 20.281 1 93.81 195 HIS A C 1
ATOM 1509 O O . HIS A 1 195 ? 16.203 5.496 21.125 1 93.81 195 HIS A O 1
ATOM 1515 N N . VAL A 1 196 ? 15.367 5.84 19.078 1 93.31 196 VAL A N 1
ATOM 1516 C CA . VAL A 1 196 ? 15.922 4.586 18.578 1 93.31 196 VAL A CA 1
ATOM 1517 C C . VAL A 1 196 ? 16.672 4.836 17.266 1 93.31 196 VAL A C 1
ATOM 1519 O O . VAL A 1 196 ? 16.375 5.801 16.562 1 93.31 196 VAL A O 1
ATOM 1522 N N . ASP A 1 197 ? 17.609 3.973 16.969 1 89.88 197 ASP A N 1
ATOM 1523 C CA . ASP A 1 197 ? 18.344 4.059 15.719 1 89.88 197 ASP A CA 1
ATOM 1524 C C . ASP A 1 197 ? 17.562 3.408 14.578 1 89.88 197 ASP A C 1
ATOM 1526 O O . ASP A 1 197 ? 16.875 2.406 14.781 1 89.88 197 ASP A O 1
ATOM 1530 N N . ASP A 1 198 ? 17.703 4.023 13.43 1 90.62 198 ASP A N 1
ATOM 1531 C CA . ASP A 1 198 ? 17.094 3.428 12.242 1 90.62 198 ASP A CA 1
ATOM 1532 C C . ASP A 1 198 ? 17.906 2.246 11.734 1 90.62 198 ASP A C 1
ATOM 1534 O O . ASP A 1 198 ? 19.141 2.324 11.656 1 90.62 198 ASP A O 1
ATOM 1538 N N . ARG A 1 199 ? 17.328 1.26 11.492 1 90.44 199 ARG A N 1
ATOM 1539 C CA . ARG A 1 199 ? 18 0.076 10.961 1 90.44 199 ARG A CA 1
ATOM 1540 C C . ARG A 1 199 ? 18.375 0.274 9.492 1 90.44 199 ARG A C 1
ATOM 1542 O O . ARG A 1 199 ? 19.203 -0.465 8.961 1 90.44 199 ARG A O 1
ATOM 1549 N N . VAL A 1 200 ? 17.703 1.219 8.852 1 91.44 200 VAL A N 1
ATOM 1550 C CA . VAL A 1 200 ? 18.016 1.55 7.473 1 91.44 200 VAL A CA 1
ATOM 1551 C C . VAL A 1 200 ? 18.609 2.961 7.402 1 91.44 200 VAL A C 1
ATOM 1553 O O . VAL A 1 200 ? 18.359 3.785 8.281 1 91.44 200 VAL A O 1
ATOM 1556 N N . THR A 1 201 ? 19.422 3.238 6.41 1 91.81 201 THR A N 1
ATOM 1557 C CA . THR A 1 201 ? 20.047 4.543 6.23 1 91.81 201 THR A CA 1
ATOM 1558 C C . THR A 1 201 ? 19.75 5.098 4.84 1 91.81 201 THR A C 1
ATOM 1560 O O . THR A 1 201 ? 19.984 4.418 3.834 1 91.81 201 THR A O 1
ATOM 1563 N N . CYS A 1 202 ? 19.219 6.266 4.809 1 90.31 202 CYS A N 1
ATOM 1564 C CA . CYS A 1 202 ? 19.016 6.957 3.541 1 90.31 202 CYS A CA 1
ATOM 1565 C C . CYS A 1 202 ? 20.312 7.605 3.068 1 90.31 202 CYS A C 1
ATOM 1567 O O . CYS A 1 202 ? 20.844 8.5 3.73 1 90.31 202 CYS A O 1
ATOM 1569 N N . ILE A 1 203 ? 20.828 7.238 1.946 1 87.56 203 ILE A N 1
ATOM 1570 C CA . ILE A 1 203 ? 22.141 7.703 1.526 1 87.56 203 ILE A CA 1
ATOM 1571 C C . ILE A 1 203 ? 22 8.789 0.464 1 87.56 203 ILE A C 1
ATOM 1573 O O . ILE A 1 203 ? 22.953 9.516 0.166 1 87.56 203 ILE A O 1
ATOM 1577 N N . ARG A 1 204 ? 20.766 8.891 -0.115 1 87.44 204 ARG A N 1
ATOM 1578 C CA . ARG A 1 204 ? 20.562 9.859 -1.18 1 87.44 204 ARG A CA 1
ATOM 1579 C C . ARG A 1 204 ? 19.094 10.273 -1.26 1 87.44 204 ARG A C 1
ATOM 1581 O O . ARG A 1 204 ? 18.203 9.438 -1.128 1 87.44 204 ARG A O 1
ATOM 1588 N N . ARG A 1 205 ? 18.828 11.555 -1.263 1 83.62 205 ARG A N 1
ATOM 1589 C CA . ARG A 1 205 ? 17.516 12.141 -1.534 1 83.62 205 ARG A CA 1
ATOM 1590 C C . ARG A 1 205 ? 17.562 13.031 -2.775 1 83.62 205 ARG A C 1
ATOM 1592 O O . ARG A 1 205 ? 18.359 13.969 -2.846 1 83.62 205 ARG A O 1
ATOM 1599 N N . GLU A 1 206 ? 16.875 12.555 -3.793 1 77.38 206 GLU A N 1
ATOM 1600 C CA . GLU A 1 206 ? 16.812 13.344 -5.02 1 77.38 206 GLU A CA 1
ATOM 1601 C C . GLU A 1 206 ? 15.414 13.906 -5.246 1 77.38 206 GLU A C 1
ATOM 1603 O O . GLU A 1 206 ? 14.438 13.156 -5.309 1 77.38 206 GLU A O 1
ATOM 1608 N N . GLU A 1 207 ? 15.359 15.234 -5.125 1 66.31 207 GLU A N 1
ATOM 1609 C CA . GLU A 1 207 ? 14.07 15.859 -5.402 1 66.31 207 GLU A CA 1
ATOM 1610 C C . GLU A 1 207 ? 13.633 15.625 -6.844 1 66.31 207 GLU A C 1
ATOM 1612 O O . GLU A 1 207 ? 14.438 15.773 -7.77 1 66.31 207 GLU A O 1
ATOM 1617 N N . VAL A 1 208 ? 12.695 14.719 -7.031 1 56.22 208 VAL A N 1
ATOM 1618 C CA . VAL A 1 208 ? 12.188 14.461 -8.375 1 56.22 208 VAL A CA 1
ATOM 1619 C C . VAL A 1 208 ? 11.648 15.758 -8.977 1 56.22 208 VAL A C 1
ATOM 1621 O O . VAL A 1 208 ? 11.828 16.016 -10.172 1 56.22 208 VAL A O 1
ATOM 1624 N N . VAL A 1 209 ? 10.828 16.375 -8.258 1 47.19 209 VAL A N 1
ATOM 1625 C CA . VAL A 1 209 ? 10.312 17.641 -8.766 1 47.19 209 VAL A CA 1
ATOM 1626 C C . VAL A 1 209 ? 11.133 18.797 -8.211 1 47.19 209 VAL A C 1
ATOM 1628 O O . VAL A 1 209 ? 11.57 18.75 -7.055 1 47.19 209 VAL A O 1
ATOM 1631 N N . SER A 1 210 ? 12.031 19.359 -8.906 1 42.91 210 SER A N 1
ATOM 1632 C CA . SER A 1 210 ? 12.797 20.531 -8.516 1 42.91 210 SER A CA 1
ATOM 1633 C C . SER A 1 210 ? 12.148 21.266 -7.344 1 42.91 210 SER A C 1
ATOM 1635 O O . SER A 1 210 ? 10.953 21.094 -7.094 1 42.91 210 SER A O 1
ATOM 1637 N N . GLU A 1 211 ? 13 21.922 -6.492 1 37.16 211 GLU A N 1
ATOM 1638 C CA . GLU A 1 211 ? 12.688 22.938 -5.484 1 37.16 211 GLU A CA 1
ATOM 1639 C C . GLU A 1 211 ? 11.469 23.766 -5.887 1 37.16 211 GLU A C 1
ATOM 1641 O O . GLU A 1 211 ? 11.445 24.344 -6.973 1 37.16 211 GLU A O 1
ATOM 1646 N N . GLY A 1 212 ? 10.336 23.766 -5.359 1 42.75 212 GLY A N 1
ATOM 1647 C CA . GLY A 1 212 ? 9.141 24.562 -5.598 1 42.75 212 GLY A CA 1
ATOM 1648 C C . GLY A 1 212 ? 8.055 23.812 -6.34 1 42.75 212 GLY A C 1
ATOM 1649 O O . GLY A 1 212 ? 6.965 24.328 -6.562 1 42.75 212 GLY A O 1
ATOM 1650 N N . GLU A 1 213 ? 8.555 22.625 -6.879 1 51.56 213 GLU A N 1
ATOM 1651 C CA . GLU A 1 213 ? 7.527 22.094 -7.777 1 51.56 213 GLU A CA 1
ATOM 1652 C C . GLU A 1 213 ? 6.715 21 -7.102 1 51.56 213 GLU A C 1
ATOM 1654 O O . GLU A 1 213 ? 7.262 20.188 -6.348 1 51.56 213 GLU A O 1
ATOM 1659 N N . MET A 1 214 ? 5.637 21.047 -6.887 1 56.81 214 MET A N 1
ATOM 1660 C CA . MET A 1 214 ? 4.609 20.172 -6.344 1 56.81 214 MET A CA 1
ATOM 1661 C C . MET A 1 214 ? 4.5 18.891 -7.156 1 56.81 214 MET A C 1
ATOM 1663 O O . MET A 1 214 ? 4.621 18.906 -8.383 1 56.81 214 MET A O 1
ATOM 1667 N N . ALA A 1 215 ? 4.547 17.781 -6.512 1 66.62 215 ALA A N 1
ATOM 1668 C CA . ALA A 1 215 ? 4.258 16.516 -7.199 1 66.62 215 ALA A CA 1
ATOM 1669 C C . ALA A 1 215 ? 2.945 16.609 -7.973 1 66.62 215 ALA A C 1
ATOM 1671 O O . ALA A 1 215 ? 1.99 17.25 -7.516 1 66.62 215 ALA A O 1
ATOM 1672 N N . ILE A 1 216 ? 2.982 15.922 -9.172 1 78.56 216 ILE A N 1
ATOM 1673 C CA . ILE A 1 216 ? 1.839 16.141 -10.055 1 78.56 216 ILE A CA 1
ATOM 1674 C C . ILE A 1 216 ? 0.605 15.445 -9.477 1 78.56 216 ILE A C 1
ATOM 1676 O O . ILE A 1 216 ? -0.525 15.883 -9.711 1 78.56 216 ILE A O 1
ATOM 1680 N N . ASP A 1 217 ? 0.85 14.422 -8.633 1 69.81 217 ASP A N 1
ATOM 1681 C CA . ASP A 1 217 ? -0.294 13.641 -8.172 1 69.81 217 ASP A CA 1
ATOM 1682 C C . ASP A 1 217 ? -1.022 14.352 -7.035 1 69.81 217 ASP A C 1
ATOM 1684 O O . ASP A 1 217 ? -2.191 14.07 -6.766 1 69.81 217 ASP A O 1
ATOM 1688 N N . ASP A 1 218 ? -0.401 15.367 -6.414 1 66 218 ASP A N 1
ATOM 1689 C CA . ASP A 1 218 ? -0.996 16.094 -5.297 1 66 218 ASP A CA 1
ATOM 1690 C C . ASP A 1 218 ? -1.24 17.562 -5.664 1 66 218 ASP A C 1
ATOM 1692 O O . ASP A 1 218 ? -1.737 18.328 -4.844 1 66 218 ASP A O 1
ATOM 1696 N N . ALA A 1 219 ? -1.045 17.875 -6.863 1 75.94 219 ALA A N 1
ATOM 1697 C CA . ALA A 1 219 ? -1.085 19.297 -7.234 1 75.94 219 ALA A CA 1
ATOM 1698 C C . ALA A 1 219 ? -2.496 19.719 -7.629 1 75.94 219 ALA A C 1
ATOM 1700 O O . ALA A 1 219 ? -3.16 19.031 -8.414 1 75.94 219 ALA A O 1
ATOM 1701 N N . PRO A 1 220 ? -2.961 20.734 -6.965 1 78.69 220 PRO A N 1
ATOM 1702 C CA . PRO A 1 220 ? -4.258 21.25 -7.402 1 78.69 220 PRO A CA 1
ATOM 1703 C C . PRO A 1 220 ? -4.246 21.719 -8.852 1 78.69 220 PRO A C 1
ATOM 1705 O O . PRO A 1 220 ? -5.285 21.719 -9.516 1 78.69 220 PRO A O 1
ATOM 1708 N N . PHE A 1 221 ? -3.096 22.141 -9.297 1 86.38 221 PHE A N 1
ATOM 1709 C CA . PHE A 1 221 ? -2.91 22.578 -10.68 1 86.38 221 PHE A CA 1
ATOM 1710 C C . PHE A 1 221 ? -1.757 21.828 -11.336 1 86.38 221 PHE A C 1
ATOM 1712 O O . PHE A 1 221 ? -0.667 21.734 -10.766 1 86.38 221 PHE A O 1
ATOM 1719 N N . VAL A 1 222 ? -2.014 21.172 -12.383 1 91.69 222 VAL A N 1
ATOM 1720 C CA . VAL A 1 222 ? -0.972 20.469 -13.117 1 91.69 222 VAL A CA 1
ATOM 1721 C C . VAL A 1 222 ? -0.818 21.078 -14.516 1 91.69 222 VAL A C 1
ATOM 1723 O O . VAL A 1 222 ? -1.774 21.109 -15.289 1 91.69 222 VAL A O 1
ATOM 1726 N N . CYS A 1 223 ? 0.36 21.641 -14.812 1 93.62 223 CYS A N 1
ATOM 1727 C CA . CYS A 1 223 ? 0.702 22.188 -16.109 1 93.62 223 CYS A CA 1
ATOM 1728 C C . CYS A 1 223 ? 1.527 21.203 -16.922 1 93.62 223 CYS A C 1
ATOM 1730 O O . CYS A 1 223 ? 2.746 21.125 -16.766 1 93.62 223 CYS A O 1
ATOM 1732 N N . SER A 1 224 ? 0.885 20.578 -17.812 1 94.31 224 SER A N 1
ATOM 1733 C CA . SER A 1 224 ? 1.545 19.469 -18.5 1 94.31 224 SER A CA 1
ATOM 1734 C C . SER A 1 224 ? 1.908 19.859 -19.938 1 94.31 224 SER A C 1
ATOM 1736 O O . SER A 1 224 ? 1.151 20.562 -20.609 1 94.31 224 SER A O 1
ATOM 1738 N N . GLY A 1 225 ? 3.068 19.406 -20.391 1 95.69 225 GLY A N 1
ATOM 1739 C CA . GLY A 1 225 ? 3.529 19.625 -21.75 1 95.69 225 GLY A CA 1
ATOM 1740 C C . GLY A 1 225 ? 3.631 18.359 -22.562 1 95.69 225 GLY A C 1
ATOM 1741 O O . GLY A 1 225 ? 3.914 17.281 -22.016 1 95.69 225 GLY A O 1
ATOM 1742 N N . GLY A 1 226 ? 3.379 18.453 -23.781 1 94.56 226 GLY A N 1
ATOM 1743 C CA . GLY A 1 226 ? 3.588 17.344 -24.703 1 94.56 226 GLY A CA 1
ATOM 1744 C C . GLY A 1 226 ? 4.703 17.609 -25.703 1 94.56 226 GLY A C 1
ATOM 1745 O O . GLY A 1 226 ? 5.578 18.438 -25.453 1 94.56 226 GLY A O 1
ATOM 1746 N N . ARG A 1 227 ? 4.699 16.828 -26.766 1 92.19 227 ARG A N 1
ATOM 1747 C CA . ARG A 1 227 ? 5.688 16.969 -27.828 1 92.19 227 ARG A CA 1
ATOM 1748 C C . ARG A 1 227 ? 5.625 18.359 -28.453 1 92.19 227 ARG A C 1
ATOM 1750 O O . ARG A 1 227 ? 6.645 18.891 -28.906 1 92.19 227 ARG A O 1
ATOM 1757 N N . GLY A 1 228 ? 4.551 18.922 -28.391 1 93.06 228 GLY A N 1
ATOM 1758 C CA . GLY A 1 228 ? 4.34 20.234 -28.984 1 93.06 228 GLY A CA 1
ATOM 1759 C C . GLY A 1 228 ? 5.133 21.328 -28.281 1 93.06 228 GLY A C 1
ATOM 1760 O O . GLY A 1 228 ? 5.246 22.438 -28.812 1 93.06 228 GLY A O 1
ATOM 1761 N N . MET A 1 229 ? 5.727 21.062 -27.156 1 94.25 229 MET A N 1
ATOM 1762 C CA . MET A 1 229 ? 6.594 22.016 -26.484 1 94.25 229 MET A CA 1
ATOM 1763 C C . MET A 1 229 ? 7.945 22.109 -27.188 1 94.25 229 MET A C 1
ATOM 1765 O O . MET A 1 229 ? 8.734 23.016 -26.891 1 94.25 229 MET A O 1
ATOM 1769 N N . LYS A 1 230 ? 8.219 21.172 -28.016 1 89.62 230 LYS A N 1
ATOM 1770 C CA . LYS A 1 230 ? 9.281 21.188 -29.016 1 89.62 230 LYS A CA 1
ATOM 1771 C C . LYS A 1 230 ? 10.648 20.969 -28.375 1 89.62 230 LYS A C 1
ATOM 1773 O O . LYS A 1 230 ? 11.586 20.516 -29.031 1 89.62 230 LYS A O 1
ATOM 1778 N N . ALA A 1 231 ? 10.938 21.531 -27.219 1 88.94 231 ALA A N 1
ATOM 1779 C CA . ALA A 1 231 ? 12.242 21.406 -26.578 1 88.94 231 ALA A CA 1
ATOM 1780 C C . ALA A 1 231 ? 12.109 21.375 -25.062 1 88.94 231 ALA A C 1
ATOM 1782 O O . ALA A 1 231 ? 11.148 21.906 -24.5 1 88.94 231 ALA A O 1
ATOM 1783 N N . LYS A 1 232 ? 13.102 20.812 -24.453 1 87.56 232 LYS A N 1
ATOM 1784 C CA . LYS A 1 232 ? 13.172 20.703 -23 1 87.56 232 LYS A CA 1
ATOM 1785 C C . LYS A 1 232 ? 13.148 22.094 -22.359 1 87.56 232 LYS A C 1
ATOM 1787 O O . LYS A 1 232 ? 12.492 22.297 -21.328 1 87.56 232 LYS A O 1
ATOM 1792 N N . GLU A 1 233 ? 13.898 22.984 -22.969 1 84 233 GLU A N 1
ATOM 1793 C CA . GLU A 1 233 ? 14.016 24.328 -22.438 1 84 233 GLU A CA 1
ATOM 1794 C C . GLU A 1 233 ? 12.648 25.016 -22.359 1 84 233 GLU A C 1
ATOM 1796 O O . GLU A 1 233 ? 12.414 25.844 -21.469 1 84 233 GLU A O 1
ATOM 1801 N N . ASN A 1 234 ? 11.789 24.594 -23.266 1 91.25 234 ASN A N 1
ATOM 1802 C CA . ASN A 1 234 ? 10.484 25.234 -23.328 1 91.25 234 ASN A CA 1
ATOM 1803 C C . ASN A 1 234 ? 9.602 24.828 -22.156 1 91.25 234 ASN A C 1
ATOM 1805 O O . ASN A 1 234 ? 8.578 25.453 -21.875 1 91.25 234 ASN A O 1
ATOM 1809 N N . PHE A 1 235 ? 9.977 23.828 -21.359 1 90.5 235 PHE A N 1
ATOM 1810 C CA . PHE A 1 235 ? 9.219 23.406 -20.188 1 90.5 235 PHE A CA 1
ATOM 1811 C C . PHE A 1 235 ? 9.344 24.438 -19.062 1 90.5 235 PHE A C 1
ATOM 1813 O O . PHE A 1 235 ? 8.547 24.422 -18.125 1 90.5 235 PHE A O 1
ATOM 1820 N N . SER A 1 236 ? 10.281 25.312 -19.219 1 86.12 236 SER A N 1
ATOM 1821 C CA . SER A 1 236 ? 10.391 26.391 -18.25 1 86.12 236 SER A CA 1
ATOM 1822 C C . SER A 1 236 ? 9.117 27.234 -18.203 1 86.12 236 SER A C 1
ATOM 1824 O O . SER A 1 236 ? 8.727 27.719 -17.141 1 86.12 236 SER A O 1
ATOM 1826 N N . LEU A 1 237 ? 8.461 27.297 -19.359 1 89.75 237 LEU A N 1
ATOM 1827 C CA . LEU A 1 237 ? 7.211 28.047 -19.438 1 89.75 237 LEU A CA 1
ATOM 1828 C C . LEU A 1 237 ? 6.125 27.391 -18.594 1 89.75 237 LEU A C 1
ATOM 1830 O O . LEU A 1 237 ? 5.309 28.062 -17.969 1 89.75 237 LEU A O 1
ATOM 1834 N N . LEU A 1 238 ? 6.191 26.094 -18.594 1 91.56 238 LEU A N 1
ATOM 1835 C CA . LEU A 1 238 ? 5.234 25.344 -17.781 1 91.56 238 LEU A CA 1
ATOM 1836 C C . LEU A 1 238 ? 5.551 25.484 -16.297 1 91.56 238 LEU A C 1
ATOM 1838 O O . LEU A 1 238 ? 4.641 25.594 -15.477 1 91.56 238 LEU A O 1
ATOM 1842 N N . TYR A 1 239 ? 6.77 25.484 -15.984 1 85.12 239 TYR A N 1
ATOM 1843 C CA . TYR A 1 239 ? 7.184 25.688 -14.602 1 85.12 239 TYR A CA 1
ATOM 1844 C C . TYR A 1 239 ? 6.762 27.062 -14.102 1 85.12 239 TYR A C 1
ATOM 1846 O O . TYR A 1 239 ? 6.305 27.203 -12.969 1 85.12 239 TYR A O 1
ATOM 1854 N N . ASP A 1 240 ? 6.879 28.047 -14.953 1 81.31 240 ASP A N 1
ATOM 1855 C CA . ASP A 1 240 ? 6.449 29.391 -14.594 1 81.31 240 ASP A CA 1
ATOM 1856 C C . ASP A 1 240 ? 4.953 29.438 -14.305 1 81.31 240 ASP A C 1
ATOM 1858 O O . ASP A 1 240 ? 4.523 30.031 -13.32 1 81.31 240 ASP A O 1
ATOM 1862 N N . LEU A 1 241 ? 4.219 28.859 -15.156 1 86.75 241 LEU A N 1
ATOM 1863 C CA . LEU A 1 241 ? 2.775 28.812 -14.961 1 86.75 241 LEU A CA 1
ATOM 1864 C C . LEU A 1 241 ? 2.418 28.078 -13.68 1 86.75 241 LEU A C 1
ATOM 1866 O O . LEU A 1 241 ? 1.6 28.562 -12.891 1 86.75 241 LEU A O 1
ATOM 1870 N N . ALA A 1 242 ? 3.047 26.922 -13.547 1 85.19 242 ALA A N 1
ATOM 1871 C CA . ALA A 1 242 ? 2.797 26.125 -12.352 1 85.19 242 ALA A CA 1
ATOM 1872 C C . ALA A 1 242 ? 3.15 26.906 -11.086 1 85.19 242 ALA A C 1
ATOM 1874 O O . ALA A 1 242 ? 2.416 26.859 -10.094 1 85.19 242 ALA A O 1
ATOM 1875 N N . HIS A 1 243 ? 4.164 27.547 -11.156 1 75.5 243 HIS A N 1
ATOM 1876 C CA . HIS A 1 243 ? 4.586 28.375 -10.023 1 75.5 243 HIS A CA 1
ATOM 1877 C C . HIS A 1 243 ? 3.568 29.484 -9.734 1 75.5 243 HIS A C 1
ATOM 1879 O O . HIS A 1 243 ? 3.246 29.734 -8.57 1 75.5 243 HIS A O 1
ATOM 1885 N N . ALA A 1 244 ? 3.102 30.109 -10.773 1 75.56 244 ALA A N 1
ATOM 1886 C CA . ALA A 1 244 ? 2.119 31.172 -10.609 1 75.56 244 ALA A CA 1
ATOM 1887 C C . ALA A 1 244 ? 0.82 30.641 -10.016 1 75.56 244 ALA A C 1
ATOM 1889 O O . ALA A 1 244 ? 0.141 31.344 -9.266 1 75.56 244 ALA A O 1
ATOM 1890 N N . LEU A 1 245 ? 0.503 29.406 -10.328 1 78.38 245 LEU A N 1
ATOM 1891 C CA . LEU A 1 245 ? -0.77 28.828 -9.914 1 78.38 245 LEU A CA 1
ATOM 1892 C C . LEU A 1 245 ? -0.621 28.062 -8.602 1 78.38 245 LEU A C 1
ATOM 1894 O O . LEU A 1 245 ? -1.614 27.781 -7.934 1 78.38 245 LEU A O 1
ATOM 1898 N N . GLY A 1 246 ? 0.59 27.844 -8.273 1 72.12 246 GLY A N 1
ATOM 1899 C CA . GLY A 1 246 ? 0.83 26.953 -7.145 1 72.12 246 GLY A CA 1
ATOM 1900 C C . GLY A 1 246 ? 0.603 25.484 -7.48 1 72.12 246 GLY A C 1
ATOM 1901 O O . GLY A 1 246 ? -0.024 24.766 -6.707 1 72.12 246 GLY A O 1
ATOM 1902 N N . GLY A 1 247 ? 1.053 25.062 -8.648 1 80.25 247 GLY A N 1
ATOM 1903 C CA . GLY A 1 247 ? 0.832 23.703 -9.102 1 80.25 247 GLY A CA 1
ATOM 1904 C C . GLY A 1 247 ? 2.113 22.984 -9.477 1 80.25 247 GLY A C 1
ATOM 1905 O O . GLY A 1 247 ? 3.195 23.359 -9.016 1 80.25 247 GLY A O 1
ATOM 1906 N N . ALA A 1 248 ? 2.02 21.953 -10.234 1 84.69 248 ALA A N 1
ATOM 1907 C CA . ALA A 1 248 ? 3.131 21.094 -10.648 1 84.69 248 ALA A CA 1
ATOM 1908 C C . ALA A 1 248 ? 3.191 20.969 -12.164 1 84.69 248 ALA A C 1
ATOM 1910 O O . ALA A 1 248 ? 2.232 21.312 -12.859 1 84.69 248 ALA A O 1
ATOM 1911 N N . VAL A 1 249 ? 4.391 20.625 -12.625 1 89.12 249 VAL A N 1
ATOM 1912 C CA . VAL A 1 249 ? 4.574 20.453 -14.062 1 89.12 249 VAL A CA 1
ATOM 1913 C C . VAL A 1 249 ? 4.574 18.953 -14.406 1 89.12 249 VAL A C 1
ATOM 1915 O O . VAL A 1 249 ? 5.254 18.172 -13.758 1 89.12 249 VAL A O 1
ATOM 1918 N N . GLY A 1 250 ? 3.736 18.594 -15.25 1 90.94 250 GLY A N 1
ATOM 1919 C CA . GLY A 1 250 ? 3.717 17.234 -15.773 1 90.94 250 GLY A CA 1
ATOM 1920 C C . GLY A 1 250 ? 4.016 17.156 -17.266 1 90.94 250 GLY A C 1
ATOM 1921 O O . GLY A 1 250 ? 4.414 18.156 -17.859 1 90.94 250 GLY A O 1
ATOM 1922 N N . GLY A 1 251 ? 3.92 16.031 -17.781 1 92.25 251 GLY A N 1
ATOM 1923 C CA . GLY A 1 251 ? 4.148 15.852 -19.203 1 92.25 251 GLY A CA 1
ATOM 1924 C C . GLY A 1 251 ? 3.535 14.578 -19.75 1 92.25 251 GLY A C 1
ATOM 1925 O O . GLY A 1 251 ? 3.176 13.68 -18.984 1 92.25 251 GLY A O 1
ATOM 1926 N N . SER A 1 252 ? 3.385 14.656 -21.062 1 93.06 252 SER A N 1
ATOM 1927 C CA . SER A 1 252 ? 2.947 13.445 -21.766 1 93.06 252 SER A CA 1
ATOM 1928 C C . SER A 1 252 ? 4.094 12.453 -21.906 1 93.06 252 SER A C 1
ATOM 1930 O O . SER A 1 252 ? 5.262 12.805 -21.719 1 93.06 252 SER A O 1
ATOM 1932 N N . ARG A 1 253 ? 3.699 11.242 -22.188 1 88.44 253 ARG A N 1
ATOM 1933 C CA . ARG A 1 253 ? 4.719 10.242 -22.484 1 88.44 253 ARG A CA 1
ATOM 1934 C C . ARG A 1 253 ? 5.664 10.727 -23.578 1 88.44 253 ARG A C 1
ATOM 1936 O O . ARG A 1 253 ? 6.879 10.531 -23.484 1 88.44 253 ARG A O 1
ATOM 1943 N N . ALA A 1 254 ? 5.074 11.312 -24.641 1 89.44 254 ALA A N 1
ATOM 1944 C CA . ALA A 1 254 ? 5.871 11.82 -25.75 1 89.44 254 ALA A CA 1
ATOM 1945 C C . ALA A 1 254 ? 6.906 12.836 -25.25 1 89.44 254 ALA A C 1
ATOM 1947 O O . ALA A 1 254 ? 8.055 12.82 -25.703 1 89.44 254 ALA A O 1
ATOM 1948 N N . ALA A 1 255 ? 6.543 13.641 -24.328 1 92.75 255 ALA A N 1
ATOM 1949 C CA . ALA A 1 255 ? 7.465 14.633 -23.781 1 92.75 255 ALA A CA 1
ATOM 1950 C C . ALA A 1 255 ? 8.586 13.953 -23 1 92.75 255 ALA A C 1
ATOM 1952 O O . ALA A 1 255 ? 9.734 14.391 -23.047 1 92.75 255 ALA A O 1
ATOM 1953 N N . VAL A 1 256 ? 8.242 12.93 -22.297 1 86.62 256 VAL A N 1
ATOM 1954 C CA . VAL A 1 256 ? 9.234 12.172 -21.531 1 86.62 256 VAL A CA 1
ATOM 1955 C C . VAL A 1 256 ? 10.219 11.5 -22.484 1 86.62 256 VAL A C 1
ATOM 1957 O O . VAL A 1 256 ? 11.43 11.562 -22.297 1 86.62 256 VAL A O 1
ATOM 1960 N N . ASP A 1 257 ? 9.633 10.93 -23.547 1 85.75 257 ASP A N 1
ATOM 1961 C CA . ASP A 1 257 ? 10.453 10.25 -24.547 1 85.75 257 ASP A CA 1
ATOM 1962 C C . ASP A 1 257 ? 11.445 11.211 -25.203 1 85.75 257 ASP A C 1
ATOM 1964 O O . ASP A 1 257 ? 12.57 10.828 -25.516 1 85.75 257 ASP A O 1
ATOM 1968 N N . GLU A 1 258 ? 11.016 12.398 -25.344 1 87.38 258 GLU A N 1
ATOM 1969 C CA . GLU A 1 258 ? 11.852 13.414 -25.984 1 87.38 258 GLU A CA 1
ATOM 1970 C C . GLU A 1 258 ? 12.836 14.023 -24.984 1 87.38 258 GLU A C 1
ATOM 1972 O O . GLU A 1 258 ? 13.664 14.852 -25.359 1 87.38 258 GLU A O 1
ATOM 1977 N N . GLY A 1 259 ? 12.648 13.602 -23.75 1 85.88 259 GLY A N 1
ATOM 1978 C CA . GLY A 1 259 ? 13.562 14.07 -22.734 1 85.88 259 GLY A CA 1
ATOM 1979 C C . GLY A 1 259 ? 13.203 15.438 -22.188 1 85.88 259 GLY A C 1
ATOM 1980 O O . GLY A 1 259 ? 14.039 16.125 -21.594 1 85.88 259 GLY A O 1
ATOM 1981 N N . PHE A 1 260 ? 11.969 15.961 -22.484 1 86.56 260 PHE A N 1
ATOM 1982 C CA . PHE A 1 260 ? 11.562 17.297 -22.031 1 86.56 260 PHE A CA 1
ATOM 1983 C C . PHE A 1 260 ? 11.297 17.297 -20.531 1 86.56 260 PHE A C 1
ATOM 1985 O O . PHE A 1 260 ? 11.414 18.344 -19.875 1 86.56 260 PHE A O 1
ATOM 1992 N N . ILE A 1 261 ? 10.875 16.172 -19.984 1 84.69 261 ILE A N 1
ATOM 1993 C CA . ILE A 1 261 ? 10.484 16.031 -18.594 1 84.69 261 ILE A CA 1
ATOM 1994 C C . ILE A 1 261 ? 10.734 14.602 -18.125 1 84.69 261 ILE A C 1
ATOM 1996 O O . ILE A 1 261 ? 10.805 13.68 -18.938 1 84.69 261 ILE A O 1
ATOM 2000 N N . GLU A 1 262 ? 10.891 14.516 -16.859 1 79.5 262 GLU A N 1
ATOM 2001 C CA . GLU A 1 262 ? 11.273 13.219 -16.312 1 79.5 262 GLU A CA 1
ATOM 2002 C C . GLU A 1 262 ? 10.047 12.328 -16.094 1 79.5 262 GLU A C 1
ATOM 2004 O O . GLU A 1 262 ? 8.938 12.82 -15.93 1 79.5 262 GLU A O 1
ATOM 2009 N N . HIS A 1 263 ? 10.305 11.125 -16.031 1 77.06 263 HIS A N 1
ATOM 2010 C CA . HIS A 1 263 ? 9.266 10.109 -16 1 77.06 263 HIS A CA 1
ATOM 2011 C C . HIS A 1 263 ? 8.375 10.266 -14.773 1 77.06 263 HIS A C 1
ATOM 2013 O O . HIS A 1 263 ? 7.152 10.094 -14.859 1 77.06 263 HIS A O 1
ATOM 2019 N N . PRO A 1 264 ? 8.867 10.688 -13.688 1 73.38 264 PRO A N 1
ATOM 2020 C CA . PRO A 1 264 ? 7.98 10.812 -12.531 1 73.38 264 PRO A CA 1
ATOM 2021 C C . PRO A 1 264 ? 6.895 11.867 -12.727 1 73.38 264 PRO A C 1
ATOM 2023 O O . PRO A 1 264 ? 5.91 11.891 -11.992 1 73.38 264 PRO A O 1
ATOM 2026 N N . ARG A 1 265 ? 7.074 12.617 -13.781 1 82.94 265 ARG A N 1
ATOM 2027 C CA . ARG A 1 265 ? 6.117 13.68 -14.047 1 82.94 265 ARG A CA 1
ATOM 2028 C C . ARG A 1 265 ? 5.242 13.344 -15.25 1 82.94 265 ARG A C 1
ATOM 2030 O O . ARG A 1 265 ? 4.523 14.203 -15.766 1 82.94 265 ARG A O 1
ATOM 2037 N N . GLN A 1 266 ? 5.375 12.078 -15.633 1 85.88 266 GLN A N 1
ATOM 2038 C CA . GLN A 1 266 ? 4.578 11.641 -16.781 1 85.88 266 GLN A CA 1
ATOM 2039 C C . GLN A 1 266 ? 3.129 11.398 -16.375 1 85.88 266 GLN A C 1
ATOM 2041 O O . GLN A 1 266 ? 2.859 10.711 -15.383 1 85.88 266 GLN A O 1
ATOM 2046 N N . VAL A 1 267 ? 2.281 12.055 -17.125 1 90.06 267 VAL A N 1
ATOM 2047 C CA . VAL A 1 267 ? 0.853 11.852 -16.906 1 90.06 267 VAL A CA 1
ATOM 2048 C C . VAL A 1 267 ? 0.303 10.898 -17.969 1 90.06 267 VAL A C 1
ATOM 2050 O O . VAL A 1 267 ? 0.588 11.047 -19.156 1 90.06 267 VAL A O 1
ATOM 2053 N N . GLY A 1 268 ? -0.34 9.961 -17.562 1 82 268 GLY A N 1
ATOM 2054 C CA . GLY A 1 268 ? -0.947 9.023 -18.5 1 82 268 GLY A CA 1
ATOM 2055 C C . GLY A 1 268 ? -1.053 7.617 -17.938 1 82 268 GLY A C 1
ATOM 2056 O O . GLY A 1 268 ? -0.734 7.379 -16.781 1 82 268 GLY A O 1
ATOM 2057 N N . GLN A 1 269 ? -1.334 6.723 -18.844 1 67.75 269 GLN A N 1
ATOM 2058 C CA . GLN A 1 269 ? -1.552 5.32 -18.516 1 67.75 269 GLN A CA 1
ATOM 2059 C C . GLN A 1 269 ? -0.282 4.68 -17.969 1 67.75 269 GLN A C 1
ATOM 2061 O O . GLN A 1 269 ? -0.341 3.879 -17.031 1 67.75 269 GLN A O 1
ATOM 2066 N N . SER A 1 270 ? 0.769 5.035 -18.562 1 69.62 270 SER A N 1
ATOM 2067 C CA . SER A 1 270 ? 2.066 4.504 -18.156 1 69.62 270 SER A CA 1
ATOM 2068 C C . SER A 1 270 ? 2.762 5.43 -17.172 1 69.62 270 SER A C 1
ATOM 2070 O O . SER A 1 270 ? 3.949 5.262 -16.891 1 69.62 270 SER A O 1
ATOM 2072 N N . GLY A 1 271 ? 2.029 6.426 -16.766 1 75.12 271 GLY A N 1
ATOM 2073 C CA . GLY A 1 271 ? 2.547 7.387 -15.812 1 75.12 271 GLY A CA 1
ATOM 2074 C C . GLY A 1 271 ? 1.656 7.555 -14.594 1 75.12 271 GLY A C 1
ATOM 2075 O O . GLY A 1 271 ? 1.183 6.566 -14.031 1 75.12 271 GLY A O 1
ATOM 2076 N N . LYS A 1 272 ? 1.519 8.727 -14.133 1 76.69 272 LYS A N 1
ATOM 2077 C CA . LYS A 1 272 ? 0.696 9.047 -12.977 1 76.69 272 LYS A CA 1
ATOM 2078 C C . LYS A 1 272 ? -0.713 9.453 -13.391 1 76.69 272 LYS A C 1
ATOM 2080 O O . LYS A 1 272 ? -0.9 10.062 -14.445 1 76.69 272 LYS A O 1
ATOM 2085 N N . THR A 1 273 ? -1.65 9.047 -12.609 1 77.31 273 THR A N 1
ATOM 2086 C CA . THR A 1 273 ? -2.994 9.602 -12.711 1 77.31 273 THR A CA 1
ATOM 2087 C C . THR A 1 273 ? -3.146 10.812 -11.797 1 77.31 273 THR A C 1
ATOM 2089 O O . THR A 1 273 ? -2.799 10.75 -10.609 1 77.31 273 THR A O 1
ATOM 2092 N N . VAL A 1 274 ? -3.627 11.859 -12.406 1 81.12 274 VAL A N 1
ATOM 2093 C CA . VAL A 1 274 ? -3.764 13.086 -11.633 1 81.12 274 VAL A CA 1
ATOM 2094 C C . VAL A 1 274 ? -5.207 13.578 -11.695 1 81.12 274 VAL A C 1
ATOM 2096 O O . VAL A 1 274 ? -5.902 13.367 -12.695 1 81.12 274 VAL A O 1
ATOM 2099 N N . THR A 1 275 ? -5.742 14.094 -10.562 1 80.06 275 THR A N 1
ATOM 2100 C CA . THR A 1 275 ? -7.066 14.703 -10.5 1 80.06 275 THR A CA 1
ATOM 2101 C C . THR A 1 275 ? -6.98 16.125 -9.945 1 80.06 275 THR A C 1
ATOM 2103 O O . THR A 1 275 ? -7.59 16.422 -8.914 1 80.06 275 THR A O 1
ATOM 2106 N N . PRO A 1 276 ? -6.344 16.938 -10.688 1 83.31 276 PRO A N 1
ATOM 2107 C CA . PRO A 1 276 ? -6.227 18.328 -10.203 1 83.31 276 PRO A CA 1
ATOM 2108 C C . PRO A 1 276 ? -7.5 19.141 -10.43 1 83.31 276 PRO A C 1
ATOM 2110 O O . PRO A 1 276 ? -8.414 18.688 -11.117 1 83.31 276 PRO A O 1
ATOM 2113 N N . LYS A 1 277 ? -7.562 20.25 -9.719 1 79.31 277 LYS A N 1
ATOM 2114 C CA . LYS A 1 277 ? -8.633 21.203 -10 1 79.31 277 LYS A CA 1
ATOM 2115 C C . LYS A 1 277 ? -8.578 21.672 -11.453 1 79.31 277 LYS A C 1
ATOM 2117 O O . LYS A 1 277 ? -9.609 21.734 -12.125 1 79.31 277 LYS A O 1
ATOM 2122 N N . ILE A 1 278 ? -7.414 22.031 -11.945 1 88.62 278 ILE A N 1
ATOM 2123 C CA . ILE A 1 278 ? -7.23 22.422 -13.336 1 88.62 278 ILE A CA 1
ATOM 2124 C C . ILE A 1 278 ? -6.039 21.672 -13.93 1 88.62 278 ILE A C 1
ATOM 2126 O O . ILE A 1 278 ? -4.973 21.594 -13.312 1 88.62 278 ILE A O 1
ATOM 2130 N N . TYR A 1 279 ? -6.215 21.094 -15.008 1 93.12 279 TYR A N 1
ATOM 2131 C CA . TYR A 1 279 ? -5.172 20.453 -15.797 1 93.12 279 TYR A CA 1
ATOM 2132 C C . TYR A 1 279 ? -4.918 21.219 -17.094 1 93.12 279 TYR A C 1
ATOM 2134 O O . TYR A 1 279 ? -5.805 21.312 -17.938 1 93.12 279 TYR A O 1
ATOM 2142 N N . PHE A 1 280 ? -3.729 21.703 -17.25 1 94.38 280 PHE A N 1
ATOM 2143 C CA . PHE A 1 280 ? -3.328 22.375 -18.484 1 94.38 280 PHE A CA 1
ATOM 2144 C C . PHE A 1 280 ? -2.621 21.406 -19.422 1 94.38 280 PHE A C 1
ATOM 2146 O O . PHE A 1 280 ? -1.588 20.828 -19.062 1 94.38 280 PHE A O 1
ATOM 2153 N N . ALA A 1 281 ? -3.174 21.203 -20.516 1 95.62 281 ALA A N 1
ATOM 2154 C CA . ALA A 1 281 ? -2.559 20.391 -21.562 1 95.62 281 ALA A CA 1
ATOM 2155 C C . ALA A 1 281 ? -1.962 21.266 -22.656 1 95.62 281 ALA A C 1
ATOM 2157 O O . ALA A 1 281 ? -2.682 21.75 -23.531 1 95.62 281 ALA A O 1
ATOM 2158 N N . CYS A 1 282 ? -0.65 21.391 -22.641 1 95.5 282 CYS A N 1
ATOM 2159 C CA . CYS A 1 282 ? 0.024 22.297 -23.578 1 95.5 282 CYS A CA 1
ATOM 2160 C C . CYS A 1 282 ? 0.817 21.516 -24.609 1 95.5 282 CYS A C 1
ATOM 2162 O O . CYS A 1 282 ? 1.802 20.844 -24.281 1 95.5 282 CYS A O 1
ATOM 2164 N N . GLY A 1 283 ? 0.426 21.672 -25.844 1 94.75 283 GLY A N 1
ATOM 2165 C CA . GLY A 1 283 ? 1.102 20.938 -26.906 1 94.75 283 GLY A CA 1
ATOM 2166 C C . GLY A 1 283 ? 0.897 19.438 -26.828 1 94.75 283 GLY A C 1
ATOM 2167 O O . GLY A 1 283 ? 1.779 18.672 -27.203 1 94.75 283 GLY A O 1
ATOM 2168 N N . ILE A 1 284 ? -0.094 19.078 -26.188 1 94.25 284 ILE A N 1
ATOM 2169 C CA . ILE A 1 284 ? -0.411 17.656 -26 1 94.25 284 ILE A CA 1
ATOM 2170 C C . ILE A 1 284 ? -1.527 17.266 -26.969 1 94.25 284 ILE A C 1
ATOM 2172 O O . ILE A 1 284 ? -2.566 17.922 -27.031 1 94.25 284 ILE A O 1
ATOM 2176 N N . SER A 1 285 ? -1.36 16.281 -27.734 1 90.94 285 SER A N 1
ATOM 2177 C CA . SER A 1 285 ? -2.326 15.852 -28.75 1 90.94 285 SER A CA 1
ATOM 2178 C C . SER A 1 285 ? -3.568 15.242 -28.094 1 90.94 285 SER A C 1
ATOM 2180 O O . SER A 1 285 ? -4.688 15.453 -28.578 1 90.94 285 SER A O 1
ATOM 2182 N N . GLY A 1 286 ? -3.299 14.602 -26.984 1 87.81 286 GLY A N 1
ATOM 2183 C CA . GLY A 1 286 ? -4.449 14.023 -26.297 1 87.81 286 GLY A CA 1
ATOM 2184 C C . GLY A 1 286 ? -4.707 12.578 -26.688 1 87.81 286 GLY A C 1
ATOM 2185 O O . GLY A 1 286 ? -5.836 12.211 -27.016 1 87.81 286 GLY A O 1
ATOM 2186 N N . SER A 1 287 ? -3.566 11.883 -26.703 1 86.19 287 SER A N 1
ATOM 2187 C CA . SER A 1 287 ? -3.732 10.445 -26.906 1 86.19 287 SER A CA 1
ATOM 2188 C C . SER A 1 287 ? -4.594 9.828 -25.812 1 86.19 287 SER A C 1
ATOM 2190 O O . SER A 1 287 ? -4.742 10.398 -24.734 1 86.19 287 SER A O 1
ATOM 2192 N N . VAL A 1 288 ? -5.086 8.727 -26.141 1 78.62 288 VAL A N 1
ATOM 2193 C CA . VAL A 1 288 ? -5.934 8.008 -25.188 1 78.62 288 VAL A CA 1
ATOM 2194 C C . VAL A 1 288 ? -5.141 7.68 -23.922 1 78.62 288 VAL A C 1
ATOM 2196 O O . VAL A 1 288 ? -5.66 7.777 -22.812 1 78.62 288 VAL A O 1
ATOM 2199 N N . GLN A 1 289 ? -3.906 7.316 -24.125 1 78.94 289 GLN A N 1
ATOM 2200 C CA . GLN A 1 289 ? -3.016 6.969 -23.031 1 78.94 289 GLN A CA 1
ATOM 2201 C C . GLN A 1 289 ? -2.799 8.164 -22.094 1 78.94 289 GLN A C 1
ATOM 2203 O O . GLN A 1 289 ? -2.748 8 -20.875 1 78.94 289 GLN A O 1
ATOM 2208 N N . HIS A 1 290 ? -2.754 9.344 -22.688 1 89.38 290 HIS A N 1
ATOM 2209 C CA . HIS A 1 290 ? -2.557 10.547 -21.891 1 89.38 290 HIS A CA 1
ATOM 2210 C C . HIS A 1 290 ? -3.834 10.938 -21.156 1 89.38 290 HIS A C 1
ATOM 2212 O O . HIS A 1 290 ? -3.803 11.195 -19.938 1 89.38 290 HIS A O 1
ATOM 2218 N N . LYS A 1 291 ? -4.867 10.906 -21.875 1 85.94 291 LYS A N 1
ATOM 2219 C CA . LYS A 1 291 ? -6.16 11.305 -21.312 1 85.94 291 LYS A CA 1
ATOM 2220 C C . LYS A 1 291 ? -6.531 10.43 -20.125 1 85.94 291 LYS A C 1
ATOM 2222 O O . LYS A 1 291 ? -7.117 10.914 -19.141 1 85.94 291 LYS A O 1
ATOM 2227 N N . ALA A 1 292 ? -6.066 9.227 -20.188 1 77.75 292 ALA A N 1
ATOM 2228 C CA . ALA A 1 292 ? -6.367 8.273 -19.109 1 77.75 292 ALA A CA 1
ATOM 2229 C C . ALA A 1 292 ? -5.781 8.734 -17.781 1 77.75 292 ALA A C 1
ATOM 2231 O O . ALA A 1 292 ? -6.336 8.445 -16.719 1 77.75 292 ALA A O 1
ATOM 2232 N N . GLY A 1 293 ? -4.801 9.516 -17.844 1 81.44 293 GLY A N 1
ATOM 2233 C CA . GLY A 1 293 ? -4.094 9.938 -16.641 1 81.44 293 GLY A CA 1
ATOM 2234 C C . GLY A 1 293 ? -4.609 11.242 -16.062 1 81.44 293 GLY A C 1
ATOM 2235 O O . GLY A 1 293 ? -4.238 11.625 -14.953 1 81.44 293 GLY A O 1
ATOM 2236 N N . MET A 1 294 ? -5.551 11.922 -16.781 1 86.31 294 MET A N 1
ATOM 2237 C CA . MET A 1 294 ? -5.871 13.266 -16.297 1 86.31 294 MET A CA 1
ATOM 2238 C C . MET A 1 294 ? -7.32 13.617 -16.594 1 86.31 294 MET A C 1
ATOM 2240 O O . MET A 1 294 ? -7.762 14.734 -16.328 1 86.31 294 MET A O 1
ATOM 2244 N N . SER A 1 295 ? -8.102 12.672 -17.125 1 79.56 295 SER A N 1
ATOM 2245 C CA . SER A 1 295 ? -9.438 12.984 -17.609 1 79.56 295 SER A CA 1
ATOM 2246 C C . SER A 1 295 ? -10.383 13.312 -16.453 1 79.56 295 SER A C 1
ATOM 2248 O O . SER A 1 295 ? -11.422 13.938 -16.656 1 79.56 295 SER A O 1
ATOM 2250 N N . LYS A 1 296 ? -10.062 12.953 -15.227 1 72.75 296 LYS A N 1
ATOM 2251 C CA . LYS A 1 296 ? -10.898 13.203 -14.062 1 72.75 296 LYS A CA 1
ATOM 2252 C C . LYS A 1 296 ? -10.578 14.562 -13.438 1 72.75 296 LYS A C 1
ATOM 2254 O O . LYS A 1 296 ? -11.07 14.883 -12.352 1 72.75 296 LYS A O 1
ATOM 2259 N N . SER A 1 297 ? -9.883 15.242 -14.117 1 81.81 297 SER A N 1
ATOM 2260 C CA . SER A 1 297 ? -9.586 16.594 -13.633 1 81.81 297 SER A CA 1
ATOM 2261 C C . SER A 1 297 ? -10.836 17.469 -13.648 1 81.81 297 SER A C 1
ATOM 2263 O O . SER A 1 297 ? -11.703 17.312 -14.516 1 81.81 297 SER A O 1
ATOM 2265 N N . ASP A 1 298 ? -10.992 18.312 -12.625 1 78.06 298 ASP A N 1
ATOM 2266 C CA . ASP A 1 298 ? -12.164 19.172 -12.547 1 78.06 298 ASP A CA 1
ATOM 2267 C C . ASP A 1 298 ? -12.289 20.047 -13.797 1 78.06 298 ASP A C 1
ATOM 2269 O O . ASP A 1 298 ? -13.375 20.156 -14.367 1 78.06 298 ASP A O 1
ATOM 2273 N N . THR A 1 299 ? -11.328 20.703 -14.219 1 83.81 299 THR A N 1
ATOM 2274 C CA . THR A 1 299 ? -11.281 21.562 -15.391 1 83.81 299 THR A CA 1
ATOM 2275 C C . THR A 1 299 ? -10.039 21.266 -16.234 1 83.81 299 THR A C 1
ATOM 2277 O O . THR A 1 299 ? -8.93 21.172 -15.711 1 83.81 299 THR A O 1
ATOM 2280 N N . ILE A 1 300 ? -10.289 21.016 -17.5 1 91.44 300 ILE A N 1
ATOM 2281 C CA . ILE A 1 300 ? -9.188 20.766 -18.422 1 91.44 300 ILE A CA 1
ATOM 2282 C C . ILE A 1 300 ? -9.062 21.938 -19.391 1 91.44 300 ILE A C 1
ATOM 2284 O O . ILE A 1 300 ? -10.047 22.344 -20.016 1 91.44 300 ILE A O 1
ATOM 2288 N N . VAL A 1 301 ? -7.902 22.516 -19.484 1 91.38 301 VAL A N 1
ATOM 2289 C CA . VAL A 1 301 ? -7.582 23.594 -20.422 1 91.38 301 VAL A CA 1
ATOM 2290 C C . VAL A 1 301 ? -6.582 23.094 -21.453 1 91.38 301 VAL A C 1
ATOM 2292 O O . VAL A 1 301 ? -5.512 22.594 -21.109 1 91.38 301 VAL A O 1
ATOM 2295 N N . CYS A 1 302 ? -6.879 23.234 -22.688 1 93.38 302 CYS A N 1
ATOM 2296 C CA . CYS A 1 302 ? -6.02 22.75 -23.766 1 93.38 302 CYS A CA 1
ATOM 2297 C C . CYS A 1 302 ? -5.469 23.906 -24.578 1 93.38 302 CYS A C 1
ATOM 2299 O O . CYS A 1 302 ? -6.207 24.828 -24.953 1 93.38 302 CYS A O 1
ATOM 2301 N N . ILE A 1 303 ? -4.156 23.922 -24.797 1 92.88 303 ILE A N 1
ATOM 2302 C CA . ILE A 1 303 ? -3.473 24.859 -25.703 1 92.88 303 ILE A CA 1
ATOM 2303 C C . ILE A 1 303 ? -2.725 24.078 -26.781 1 92.88 303 ILE A C 1
ATOM 2305 O O . ILE A 1 303 ? -1.764 23.359 -26.484 1 92.88 303 ILE A O 1
ATOM 2309 N N . ASN A 1 304 ? -3.135 24.219 -27.938 1 94.19 304 ASN A N 1
ATOM 2310 C CA . ASN A 1 304 ? -2.531 23.469 -29.031 1 94.19 304 ASN A CA 1
ATOM 2311 C C . ASN A 1 304 ? -2.613 24.25 -30.344 1 94.19 304 ASN A C 1
ATOM 2313 O O . ASN A 1 304 ? -3.594 24.953 -30.594 1 94.19 304 ASN A O 1
ATOM 2317 N N . LYS A 1 305 ? -1.57 24.031 -31.141 1 88.44 305 LYS A N 1
ATOM 2318 C CA . LYS A 1 305 ? -1.562 24.688 -32.438 1 88.44 305 LYS A CA 1
ATOM 2319 C C . LYS A 1 305 ? -2.547 24.016 -33.406 1 88.44 305 LYS A C 1
ATOM 2321 O O . LYS A 1 305 ? -3.1 24.672 -34.281 1 88.44 305 LYS A O 1
ATOM 2326 N N . ASP A 1 306 ? -2.76 22.766 -33.219 1 89.56 306 ASP A N 1
ATOM 2327 C CA . ASP A 1 306 ? -3.676 21.984 -34.062 1 89.56 306 ASP A CA 1
ATOM 2328 C C . ASP A 1 306 ? -5.098 22.047 -33.5 1 89.56 306 ASP A C 1
ATOM 2330 O O . ASP A 1 306 ? -5.391 21.453 -32.469 1 89.56 306 ASP A O 1
ATOM 2334 N N . PRO A 1 307 ? -5.949 22.719 -34.219 1 83.88 307 PRO A N 1
ATOM 2335 C CA . PRO A 1 307 ? -7.328 22.828 -33.75 1 83.88 307 PRO A CA 1
ATOM 2336 C C . PRO A 1 307 ? -8.047 21.484 -33.688 1 83.88 307 PRO A C 1
ATOM 2338 O O . PRO A 1 307 ? -9.062 21.344 -33 1 83.88 307 PRO A O 1
ATOM 2341 N N . ASP A 1 308 ? -7.465 20.531 -34.281 1 86.12 308 ASP A N 1
ATOM 2342 C CA . ASP A 1 308 ? -8.133 19.234 -34.344 1 86.12 308 ASP A CA 1
ATOM 2343 C C . ASP A 1 308 ? -7.535 18.266 -33.312 1 86.12 308 ASP A C 1
ATOM 2345 O O . ASP A 1 308 ? -7.824 17.078 -33.344 1 86.12 308 ASP A O 1
ATOM 2349 N N . ALA A 1 309 ? -6.711 18.766 -32.531 1 89.5 309 ALA A N 1
ATOM 2350 C CA . ALA A 1 309 ? -6.121 17.906 -31.516 1 89.5 309 ALA A CA 1
ATOM 2351 C C . ALA A 1 309 ? -7.199 17.25 -30.656 1 89.5 309 ALA A C 1
ATOM 2353 O O . ALA A 1 309 ? -8.078 17.938 -30.125 1 89.5 309 ALA A O 1
ATOM 2354 N N . PRO A 1 310 ? -7.133 16 -30.438 1 90.38 310 PRO A N 1
ATOM 2355 C CA . PRO A 1 310 ? -8.141 15.281 -29.656 1 90.38 310 PRO A CA 1
ATOM 2356 C C . PRO A 1 310 ? -8.258 15.805 -28.219 1 90.38 310 PRO A C 1
ATOM 2358 O O . PRO A 1 310 ? -9.312 15.648 -27.594 1 90.38 310 PRO A O 1
ATOM 2361 N N . MET A 1 311 ? -7.281 16.422 -27.734 1 91.31 311 MET A N 1
ATOM 2362 C CA . MET A 1 311 ? -7.293 16.953 -26.375 1 91.31 311 MET A CA 1
ATOM 2363 C C . MET A 1 311 ? -8.414 17.969 -26.188 1 91.31 311 MET A C 1
ATOM 2365 O O . MET A 1 311 ? -8.969 18.094 -25.094 1 91.31 311 MET A O 1
ATOM 2369 N N . PHE A 1 312 ? -8.805 18.594 -27.297 1 84.88 312 PHE A N 1
ATOM 2370 C CA . PHE A 1 312 ? -9.836 19.609 -27.234 1 84.88 312 PHE A CA 1
ATOM 2371 C C . PHE A 1 312 ? -11.188 19 -26.891 1 84.88 312 PHE A C 1
ATOM 2373 O O . PHE A 1 312 ? -12.039 19.656 -26.281 1 84.88 312 PHE A O 1
ATOM 2380 N N . GLU A 1 313 ? -11.289 17.781 -27.109 1 82.75 313 GLU A N 1
ATOM 2381 C CA . GLU A 1 313 ? -12.57 17.109 -26.953 1 82.75 313 GLU A CA 1
ATOM 2382 C C . GLU A 1 313 ? -12.938 16.984 -25.469 1 82.75 313 GLU A C 1
ATOM 2384 O O . GLU A 1 313 ? -14.125 16.953 -25.125 1 82.75 313 GLU A O 1
ATOM 2389 N N . ILE A 1 314 ? -11.977 16.969 -24.703 1 82.5 314 ILE A N 1
ATOM 2390 C CA . ILE A 1 314 ? -12.266 16.734 -23.281 1 82.5 314 ILE A CA 1
ATOM 2391 C C . ILE A 1 314 ? -11.93 18 -22.484 1 82.5 314 ILE A C 1
ATOM 2393 O O . ILE A 1 314 ? -11.906 17.953 -21.25 1 82.5 314 ILE A O 1
ATOM 2397 N N . SER A 1 315 ? -11.656 19 -23.141 1 86.75 315 SER A N 1
ATOM 2398 C CA . SER A 1 315 ? -11.242 20.234 -22.469 1 86.75 315 SER A CA 1
ATOM 2399 C C . SER A 1 315 ? -12.43 21.188 -22.266 1 86.75 315 SER A C 1
ATOM 2401 O O . SER A 1 315 ? -13.281 21.297 -23.141 1 86.75 315 SER A O 1
ATOM 2403 N N . LYS A 1 316 ? -12.578 21.703 -21.078 1 80.12 316 LYS A N 1
ATOM 2404 C CA . LYS A 1 316 ? -13.562 22.75 -20.828 1 80.12 316 LYS A CA 1
ATOM 2405 C C . LYS A 1 316 ? -13.18 24.047 -21.547 1 80.12 316 LYS A C 1
ATOM 2407 O O . LYS A 1 316 ? -14.039 24.75 -22.078 1 80.12 316 LYS A O 1
ATOM 2412 N N . TYR A 1 317 ? -11.961 24.422 -21.531 1 83.69 317 TYR A N 1
ATOM 2413 C CA . TYR A 1 317 ? -11.422 25.609 -22.203 1 83.69 317 TYR A CA 1
ATOM 2414 C C . TYR A 1 317 ? -10.328 25.219 -23.188 1 83.69 317 TYR A C 1
ATOM 2416 O O . TYR A 1 317 ? -9.516 24.328 -22.906 1 83.69 317 TYR A O 1
ATOM 2424 N N . GLY A 1 318 ? -10.398 25.75 -24.344 1 86.88 318 GLY A N 1
ATOM 2425 C CA . GLY A 1 318 ? -9.398 25.484 -25.359 1 86.88 318 GLY A CA 1
ATOM 2426 C C . GLY A 1 318 ? -8.883 26.75 -26.031 1 86.88 318 GLY A C 1
ATOM 2427 O O . GLY A 1 318 ? -9.648 27.672 -26.297 1 86.88 318 GLY A O 1
ATOM 2428 N N . ILE A 1 319 ? -7.605 26.844 -26.234 1 83.94 319 ILE A N 1
ATOM 2429 C CA . ILE A 1 319 ? -6.965 27.922 -26.969 1 83.94 319 ILE A CA 1
ATOM 2430 C C . ILE A 1 319 ? -6.164 27.344 -28.141 1 83.94 319 ILE A C 1
ATOM 2432 O O . ILE A 1 319 ? -5.234 26.562 -27.938 1 83.94 319 ILE A O 1
ATOM 2436 N N . VAL A 1 320 ? -6.66 27.625 -29.312 1 86.81 320 VAL A N 1
ATOM 2437 C CA . VAL A 1 320 ? -5.906 27.203 -30.484 1 86.81 320 VAL A CA 1
ATOM 2438 C C . VAL A 1 320 ? -4.773 28.203 -30.75 1 86.81 320 VAL A C 1
ATOM 2440 O O . VAL A 1 320 ? -5.023 29.359 -31.078 1 86.81 320 VAL A O 1
ATOM 2443 N N . GLY A 1 321 ? -3.574 27.797 -30.625 1 85.19 321 GLY A N 1
ATOM 2444 C CA . GLY A 1 321 ? -2.4 28.641 -30.828 1 85.19 321 GLY A CA 1
ATOM 2445 C C . GLY A 1 321 ? -1.115 27.984 -30.359 1 85.19 321 GLY A C 1
ATOM 2446 O O . GLY A 1 321 ? -1.129 26.844 -29.891 1 85.19 321 GLY A O 1
ATOM 2447 N N . ASP A 1 322 ? 0 28.703 -30.562 1 87.69 322 ASP A N 1
ATOM 2448 C CA . ASP A 1 322 ? 1.316 28.219 -30.156 1 87.69 322 ASP A CA 1
ATOM 2449 C C . ASP A 1 322 ? 1.488 28.312 -28.641 1 87.69 322 ASP A C 1
ATOM 2451 O O . ASP A 1 322 ? 1.494 29.406 -28.078 1 87.69 322 ASP A O 1
ATOM 2455 N N . ALA A 1 323 ? 1.605 27.172 -28.016 1 93.5 323 ALA A N 1
ATOM 2456 C CA . ALA A 1 323 ? 1.741 27.125 -26.562 1 93.5 323 ALA A CA 1
ATOM 2457 C C . ALA A 1 323 ? 2.9 28 -26.094 1 93.5 323 ALA A C 1
ATOM 2459 O O . ALA A 1 323 ? 2.824 28.625 -25.031 1 93.5 323 ALA A O 1
ATOM 2460 N N . LEU A 1 324 ? 3.957 28.062 -26.859 1 91.94 324 LEU A N 1
ATOM 2461 C CA . LEU A 1 324 ? 5.148 28.812 -26.484 1 91.94 324 LEU A CA 1
ATOM 2462 C C . LEU A 1 324 ? 4.855 30.312 -26.422 1 91.94 324 LEU A C 1
ATOM 2464 O O . LEU A 1 324 ? 5.516 31.047 -25.688 1 91.94 324 LEU A O 1
ATOM 2468 N N . LYS A 1 325 ? 3.846 30.703 -27.188 1 87.62 325 LYS A N 1
ATOM 2469 C CA . LYS A 1 325 ? 3.449 32.094 -27.203 1 87.62 325 LYS A CA 1
ATOM 2470 C C . LYS A 1 325 ? 2.363 32.375 -26.156 1 87.62 325 LYS A C 1
ATOM 2472 O O . LYS A 1 325 ? 2.361 33.438 -25.516 1 87.62 325 LYS A O 1
ATOM 2477 N N . ILE A 1 326 ? 1.56 31.5 -25.984 1 89.56 326 ILE A N 1
ATOM 2478 C CA . ILE A 1 326 ? 0.37 31.688 -25.172 1 89.56 326 ILE A CA 1
ATOM 2479 C C . ILE A 1 326 ? 0.737 31.562 -23.688 1 89.56 326 ILE A C 1
ATOM 2481 O O . ILE A 1 326 ? 0.218 32.281 -22.844 1 89.56 326 ILE A O 1
ATOM 2485 N N . LEU A 1 327 ? 1.622 30.641 -23.344 1 93.12 327 LEU A N 1
ATOM 2486 C CA . LEU A 1 327 ? 1.931 30.312 -21.953 1 93.12 327 LEU A CA 1
ATOM 2487 C C . LEU A 1 327 ? 2.475 31.531 -21.219 1 93.12 327 LEU A C 1
ATOM 2489 O O . LEU A 1 327 ? 2.031 31.844 -20.109 1 93.12 327 LEU A O 1
ATOM 2493 N N . PRO A 1 328 ? 3.438 32.219 -21.875 1 88.06 328 PRO A N 1
ATOM 2494 C CA . PRO A 1 328 ? 3.916 33.438 -21.172 1 88.06 328 PRO A CA 1
ATOM 2495 C C . PRO A 1 328 ? 2.809 34.469 -20.938 1 88.06 328 PRO A C 1
ATOM 2497 O O . PRO A 1 328 ? 2.771 35.094 -19.891 1 88.06 328 PRO A O 1
ATOM 2500 N N . LEU A 1 329 ? 1.903 34.594 -21.844 1 83.69 329 LEU A N 1
ATOM 2501 C CA . LEU A 1 329 ? 0.793 35.531 -21.719 1 83.69 329 LEU A CA 1
ATOM 2502 C C . LEU A 1 329 ? -0.172 35.094 -20.625 1 83.69 329 LEU A C 1
ATOM 2504 O O . LEU A 1 329 ? -0.629 35.906 -19.812 1 83.69 329 LEU A O 1
ATOM 2508 N N . LEU A 1 330 ? -0.446 33.844 -20.594 1 88.06 330 LEU A N 1
ATOM 2509 C CA . LEU A 1 330 ? -1.339 33.281 -19.578 1 88.06 330 LEU A CA 1
ATOM 2510 C C . LEU A 1 330 ? -0.756 33.469 -18.188 1 88.06 330 LEU A C 1
ATOM 2512 O O . LEU A 1 330 ? -1.469 33.844 -17.25 1 88.06 330 LEU A O 1
ATOM 2516 N N . THR A 1 331 ? 0.476 33.094 -18.047 1 88.75 331 THR A N 1
ATOM 2517 C CA . THR A 1 331 ? 1.155 33.219 -16.75 1 88.75 331 THR A CA 1
ATOM 2518 C C . THR A 1 331 ? 1.112 34.688 -16.266 1 88.75 331 THR A C 1
ATOM 2520 O O . THR A 1 331 ? 0.84 34.938 -15.086 1 88.75 331 THR A O 1
ATOM 2523 N N . ALA A 1 332 ? 1.334 35.625 -17.188 1 81.19 332 ALA A N 1
ATOM 2524 C CA . ALA A 1 332 ? 1.299 37.031 -16.859 1 81.19 332 ALA A CA 1
ATOM 2525 C C . ALA A 1 332 ? -0.09 37.438 -16.375 1 81.19 332 ALA A C 1
ATOM 2527 O O . ALA A 1 332 ? -0.222 38.188 -15.406 1 81.19 332 ALA A O 1
ATOM 2528 N N . LYS A 1 333 ? -1.048 37 -17.031 1 80.5 333 LYS A N 1
ATOM 2529 C CA . LYS A 1 333 ? -2.42 37.312 -16.672 1 80.5 333 LYS A CA 1
ATOM 2530 C C . LYS A 1 333 ? -2.785 36.75 -15.312 1 80.5 333 LYS A C 1
ATOM 2532 O O . LYS A 1 333 ? -3.467 37.375 -14.516 1 80.5 333 LYS A O 1
ATOM 2537 N N . ILE A 1 334 ? -2.381 35.531 -15.086 1 80.94 334 ILE A N 1
ATOM 2538 C CA . ILE A 1 334 ? -2.668 34.875 -13.82 1 80.94 334 ILE A CA 1
ATOM 2539 C C . ILE A 1 334 ? -1.971 35.594 -12.68 1 80.94 334 ILE A C 1
ATOM 2541 O O . ILE A 1 334 ? -2.566 35.812 -11.625 1 80.94 334 ILE A O 1
ATOM 2545 N N . LYS A 1 335 ? -0.739 35.906 -12.898 1 75.69 335 LYS A N 1
ATOM 2546 C CA . LYS A 1 335 ? 0.001 36.688 -11.891 1 75.69 335 LYS A CA 1
ATOM 2547 C C . LYS A 1 335 ? -0.676 38 -11.602 1 75.69 335 LYS A C 1
ATOM 2549 O O . LYS A 1 335 ? -0.795 38.406 -10.438 1 75.69 335 LYS A O 1
ATOM 2554 N N . ALA A 1 336 ? -1.177 38.625 -12.664 1 72.75 336 ALA A N 1
ATOM 2555 C CA . ALA A 1 336 ? -1.876 39.875 -12.516 1 72.75 336 ALA A CA 1
ATOM 2556 C C . ALA A 1 336 ? -3.176 39.719 -11.734 1 72.75 336 ALA A C 1
ATOM 2558 O O . ALA A 1 336 ? -3.539 40.562 -10.93 1 72.75 336 ALA A O 1
ATOM 2559 N N . PHE A 1 337 ? -3.77 38.656 -12.055 1 70.88 337 PHE A N 1
ATOM 2560 C CA . PHE A 1 337 ? -5.027 38.375 -11.375 1 70.88 337 PHE A CA 1
ATOM 2561 C C . PHE A 1 337 ? -4.793 38.094 -9.898 1 70.88 337 PHE A C 1
ATOM 2563 O O . PHE A 1 337 ? -5.578 38.5 -9.047 1 70.88 337 PHE A O 1
ATOM 2570 N N . LYS A 1 338 ? -3.803 37.375 -9.594 1 67.69 338 LYS A N 1
ATOM 2571 C CA . LYS A 1 338 ? -3.488 37.031 -8.211 1 67.69 338 LYS A CA 1
ATOM 2572 C C . LYS A 1 338 ? -3.018 38.25 -7.438 1 67.69 338 LYS A C 1
ATOM 2574 O O . LYS A 1 338 ? -3.248 38.375 -6.234 1 67.69 338 LYS A O 1
ATOM 2579 N N . GLU A 1 339 ? -2.229 39.062 -8.023 1 56.12 339 GLU A N 1
ATOM 2580 C CA . GLU A 1 339 ? -1.792 40.312 -7.414 1 56.12 339 GLU A CA 1
ATOM 2581 C C . GLU A 1 339 ? -2.949 41.281 -7.289 1 56.12 339 GLU A C 1
ATOM 2583 O O . GLU A 1 339 ? -2.896 42.219 -6.48 1 56.12 339 GLU A O 1
ATOM 2588 N N . SER A 1 340 ? -4 41.062 -7.918 1 52.19 340 SER A N 1
ATOM 2589 C CA . SER A 1 340 ? -5.125 42 -7.805 1 52.19 340 SER A CA 1
ATOM 2590 C C . SER A 1 340 ? -6.074 41.562 -6.688 1 52.19 340 SER A C 1
ATOM 2592 O O . SER A 1 340 ? -6.422 42.375 -5.824 1 52.19 340 SER A O 1
ATOM 2594 N N . MET B 1 1 ? 21.969 -8.836 27.609 1 29.89 1 MET B N 1
ATOM 2595 C CA . MET B 1 1 ? 22.641 -9.234 26.375 1 29.89 1 MET B CA 1
ATOM 2596 C C . MET B 1 1 ? 21.984 -8.594 25.156 1 29.89 1 MET B C 1
ATOM 2598 O O . MET B 1 1 ? 20.766 -8.57 25.047 1 29.89 1 MET B O 1
ATOM 2602 N N . ALA B 1 2 ? 22.688 -7.742 24.453 1 38.91 2 ALA B N 1
ATOM 2603 C CA . ALA B 1 2 ? 22.172 -6.875 23.391 1 38.91 2 ALA B CA 1
ATOM 2604 C C . ALA B 1 2 ? 21.406 -7.676 22.359 1 38.91 2 ALA B C 1
ATOM 2606 O O . ALA B 1 2 ? 21.844 -8.742 21.922 1 38.91 2 ALA B O 1
ATOM 2607 N N . ASN B 1 3 ? 20.031 -7.676 22.25 1 59.16 3 ASN B N 1
ATOM 2608 C CA . ASN B 1 3 ? 19.25 -8.438 21.281 1 59.16 3 ASN B CA 1
ATOM 2609 C C . ASN B 1 3 ? 19.891 -8.414 19.891 1 59.16 3 ASN B C 1
ATOM 2611 O O . ASN B 1 3 ? 19.938 -7.367 19.25 1 59.16 3 ASN B O 1
ATOM 2615 N N . THR B 1 4 ? 20.75 -9.453 19.562 1 70.62 4 THR B N 1
ATOM 2616 C CA . THR B 1 4 ? 21.547 -9.539 18.328 1 70.62 4 THR B CA 1
ATOM 2617 C C . THR B 1 4 ? 20.688 -10.047 17.172 1 70.62 4 THR B C 1
ATOM 2619 O O . THR B 1 4 ? 21.172 -10.234 16.062 1 70.62 4 THR B O 1
ATOM 2622 N N . LYS B 1 5 ? 19.5 -10.266 17.547 1 80.88 5 LYS B N 1
ATOM 2623 C CA . LYS B 1 5 ? 18.625 -10.766 16.484 1 80.88 5 LYS B CA 1
ATOM 2624 C C . LYS B 1 5 ? 18.516 -9.766 15.352 1 80.88 5 LYS B C 1
ATOM 2626 O O . LYS B 1 5 ? 18.359 -8.562 15.578 1 80.88 5 LYS B O 1
ATOM 2631 N N . GLY B 1 6 ? 18.734 -10.289 14.133 1 84.81 6 GLY B N 1
ATOM 2632 C CA . GLY B 1 6 ? 18.578 -9.453 12.953 1 84.81 6 GLY B CA 1
ATOM 2633 C C . GLY B 1 6 ? 19.891 -8.844 12.484 1 84.81 6 GLY B C 1
ATOM 2634 O O . GLY B 1 6 ? 19.969 -8.328 11.359 1 84.81 6 GLY B O 1
ATOM 2635 N N . LEU B 1 7 ? 20.922 -9 13.328 1 89.88 7 LEU B N 1
ATOM 2636 C CA . LEU B 1 7 ? 22.203 -8.438 12.938 1 89.88 7 LEU B CA 1
ATOM 2637 C C . LEU B 1 7 ? 22.906 -9.344 11.93 1 89.88 7 LEU B C 1
ATOM 2639 O O . LEU B 1 7 ? 22.844 -10.57 12.039 1 89.88 7 LEU B O 1
ATOM 2643 N N . LYS B 1 8 ? 23.625 -8.688 11.102 1 92.38 8 LYS B N 1
ATOM 2644 C CA . LYS B 1 8 ? 24.375 -9.406 10.078 1 92.38 8 LYS B CA 1
ATOM 2645 C C . LYS B 1 8 ? 25.422 -10.312 10.711 1 92.38 8 LYS B C 1
ATOM 2647 O O . LYS B 1 8 ? 26.203 -9.875 11.562 1 92.38 8 LYS B O 1
ATOM 2652 N N . THR B 1 9 ? 25.484 -11.5 10.289 1 88.19 9 THR B N 1
ATOM 2653 C CA . THR B 1 9 ? 26.469 -12.453 10.805 1 88.19 9 THR B CA 1
ATOM 2654 C C . THR B 1 9 ? 27.516 -12.781 9.742 1 88.19 9 THR B C 1
ATOM 2656 O O . THR B 1 9 ? 28.594 -13.266 10.062 1 88.19 9 THR B O 1
ATOM 2659 N N . GLY B 1 10 ? 27.109 -12.641 8.578 1 89.81 10 GLY B N 1
ATOM 2660 C CA . GLY B 1 10 ? 27.984 -13.016 7.48 1 89.81 10 GLY B CA 1
ATOM 2661 C C . GLY B 1 10 ? 27.641 -14.359 6.871 1 89.81 10 GLY B C 1
ATOM 2662 O O . GLY B 1 10 ? 28.203 -14.734 5.836 1 89.81 10 GLY B O 1
ATOM 2663 N N . ASN B 1 11 ? 26.672 -15.039 7.441 1 90.88 11 ASN B N 1
ATOM 2664 C CA . ASN B 1 11 ? 26.297 -16.359 6.969 1 90.88 11 ASN B CA 1
ATOM 2665 C C . ASN B 1 11 ? 25.078 -16.297 6.039 1 90.88 11 ASN B C 1
ATOM 2667 O O . ASN B 1 11 ? 24.719 -17.297 5.406 1 90.88 11 ASN B O 1
ATOM 2671 N N . GLU B 1 12 ? 24.5 -15.133 5.977 1 93.69 12 GLU B N 1
ATOM 2672 C CA . GLU B 1 12 ? 23.297 -14.969 5.168 1 93.69 12 GLU B CA 1
ATOM 2673 C C . GLU B 1 12 ? 23.609 -15.039 3.68 1 93.69 12 GLU B C 1
ATOM 2675 O O . GLU B 1 12 ? 24.625 -14.477 3.229 1 93.69 12 GLU B O 1
ATOM 2680 N N . LYS B 1 13 ? 22.766 -15.805 3 1 94.31 13 LYS B N 1
ATOM 2681 C CA . LYS B 1 13 ? 23.031 -15.945 1.57 1 94.31 13 LYS B CA 1
ATOM 2682 C C . LYS B 1 13 ? 21.719 -16.078 0.786 1 94.31 13 LYS B C 1
ATOM 2684 O O . LYS B 1 13 ? 20.688 -16.406 1.354 1 94.31 13 LYS B O 1
ATOM 2689 N N . ASP B 1 14 ? 21.781 -15.703 -0.497 1 96.94 14 ASP B N 1
ATOM 2690 C CA . ASP B 1 14 ? 20.719 -15.883 -1.483 1 96.94 14 ASP B CA 1
ATOM 2691 C C . ASP B 1 14 ? 19.656 -14.789 -1.355 1 96.94 14 ASP B C 1
ATOM 2693 O O . ASP B 1 14 ? 19.531 -14.164 -0.3 1 96.94 14 ASP B O 1
ATOM 2697 N N . LEU B 1 15 ? 19.078 -14.508 -2.387 1 98.62 15 LEU B N 1
ATOM 2698 C CA . LEU B 1 15 ? 17.969 -13.562 -2.49 1 98.62 15 LEU B CA 1
ATOM 2699 C C . LEU B 1 15 ? 16.641 -14.289 -2.539 1 98.62 15 LEU B C 1
ATOM 2701 O O . LEU B 1 15 ? 16.484 -15.266 -3.281 1 98.62 15 LEU B O 1
ATOM 2705 N N . TRP B 1 16 ? 15.695 -13.875 -1.738 1 98.88 16 TRP B N 1
ATOM 2706 C CA . TRP B 1 16 ? 14.375 -14.5 -1.683 1 98.88 16 TRP B CA 1
ATOM 2707 C C . TRP B 1 16 ? 13.32 -13.586 -2.285 1 98.88 16 TRP B C 1
ATOM 2709 O O . TRP B 1 16 ? 13.297 -12.383 -2.016 1 98.88 16 TRP B O 1
ATOM 2719 N N . VAL B 1 17 ? 12.492 -14.133 -3.102 1 98.88 17 VAL B N 1
ATOM 2720 C CA . VAL B 1 17 ? 11.273 -13.477 -3.562 1 98.88 17 VAL B CA 1
ATOM 2721 C C . VAL B 1 17 ? 10.055 -14.172 -2.965 1 98.88 17 VAL B C 1
ATOM 2723 O O . VAL B 1 17 ? 9.891 -15.383 -3.105 1 98.88 17 VAL B O 1
ATOM 2726 N N . TYR B 1 18 ? 9.258 -13.445 -2.225 1 98.88 18 TYR B N 1
ATOM 2727 C CA . TYR B 1 18 ? 7.988 -13.977 -1.741 1 98.88 18 TYR B CA 1
ATOM 2728 C C . TYR B 1 18 ? 7.012 -14.188 -2.891 1 98.88 18 TYR B C 1
ATOM 2730 O O . TYR B 1 18 ? 6.812 -13.297 -3.719 1 98.88 18 TYR B O 1
ATOM 2738 N N . VAL B 1 19 ? 6.352 -15.359 -2.9 1 98.5 19 VAL B N 1
ATOM 2739 C CA . VAL B 1 19 ? 5.418 -15.688 -3.971 1 98.5 19 VAL B CA 1
ATOM 2740 C C . VAL B 1 19 ? 3.984 -15.531 -3.477 1 98.5 19 VAL B C 1
ATOM 2742 O O . VAL B 1 19 ? 3.387 -16.484 -2.965 1 98.5 19 VAL B O 1
ATOM 2745 N N . GLU B 1 20 ? 3.535 -14.297 -3.625 1 95.56 20 GLU B N 1
ATOM 2746 C CA . GLU B 1 20 ? 2.107 -14.086 -3.393 1 95.56 20 GLU B CA 1
ATOM 2747 C C . GLU B 1 20 ? 1.268 -14.797 -4.449 1 95.56 20 GLU B C 1
ATOM 2749 O O . GLU B 1 20 ? 1.623 -14.812 -5.629 1 95.56 20 GLU B O 1
ATOM 2754 N N . HIS B 1 21 ? 0.206 -15.414 -4.02 1 91.81 21 HIS B N 1
ATOM 2755 C CA . HIS B 1 21 ? -0.632 -16.125 -4.977 1 91.81 21 HIS B CA 1
ATOM 2756 C C . HIS B 1 21 ? -2.109 -15.992 -4.625 1 91.81 21 HIS B C 1
ATOM 2758 O O . HIS B 1 21 ? -2.453 -15.68 -3.482 1 91.81 21 HIS B O 1
ATOM 2764 N N . TYR B 1 22 ? -2.953 -16.125 -5.586 1 80.31 22 TYR B N 1
ATOM 2765 C CA . TYR B 1 22 ? -4.406 -16.188 -5.473 1 80.31 22 TYR B CA 1
ATOM 2766 C C . TYR B 1 22 ? -4.965 -17.406 -6.199 1 80.31 22 TYR B C 1
ATOM 2768 O O . TYR B 1 22 ? -4.695 -17.609 -7.383 1 80.31 22 TYR B O 1
ATOM 2776 N N . LYS B 1 23 ? -5.684 -18.156 -5.469 1 77.88 23 LYS B N 1
ATOM 2777 C CA . LYS B 1 23 ? -6.234 -19.406 -5.992 1 77.88 23 LYS B CA 1
ATOM 2778 C C . LYS B 1 23 ? -5.137 -20.266 -6.609 1 77.88 23 LYS B C 1
ATOM 2780 O O . LYS B 1 23 ? -5.305 -20.797 -7.707 1 77.88 23 LYS B O 1
ATOM 2785 N N . GLY B 1 24 ? -3.996 -20.219 -6.016 1 85.12 24 GLY B N 1
ATOM 2786 C CA . GLY B 1 24 ? -2.906 -21.109 -6.398 1 85.12 24 GLY B CA 1
ATOM 2787 C C . GLY B 1 24 ? -2.039 -20.547 -7.508 1 85.12 24 GLY B C 1
ATOM 2788 O O . GLY B 1 24 ? -1.045 -21.156 -7.898 1 85.12 24 GLY B O 1
ATOM 2789 N N . GLU B 1 25 ? -2.375 -19.406 -8.031 1 86.06 25 GLU B N 1
ATOM 2790 C CA . GLU B 1 25 ? -1.594 -18.797 -9.109 1 86.06 25 GLU B CA 1
ATOM 2791 C C . GLU B 1 25 ? -0.847 -17.562 -8.625 1 86.06 25 GLU B C 1
ATOM 2793 O O . GLU B 1 25 ? -1.443 -16.672 -8.016 1 86.06 25 GLU B O 1
ATOM 2798 N N . PRO B 1 26 ? 0.458 -17.578 -8.922 1 92.62 26 PRO B N 1
ATOM 2799 C CA . PRO B 1 26 ? 1.212 -16.375 -8.523 1 92.62 26 PRO B CA 1
ATOM 2800 C C . PRO B 1 26 ? 0.679 -15.102 -9.172 1 92.62 26 PRO B C 1
ATOM 2802 O O . PRO B 1 26 ? 0.276 -15.125 -10.344 1 92.62 26 PRO B O 1
ATOM 2805 N N . VAL B 1 27 ? 0.631 -14.031 -8.406 1 85.5 27 VAL B N 1
ATOM 2806 C CA . VAL B 1 27 ? 0.24 -12.75 -8.977 1 85.5 27 VAL B CA 1
ATOM 2807 C C . VAL B 1 27 ? 1.373 -12.203 -9.844 1 85.5 27 VAL B C 1
ATOM 2809 O O . VAL B 1 27 ? 2.529 -12.602 -9.688 1 85.5 27 VAL B O 1
ATOM 2812 N N . HIS B 1 28 ? 1.156 -11.273 -10.688 1 82.88 28 HIS B N 1
ATOM 2813 C CA . HIS B 1 28 ? 2.062 -10.852 -11.75 1 82.88 28 HIS B CA 1
ATOM 2814 C C . HIS B 1 28 ? 3.338 -10.242 -11.18 1 82.88 28 HIS B C 1
ATOM 2816 O O . HIS B 1 28 ? 4.422 -10.43 -11.734 1 82.88 28 HIS B O 1
ATOM 2822 N N . VAL B 1 29 ? 3.227 -9.508 -10.109 1 87.88 29 VAL B N 1
ATOM 2823 C CA . VAL B 1 29 ? 4.375 -8.812 -9.531 1 87.88 29 VAL B CA 1
ATOM 2824 C C . VAL B 1 29 ? 5.453 -9.82 -9.156 1 87.88 29 VAL B C 1
ATOM 2826 O O . VAL B 1 29 ? 6.645 -9.5 -9.164 1 87.88 29 VAL B O 1
ATOM 2829 N N . VAL B 1 30 ? 5.074 -11.086 -8.891 1 96.06 30 VAL B N 1
ATOM 2830 C CA . VAL B 1 30 ? 6.023 -12.133 -8.539 1 96.06 30 VAL B CA 1
ATOM 2831 C C . VAL B 1 30 ? 6.988 -12.375 -9.695 1 96.06 30 VAL B C 1
ATOM 2833 O O . VAL B 1 30 ? 8.203 -12.453 -9.5 1 96.06 30 VAL B O 1
ATOM 2836 N N . TYR B 1 31 ? 6.461 -12.367 -10.859 1 94.06 31 TYR B N 1
ATOM 2837 C CA . TYR B 1 31 ? 7.281 -12.633 -12.039 1 94.06 31 TYR B CA 1
ATOM 2838 C C . TYR B 1 31 ? 8.148 -11.422 -12.383 1 94.06 31 TYR B C 1
ATOM 2840 O O . TYR B 1 31 ? 9.273 -11.57 -12.859 1 94.06 31 TYR B O 1
ATOM 2848 N N . GLU B 1 32 ? 7.625 -10.258 -12.148 1 90.56 32 GLU B N 1
ATOM 2849 C CA . GLU B 1 32 ? 8.438 -9.055 -12.305 1 90.56 32 GLU B CA 1
ATOM 2850 C C . GLU B 1 32 ? 9.648 -9.086 -11.375 1 90.56 32 GLU B C 1
ATOM 2852 O O . GLU B 1 32 ? 10.773 -8.805 -11.797 1 90.56 32 GLU B O 1
ATOM 2857 N N . LEU B 1 33 ? 9.375 -9.484 -10.164 1 97.38 33 LEU B N 1
ATOM 2858 C CA . LEU B 1 33 ? 10.414 -9.516 -9.141 1 97.38 33 LEU B CA 1
ATOM 2859 C C . LEU B 1 33 ? 11.461 -10.578 -9.469 1 97.38 33 LEU B C 1
ATOM 2861 O O . LEU B 1 33 ? 12.664 -10.344 -9.297 1 97.38 33 LEU B O 1
ATOM 2865 N N . LEU B 1 34 ? 11 -11.727 -9.898 1 98.25 34 LEU B N 1
ATOM 2866 C CA . LEU B 1 34 ? 11.945 -12.773 -10.266 1 98.25 34 LEU B CA 1
ATOM 2867 C C . LEU B 1 34 ? 12.891 -12.289 -11.367 1 98.25 34 LEU B C 1
ATOM 2869 O O . LEU B 1 34 ? 14.094 -12.555 -11.32 1 98.25 34 LEU B O 1
ATOM 2873 N N . GLY B 1 35 ? 12.32 -11.578 -12.328 1 96.12 35 GLY B N 1
ATOM 2874 C CA . GLY B 1 35 ? 13.148 -11.039 -13.398 1 96.12 35 GLY B CA 1
ATOM 28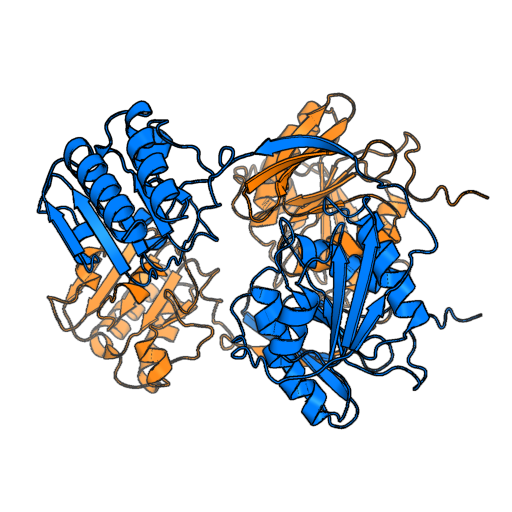75 C C . GLY B 1 35 ? 14.188 -10.047 -12.914 1 96.12 35 GLY B C 1
ATOM 2876 O O . GLY B 1 35 ? 15.375 -10.172 -13.234 1 96.12 35 GLY B O 1
ATOM 2877 N N . GLU B 1 36 ? 13.766 -9.086 -12.148 1 94.56 36 GLU B N 1
ATOM 2878 C CA . GLU B 1 36 ? 14.664 -8.047 -11.648 1 94.56 36 GLU B CA 1
ATOM 2879 C C . GLU B 1 36 ? 15.688 -8.625 -10.672 1 94.56 36 GLU B C 1
ATOM 2881 O O . GLU B 1 36 ? 16.859 -8.273 -10.727 1 94.56 36 GLU B O 1
ATOM 2886 N N . CYS B 1 37 ? 15.281 -9.539 -9.812 1 98.19 37 CYS B N 1
ATOM 2887 C CA . CYS B 1 37 ? 16.156 -10.094 -8.789 1 98.19 37 CYS B CA 1
ATOM 2888 C C . CYS B 1 37 ? 17.141 -11.094 -9.398 1 98.19 37 CYS B C 1
ATOM 2890 O O . CYS B 1 37 ? 18.203 -11.344 -8.836 1 98.19 37 CYS B O 1
ATOM 2892 N N . ARG B 1 38 ? 16.766 -11.648 -10.539 1 97.19 38 ARG B N 1
ATOM 2893 C CA . ARG B 1 38 ? 17.719 -12.492 -11.258 1 97.19 38 ARG B CA 1
ATOM 2894 C C . ARG B 1 38 ? 18.969 -11.711 -11.633 1 97.19 38 ARG B C 1
ATOM 2896 O O . ARG B 1 38 ? 20.094 -12.211 -11.477 1 97.19 38 ARG B O 1
ATOM 2903 N N . LYS B 1 39 ? 18.781 -10.484 -12.133 1 95.44 39 LYS B N 1
ATOM 2904 C CA . LYS B 1 39 ? 19.906 -9.617 -12.477 1 95.44 39 LYS B CA 1
ATOM 2905 C C . LYS B 1 39 ? 20.75 -9.305 -11.242 1 95.44 39 LYS B C 1
ATOM 2907 O O . LYS B 1 39 ? 21.984 -9.328 -11.312 1 95.44 39 LYS B O 1
ATOM 2912 N N . LEU B 1 40 ? 20.094 -9.039 -10.164 1 97.12 40 LEU B N 1
ATOM 2913 C CA . LEU B 1 40 ? 20.781 -8.703 -8.922 1 97.12 40 LEU B CA 1
ATOM 2914 C C . LEU B 1 40 ? 21.578 -9.898 -8.414 1 97.12 40 LEU B C 1
ATOM 2916 O O . LEU B 1 40 ? 22.734 -9.742 -7.984 1 97.12 40 LEU B O 1
ATOM 2920 N N . ALA B 1 41 ? 20.938 -11.055 -8.422 1 97.5 41 ALA B N 1
ATOM 2921 C CA . ALA B 1 41 ? 21.594 -12.273 -7.957 1 97.5 41 ALA B CA 1
ATOM 2922 C C . ALA B 1 41 ? 22.844 -12.562 -8.766 1 97.5 41 ALA B C 1
ATOM 2924 O O . ALA B 1 41 ? 23.875 -12.945 -8.211 1 97.5 41 ALA B O 1
ATOM 2925 N N . ASP B 1 42 ? 22.719 -12.391 -10.039 1 95.88 42 ASP B N 1
ATOM 2926 C CA . ASP B 1 42 ? 23.875 -12.602 -10.914 1 95.88 42 ASP B CA 1
ATOM 2927 C C . ASP B 1 42 ? 25 -11.625 -10.586 1 95.88 42 ASP B C 1
ATOM 2929 O O . ASP B 1 42 ? 26.172 -12.008 -10.562 1 95.88 42 ASP B O 1
ATOM 2933 N N . LYS B 1 43 ? 24.609 -10.438 -10.336 1 94.38 43 LYS B N 1
ATOM 2934 C CA . LYS B 1 43 ? 25.578 -9.398 -10.016 1 94.38 43 LYS B CA 1
ATOM 2935 C C . LYS B 1 43 ? 26.328 -9.711 -8.719 1 94.38 43 LYS B C 1
ATOM 2937 O O . LYS B 1 43 ? 27.531 -9.445 -8.602 1 94.38 43 LYS B O 1
ATOM 2942 N N . CYS B 1 44 ? 25.703 -10.297 -7.766 1 94.38 44 CYS B N 1
ATOM 2943 C CA . CYS B 1 44 ? 26.297 -10.539 -6.457 1 94.38 44 CYS B CA 1
ATOM 2944 C C . CYS B 1 44 ? 26.734 -11.992 -6.324 1 94.38 44 CYS B C 1
ATOM 2946 O O . CYS B 1 44 ? 27.219 -12.406 -5.266 1 94.38 44 CYS B O 1
ATOM 2948 N N . ASN B 1 45 ? 26.625 -12.758 -7.309 1 95.06 45 ASN B N 1
ATOM 2949 C CA . ASN B 1 45 ? 27 -14.164 -7.324 1 95.06 45 ASN B CA 1
ATOM 2950 C C . ASN B 1 45 ? 26.297 -14.953 -6.223 1 95.06 45 ASN B C 1
ATOM 2952 O O . ASN B 1 45 ? 26.953 -15.633 -5.426 1 95.06 45 ASN B O 1
ATOM 2956 N N . GLN B 1 46 ? 25 -14.82 -6.133 1 96.75 46 GLN B N 1
ATOM 2957 C CA . GLN B 1 46 ? 24.141 -15.531 -5.191 1 96.75 46 GLN B CA 1
ATOM 2958 C C . GLN B 1 46 ? 23.016 -16.25 -5.914 1 96.75 46 GLN B C 1
ATOM 2960 O O . GLN B 1 46 ? 22.766 -16 -7.098 1 96.75 46 GLN B O 1
ATOM 2965 N N . LYS B 1 47 ? 22.375 -17.125 -5.215 1 98.38 47 LYS B N 1
ATOM 2966 C CA . LYS B 1 47 ? 21.219 -17.797 -5.789 1 98.38 47 LYS B CA 1
ATOM 2967 C C . LYS B 1 47 ? 19.938 -16.984 -5.582 1 98.38 47 LYS B C 1
ATOM 2969 O O . LYS B 1 47 ? 19.844 -16.203 -4.645 1 98.38 47 LYS B O 1
ATOM 2974 N N . LEU B 1 48 ? 19.031 -17.156 -6.535 1 98.75 48 LEU B N 1
ATOM 2975 C CA . LEU B 1 48 ? 17.703 -16.578 -6.422 1 98.75 48 LEU B CA 1
ATOM 2976 C C . LEU B 1 48 ? 16.688 -17.641 -6.012 1 98.75 48 LEU B C 1
ATOM 2978 O O . LEU B 1 48 ? 16.516 -18.656 -6.699 1 98.75 48 LEU B O 1
ATOM 2982 N N . ALA B 1 49 ? 16.062 -17.406 -4.922 1 98.88 49 ALA B N 1
ATOM 2983 C CA . ALA B 1 49 ? 15.07 -18.359 -4.418 1 98.88 49 ALA B CA 1
ATOM 2984 C C . ALA B 1 49 ? 13.68 -17.734 -4.395 1 98.88 49 ALA B C 1
ATOM 2986 O O . ALA B 1 49 ? 13.523 -16.547 -4.121 1 98.88 49 ALA B O 1
ATOM 2987 N N . ALA B 1 50 ? 12.68 -18.531 -4.711 1 98.88 50 ALA B N 1
ATOM 2988 C CA . ALA B 1 50 ? 11.273 -18.188 -4.531 1 98.88 50 ALA B CA 1
ATOM 2989 C C . ALA B 1 50 ? 10.68 -18.906 -3.326 1 98.88 50 ALA B C 1
ATOM 2991 O O . ALA B 1 50 ? 10.961 -20.094 -3.105 1 98.88 50 ALA B O 1
ATOM 2992 N N . VAL B 1 51 ? 9.938 -18.188 -2.506 1 98.88 51 VAL B N 1
ATOM 2993 C CA . VAL B 1 51 ? 9.328 -18.766 -1.319 1 98.88 51 VAL B CA 1
ATOM 2994 C C . VAL B 1 51 ? 7.812 -18.828 -1.495 1 98.88 51 VAL B C 1
ATOM 2996 O O . VAL B 1 51 ? 7.141 -17.797 -1.515 1 98.88 51 VAL B O 1
ATOM 2999 N N . LEU B 1 52 ? 7.289 -20.031 -1.564 1 98.62 52 LEU B N 1
ATOM 3000 C CA . LEU B 1 52 ? 5.871 -20.281 -1.81 1 98.62 52 LEU B CA 1
ATOM 3001 C C . LEU B 1 52 ? 5.203 -20.875 -0.575 1 98.62 52 LEU B C 1
ATOM 3003 O O . LEU B 1 52 ? 5.523 -22 -0.169 1 98.62 52 LEU B O 1
ATOM 3007 N N . ILE B 1 53 ? 4.402 -20.141 0.089 1 98.06 53 ILE B N 1
ATOM 3008 C CA . ILE B 1 53 ? 3.531 -20.594 1.166 1 98.06 53 ILE B CA 1
ATOM 3009 C C . ILE B 1 53 ? 2.121 -20.812 0.627 1 98.06 53 ILE B C 1
ATOM 3011 O O . ILE B 1 53 ? 1.475 -19.875 0.151 1 98.06 53 ILE B O 1
ATOM 3015 N N . THR B 1 54 ? 1.646 -22.031 0.717 1 97.31 54 THR B N 1
ATOM 3016 C CA . THR B 1 54 ? 0.411 -22.344 0.005 1 97.31 54 THR B CA 1
ATOM 3017 C C . THR B 1 54 ? -0.255 -23.578 0.589 1 97.31 54 THR B C 1
ATOM 3019 O O . THR B 1 54 ? 0.338 -24.281 1.413 1 97.31 54 THR B O 1
ATOM 3022 N N . ASP B 1 55 ? -1.544 -23.75 0.225 1 96.31 55 ASP B N 1
ATOM 3023 C CA . ASP B 1 55 ? -2.244 -24.969 0.604 1 96.31 55 ASP B CA 1
ATOM 3024 C C . ASP B 1 55 ? -1.972 -26.094 -0.395 1 96.31 55 ASP B C 1
ATOM 3026 O O . ASP B 1 55 ? -2.047 -27.281 -0.047 1 96.31 55 ASP B O 1
ATOM 3030 N N . ASP B 1 56 ? -1.613 -25.766 -1.649 1 95.75 56 ASP B N 1
ATOM 3031 C CA . ASP B 1 56 ? -1.324 -26.703 -2.727 1 95.75 56 ASP B CA 1
ATOM 3032 C C . ASP B 1 56 ? -0.383 -26.078 -3.758 1 95.75 56 ASP B C 1
ATOM 3034 O O . ASP B 1 56 ? -0.776 -25.188 -4.504 1 95.75 56 ASP B O 1
ATOM 3038 N N . ALA B 1 57 ? 0.776 -26.609 -3.895 1 95.88 57 ALA B N 1
ATOM 3039 C CA . ALA B 1 57 ? 1.815 -26 -4.723 1 95.88 57 ALA B CA 1
ATOM 3040 C C . ALA B 1 57 ? 1.552 -26.25 -6.203 1 95.88 57 ALA B C 1
ATOM 3042 O O . ALA B 1 57 ? 1.938 -25.438 -7.055 1 95.88 57 ALA B O 1
ATOM 3043 N N . LYS B 1 58 ? 0.905 -27.359 -6.508 1 94.25 58 LYS B N 1
ATOM 3044 C CA . LYS B 1 58 ? 0.658 -27.766 -7.887 1 94.25 58 LYS B CA 1
ATOM 3045 C C . LYS B 1 58 ? 1.929 -27.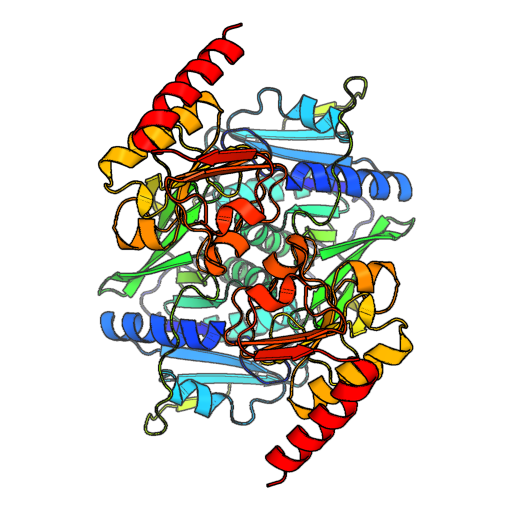656 -8.727 1 94.25 58 LYS B C 1
ATOM 3047 O O . LYS B 1 58 ? 2.969 -28.203 -8.359 1 94.25 58 LYS B O 1
ATOM 3052 N N . ASP B 1 59 ? 1.864 -26.969 -9.906 1 95.44 59 ASP B N 1
ATOM 3053 C CA . ASP B 1 59 ? 3.012 -26.859 -10.797 1 95.44 59 ASP B CA 1
ATOM 3054 C C . ASP B 1 59 ? 3.672 -25.484 -10.664 1 95.44 59 ASP B C 1
ATOM 3056 O O . ASP B 1 59 ? 4.527 -25.109 -11.477 1 95.44 59 ASP B O 1
ATOM 3060 N N . VAL B 1 60 ? 3.312 -24.797 -9.648 1 97.25 60 VAL B N 1
ATOM 3061 C CA . VAL B 1 60 ? 3.771 -23.422 -9.461 1 97.25 60 VAL B CA 1
ATOM 3062 C C . VAL B 1 60 ? 5.293 -23.406 -9.336 1 97.25 60 VAL B C 1
ATOM 3064 O O . VAL B 1 60 ? 5.957 -22.547 -9.93 1 97.25 60 VAL B O 1
ATOM 3067 N N . PRO B 1 61 ? 5.934 -24.375 -8.648 1 98.38 61 PRO B N 1
ATOM 3068 C CA . PRO B 1 61 ? 7.395 -24.344 -8.523 1 98.38 61 PRO B CA 1
ATOM 3069 C C . PRO B 1 61 ? 8.102 -24.406 -9.883 1 98.38 61 PRO B C 1
ATOM 3071 O O . PRO B 1 61 ? 9.086 -23.703 -10.094 1 98.38 61 PRO B O 1
ATOM 3074 N N . SER B 1 62 ? 7.57 -25.172 -10.805 1 97.44 62 SER B N 1
ATOM 3075 C CA . SER B 1 62 ? 8.172 -25.281 -12.133 1 97.44 62 SER B CA 1
ATOM 3076 C C . SER B 1 62 ? 8.062 -23.969 -12.891 1 97.44 62 SER B C 1
ATOM 3078 O O . SER B 1 62 ? 8.977 -23.594 -13.617 1 97.44 62 SER B O 1
ATOM 3080 N N . LYS B 1 63 ? 6.945 -23.297 -12.711 1 96.81 63 LYS B N 1
ATOM 3081 C CA . LYS B 1 63 ? 6.742 -22 -13.352 1 96.81 63 LYS B CA 1
ATOM 3082 C C . LYS B 1 63 ? 7.73 -20.969 -12.82 1 96.81 63 LYS B C 1
ATOM 3084 O O . LYS B 1 63 ? 8.25 -20.156 -13.586 1 96.81 63 LYS B O 1
ATOM 3089 N N . LEU B 1 64 ? 7.973 -21.062 -11.539 1 98.5 64 LEU B N 1
ATOM 3090 C CA . LEU B 1 64 ? 8.883 -20.109 -10.906 1 98.5 64 LEU B CA 1
ATOM 3091 C C . LEU B 1 64 ? 10.32 -20.344 -11.359 1 98.5 64 LEU B C 1
ATOM 3093 O O . LEU B 1 64 ? 11.062 -19.391 -11.602 1 98.5 64 LEU B O 1
ATOM 3097 N N . ILE B 1 65 ? 10.727 -21.609 -11.5 1 98.5 65 ILE B N 1
ATOM 3098 C CA . ILE B 1 65 ? 12.055 -21.969 -11.977 1 98.5 65 ILE B CA 1
ATOM 3099 C C . ILE B 1 65 ? 12.234 -21.484 -13.414 1 98.5 65 ILE B C 1
ATOM 3101 O O . ILE B 1 65 ? 13.25 -20.875 -13.758 1 98.5 65 ILE B O 1
ATOM 3105 N N . ALA B 1 66 ? 11.203 -21.641 -14.188 1 97.81 66 ALA B N 1
ATOM 3106 C CA . ALA B 1 66 ? 11.25 -21.234 -15.586 1 97.81 66 ALA B CA 1
ATOM 3107 C C . ALA B 1 66 ? 11.391 -19.719 -15.703 1 97.81 66 ALA B C 1
ATOM 3109 O O . ALA B 1 66 ? 11.789 -19.203 -16.75 1 97.81 66 ALA B O 1
ATOM 3110 N N . ARG B 1 67 ? 11.047 -19.031 -14.609 1 97 67 ARG B N 1
ATOM 3111 C CA . ARG B 1 67 ? 11.062 -17.578 -14.633 1 97 67 ARG B CA 1
ATOM 3112 C C . ARG B 1 67 ? 12.266 -17.016 -13.875 1 97 67 ARG B C 1
ATOM 3114 O O . ARG B 1 67 ? 12.297 -15.844 -13.523 1 97 67 ARG B O 1
ATOM 3121 N N . GLY B 1 68 ? 13.266 -17.891 -13.531 1 97.12 68 GLY B N 1
ATOM 3122 C CA . GLY B 1 68 ? 14.539 -17.359 -13.078 1 97.12 68 GLY B CA 1
ATOM 3123 C C . GLY B 1 68 ? 14.953 -17.859 -11.711 1 97.12 68 GLY B C 1
ATOM 3124 O O . GLY B 1 68 ? 16.094 -17.672 -11.289 1 97.12 68 GLY B O 1
ATOM 3125 N N . ALA B 1 69 ? 14.102 -18.609 -11 1 98.62 69 ALA B N 1
ATOM 3126 C CA . ALA B 1 69 ? 14.43 -19.094 -9.664 1 98.62 69 ALA B CA 1
ATOM 3127 C C . ALA B 1 69 ? 15.406 -20.266 -9.734 1 98.62 69 ALA B C 1
ATOM 3129 O O . ALA B 1 69 ? 15.234 -21.172 -10.555 1 98.62 69 ALA B O 1
ATOM 3130 N N . ASP B 1 70 ? 16.438 -20.219 -8.883 1 98.62 70 ASP B N 1
ATOM 3131 C CA . ASP B 1 70 ? 17.344 -21.359 -8.727 1 98.62 70 ASP B CA 1
ATOM 3132 C C . ASP B 1 70 ? 16.797 -22.359 -7.699 1 98.62 70 ASP B C 1
ATOM 3134 O O . ASP B 1 70 ? 17.047 -23.562 -7.801 1 98.62 70 ASP B O 1
ATOM 3138 N N . LEU B 1 71 ? 16.188 -21.844 -6.727 1 98.69 71 LEU B N 1
ATOM 3139 C CA . LEU B 1 71 ? 15.578 -22.594 -5.629 1 98.69 71 LEU B CA 1
ATOM 3140 C C . LEU B 1 71 ? 14.125 -22.188 -5.434 1 98.69 71 LEU B C 1
ATOM 3142 O O . LEU B 1 71 ? 13.766 -21.016 -5.629 1 98.69 71 LEU B O 1
ATOM 3146 N N . VAL B 1 72 ? 13.297 -23.156 -5.102 1 98.88 72 VAL B N 1
ATOM 3147 C CA . VAL B 1 72 ? 11.93 -22.859 -4.684 1 98.88 72 VAL B CA 1
ATOM 3148 C C . VAL B 1 72 ? 11.641 -23.531 -3.34 1 98.88 72 VAL B C 1
ATOM 3150 O O . VAL B 1 72 ? 11.609 -24.75 -3.244 1 98.88 72 VAL B O 1
ATOM 3153 N N . TYR B 1 73 ? 11.539 -22.688 -2.307 1 98.81 73 TYR B N 1
ATOM 3154 C CA . TYR B 1 73 ? 11.086 -23.188 -1.013 1 98.81 73 TYR B CA 1
ATOM 3155 C C . TYR B 1 73 ? 9.57 -23.266 -0.963 1 98.81 73 TYR B C 1
ATOM 3157 O O . TYR B 1 73 ? 8.875 -22.281 -1.236 1 98.81 73 TYR B O 1
ATOM 3165 N N . VAL B 1 74 ? 9.055 -24.453 -0.59 1 98.69 74 VAL B N 1
ATOM 3166 C CA . VAL B 1 74 ? 7.609 -24.656 -0.55 1 98.69 74 VAL B CA 1
ATOM 3167 C C . VAL B 1 74 ? 7.176 -25.016 0.871 1 98.69 74 VAL B C 1
ATOM 3169 O O . VAL B 1 74 ? 7.641 -26 1.439 1 98.69 74 VAL B O 1
ATOM 3172 N N . CYS B 1 75 ? 6.418 -24.188 1.473 1 98.38 75 CYS B N 1
ATOM 3173 C CA . CYS B 1 75 ? 5.727 -24.484 2.723 1 98.38 75 CYS B CA 1
ATOM 3174 C C . CYS B 1 75 ? 4.25 -24.75 2.479 1 98.38 75 CYS B C 1
ATOM 3176 O O . CYS B 1 75 ? 3.463 -23.828 2.314 1 98.38 75 CYS B O 1
ATOM 3178 N N . GLN B 1 76 ? 3.891 -26.016 2.531 1 97.25 76 GLN B N 1
ATOM 3179 C CA . GLN B 1 76 ? 2.531 -26.406 2.184 1 97.25 76 GLN B CA 1
ATOM 3180 C C . GLN B 1 76 ? 1.75 -26.844 3.42 1 97.25 76 GLN B C 1
ATOM 3182 O O . GLN B 1 76 ? 2.225 -27.672 4.199 1 97.25 76 GLN B O 1
ATOM 3187 N N . ASP B 1 77 ? 0.599 -26.266 3.637 1 96.38 77 ASP B N 1
ATOM 3188 C CA . ASP B 1 77 ? -0.332 -26.578 4.715 1 96.38 77 ASP B CA 1
ATOM 3189 C C . ASP B 1 77 ? -1.748 -26.125 4.371 1 96.38 77 ASP B C 1
ATOM 3191 O O . ASP B 1 77 ? -1.937 -25.047 3.791 1 96.38 77 ASP B O 1
ATOM 3195 N N . PRO B 1 78 ? -2.777 -26.906 4.742 1 94.31 78 PRO B N 1
ATOM 3196 C CA . PRO B 1 78 ? -4.156 -26.5 4.453 1 94.31 78 PRO B CA 1
ATOM 3197 C C . PRO B 1 78 ? -4.512 -25.156 5.07 1 94.31 78 PRO B C 1
ATOM 3199 O O . PRO B 1 78 ? -5.371 -24.438 4.543 1 94.31 78 PRO B O 1
ATOM 3202 N N . ALA B 1 79 ? -3.824 -24.734 6.074 1 93.06 79 ALA B N 1
ATOM 3203 C CA . ALA B 1 79 ? -4.094 -23.484 6.777 1 93.06 79 ALA B CA 1
ATOM 3204 C C . ALA B 1 79 ? -3.779 -22.281 5.895 1 93.06 79 ALA B C 1
ATOM 3206 O O . ALA B 1 79 ? -4.219 -21.172 6.176 1 93.06 79 ALA B O 1
ATOM 3207 N N . PHE B 1 80 ? -3.096 -22.5 4.773 1 94.69 80 PHE B N 1
ATOM 3208 C CA . PHE B 1 80 ? -2.621 -21.391 3.949 1 94.69 80 PHE B CA 1
ATOM 3209 C C . PHE B 1 80 ? -3.539 -21.172 2.752 1 94.69 80 PHE B C 1
ATOM 3211 O O . PHE B 1 80 ? -3.166 -20.5 1.792 1 94.69 80 PHE B O 1
ATOM 3218 N N . LYS B 1 81 ? -4.762 -21.719 2.848 1 89.94 81 LYS B N 1
ATOM 3219 C CA . LYS B 1 81 ? -5.73 -21.562 1.766 1 89.94 81 LYS B CA 1
ATOM 3220 C C . LYS B 1 81 ? -6.094 -20.094 1.559 1 89.94 81 LYS B C 1
ATOM 3222 O O . LYS B 1 81 ? -6.242 -19.641 0.423 1 89.94 81 LYS B O 1
ATOM 3227 N N . TYR B 1 82 ? -6.27 -19.422 2.695 1 87.75 82 TYR B N 1
ATOM 3228 C CA . TYR B 1 82 ? -6.535 -17.984 2.666 1 87.75 82 TYR B CA 1
ATOM 3229 C C . TYR B 1 82 ? -5.418 -17.219 3.355 1 87.75 82 TYR B C 1
ATOM 3231 O O . TYR B 1 82 ? -4.852 -17.672 4.348 1 87.75 82 TYR B O 1
ATOM 3239 N N . TYR B 1 83 ? -5.141 -16.094 2.826 1 91.69 83 TYR B N 1
ATOM 3240 C CA . TYR B 1 83 ? -4.113 -15.242 3.42 1 91.69 83 TYR B CA 1
ATOM 3241 C C . TYR B 1 83 ? -4.473 -14.875 4.855 1 91.69 83 TYR B C 1
ATOM 3243 O O . TYR B 1 83 ? -5.594 -14.445 5.133 1 91.69 83 TYR B O 1
ATOM 3251 N N . SER B 1 84 ? -3.57 -15.133 5.723 1 90.62 84 SER B N 1
ATOM 3252 C CA . SER B 1 84 ? -3.57 -14.711 7.117 1 90.62 84 SER B CA 1
ATOM 3253 C C . SER B 1 84 ? -2.248 -14.055 7.5 1 90.62 84 SER B C 1
ATOM 3255 O O . SER B 1 84 ? -1.183 -14.656 7.336 1 90.62 84 SER B O 1
ATOM 3257 N N . THR B 1 85 ? -2.359 -12.828 8.016 1 93.88 85 THR B N 1
ATOM 3258 C CA . THR B 1 85 ? -1.141 -12.102 8.336 1 93.88 85 THR B CA 1
ATOM 3259 C C . THR B 1 85 ? -0.294 -12.883 9.344 1 93.88 85 THR B C 1
ATOM 3261 O O . THR B 1 85 ? 0.914 -13.039 9.148 1 93.88 85 THR B O 1
ATOM 3264 N N . ASP B 1 86 ? -0.906 -13.398 10.359 1 95.44 86 ASP B N 1
ATOM 3265 C CA . ASP B 1 86 ? -0.168 -14.023 11.445 1 95.44 86 ASP B CA 1
ATOM 3266 C C . ASP B 1 86 ? 0.46 -15.344 10.992 1 95.44 86 ASP B C 1
ATOM 3268 O O . ASP B 1 86 ? 1.646 -15.586 11.234 1 95.44 86 ASP B O 1
ATOM 3272 N N . GLU B 1 87 ? -0.313 -16.156 10.336 1 95.69 87 GLU B N 1
ATOM 3273 C CA . GLU B 1 87 ? 0.19 -17.469 9.914 1 95.69 87 GLU B CA 1
ATOM 3274 C C . GLU B 1 87 ? 1.281 -17.312 8.859 1 95.69 87 GLU B C 1
ATOM 3276 O O . GLU B 1 87 ? 2.293 -18.016 8.906 1 95.69 87 GLU B O 1
ATOM 3281 N N . TYR B 1 88 ? 1.043 -16.453 7.961 1 97.31 88 TYR B N 1
ATOM 3282 C CA . TYR B 1 88 ? 2.035 -16.25 6.91 1 97.31 88 TYR B CA 1
ATOM 3283 C C . TYR B 1 88 ? 3.318 -15.664 7.484 1 97.31 88 TYR B C 1
ATOM 3285 O O . TYR B 1 88 ? 4.418 -16.062 7.105 1 97.31 88 TYR B O 1
ATOM 3293 N N . THR B 1 89 ? 3.178 -14.68 8.391 1 97.94 89 THR B N 1
ATOM 3294 C CA . THR B 1 89 ? 4.348 -14.117 9.055 1 97.94 89 THR B CA 1
ATOM 3295 C C . THR B 1 89 ? 5.129 -15.195 9.789 1 97.94 89 THR B C 1
ATOM 3297 O O . THR B 1 89 ? 6.355 -15.273 9.68 1 97.94 89 THR B O 1
ATOM 3300 N N . ASN B 1 90 ? 4.406 -16 10.508 1 97.56 90 ASN B N 1
ATOM 3301 C CA . ASN B 1 90 ? 5.047 -17.062 11.273 1 97.56 90 ASN B CA 1
ATOM 3302 C C . ASN B 1 90 ? 5.812 -18.031 10.367 1 97.56 90 ASN B C 1
ATOM 3304 O O . ASN B 1 90 ? 6.977 -18.344 10.625 1 97.56 90 ASN B O 1
ATOM 3308 N N . ALA B 1 91 ? 5.156 -18.516 9.336 1 98.38 91 ALA B N 1
ATOM 3309 C CA . ALA B 1 91 ? 5.785 -19.453 8.406 1 98.38 91 ALA B CA 1
ATOM 3310 C C . ALA B 1 91 ? 7.031 -18.844 7.773 1 98.38 91 ALA B C 1
ATOM 3312 O O . ALA B 1 91 ? 8.086 -19.469 7.73 1 98.38 91 ALA B O 1
ATOM 3313 N N . PHE B 1 92 ? 6.918 -17.594 7.305 1 98.62 92 PHE B N 1
ATOM 3314 C CA . PHE B 1 92 ? 8.023 -16.953 6.617 1 98.62 92 PHE B CA 1
ATOM 3315 C C . PHE B 1 92 ? 9.195 -16.734 7.566 1 98.62 92 PHE B C 1
ATOM 3317 O O . PHE B 1 92 ? 10.352 -16.938 7.191 1 98.62 92 PHE B O 1
ATOM 3324 N N . CYS B 1 93 ? 8.906 -16.328 8.789 1 98.19 93 CYS B N 1
ATOM 3325 C CA . CYS B 1 93 ? 9.953 -16.062 9.766 1 98.19 93 CYS B CA 1
ATOM 3326 C C . CYS B 1 93 ? 10.664 -17.359 10.164 1 98.19 93 CYS B C 1
ATOM 3328 O O . CYS B 1 93 ? 11.883 -17.359 10.359 1 98.19 93 CYS B O 1
ATOM 3330 N N . GLU B 1 94 ? 9.906 -18.453 10.312 1 98.06 94 GLU B N 1
ATOM 3331 C CA . GLU B 1 94 ? 10.539 -19.734 10.57 1 98.06 94 GLU B CA 1
ATOM 3332 C C . GLU B 1 94 ? 11.531 -20.094 9.469 1 98.06 94 GLU B C 1
ATOM 3334 O O . GLU B 1 94 ? 12.625 -20.594 9.75 1 98.06 94 GLU B O 1
ATOM 3339 N N . MET B 1 95 ? 11.109 -19.828 8.266 1 98.44 95 MET B N 1
ATOM 3340 C CA . MET B 1 95 ? 11.969 -20.156 7.125 1 98.44 95 MET B CA 1
ATOM 3341 C C . MET B 1 95 ? 13.195 -19.25 7.078 1 98.44 95 MET B C 1
ATOM 3343 O O . MET B 1 95 ? 14.281 -19.703 6.723 1 98.44 95 MET B O 1
ATOM 3347 N N . ILE B 1 96 ? 13.039 -17.953 7.395 1 98.31 96 ILE B N 1
ATOM 3348 C CA . ILE B 1 96 ? 14.18 -17.047 7.465 1 98.31 96 ILE B CA 1
ATOM 3349 C C . ILE B 1 96 ? 15.172 -17.547 8.508 1 98.31 96 ILE B C 1
ATOM 3351 O O . ILE B 1 96 ? 16.391 -17.531 8.273 1 98.31 96 ILE B O 1
ATOM 3355 N N . ASP B 1 97 ? 14.648 -17.984 9.641 1 96.62 97 ASP B N 1
ATOM 3356 C CA . ASP B 1 97 ? 15.516 -18.469 10.719 1 96.62 97 ASP B CA 1
ATOM 3357 C C . ASP B 1 97 ? 16.266 -19.734 10.289 1 96.62 97 ASP B C 1
ATOM 3359 O O . ASP B 1 97 ? 17.422 -19.922 10.648 1 96.62 97 ASP B O 1
ATOM 3363 N N . GLU B 1 98 ? 15.602 -20.516 9.547 1 96.88 98 GLU B N 1
ATOM 3364 C CA . GLU B 1 98 ? 16.172 -21.797 9.141 1 96.88 98 GLU B CA 1
ATOM 3365 C C . GLU B 1 98 ? 17.219 -21.625 8.039 1 96.88 98 GLU B C 1
ATOM 3367 O O . GLU B 1 98 ? 18.281 -22.234 8.086 1 96.88 98 GLU B O 1
ATOM 3372 N N . TYR B 1 99 ? 16.906 -20.734 7.043 1 97.62 99 TYR B N 1
ATOM 3373 C CA . TYR B 1 99 ? 17.719 -20.734 5.832 1 97.62 99 TYR B CA 1
ATOM 3374 C C . TYR B 1 99 ? 18.562 -19.469 5.742 1 97.62 99 TYR B C 1
ATOM 3376 O O . TYR B 1 99 ? 19.484 -19.391 4.93 1 97.62 99 TYR B O 1
ATOM 3384 N N . GLN B 1 100 ? 18.281 -18.438 6.465 1 97.56 100 GLN B N 1
ATOM 3385 C CA . GLN B 1 100 ? 19.078 -17.219 6.656 1 97.56 100 GLN B CA 1
ATOM 3386 C C . GLN B 1 100 ? 19.375 -16.547 5.324 1 97.56 100 GLN B C 1
ATOM 3388 O O . GLN B 1 100 ? 20.547 -16.359 4.965 1 97.56 100 GLN B O 1
ATOM 3393 N N . PRO B 1 101 ? 18.344 -16.078 4.617 1 98.44 101 PRO B N 1
ATOM 3394 C CA . PRO B 1 101 ? 18.562 -15.336 3.371 1 98.44 101 PRO B CA 1
ATOM 3395 C C . PRO B 1 101 ? 19.266 -14 3.596 1 98.44 101 PRO B C 1
ATOM 3397 O O . PRO B 1 101 ? 19.156 -13.422 4.68 1 98.44 101 PRO B O 1
ATOM 3400 N N . SER B 1 102 ? 19.953 -13.523 2.537 1 98 102 SER B N 1
ATOM 3401 C CA . SER B 1 102 ? 20.625 -12.219 2.598 1 98 102 SER B CA 1
ATOM 3402 C C . SER B 1 102 ? 19.625 -11.086 2.373 1 98 102 SER B C 1
ATOM 3404 O O . SER B 1 102 ? 19.766 -10 2.936 1 98 102 SER B O 1
ATOM 3406 N N . SER B 1 103 ? 18.656 -11.336 1.488 1 98.44 103 SER B N 1
ATOM 3407 C CA . SER B 1 103 ? 17.688 -10.312 1.144 1 98.44 103 SER B CA 1
ATOM 3408 C C . SER B 1 103 ? 16.328 -10.93 0.818 1 98.44 103 SER B C 1
ATOM 3410 O O . SER B 1 103 ? 16.25 -12.086 0.396 1 98.44 103 SER B O 1
ATOM 3412 N N . VAL B 1 104 ? 15.281 -10.211 1.069 1 98.88 104 VAL B N 1
ATOM 3413 C CA . VAL B 1 104 ? 13.914 -10.641 0.791 1 98.88 104 VAL B CA 1
ATOM 3414 C C . VAL B 1 104 ? 13.18 -9.547 0.026 1 98.88 104 VAL B C 1
ATOM 3416 O O . VAL B 1 104 ? 13.125 -8.398 0.469 1 98.88 104 VAL B O 1
ATOM 3419 N N . PHE B 1 105 ? 12.617 -9.898 -1.111 1 98.81 105 PHE B N 1
ATOM 3420 C CA . PHE B 1 105 ? 11.852 -9 -1.968 1 98.81 105 PHE B CA 1
ATOM 3421 C C . PHE B 1 105 ? 10.383 -9.398 -1.985 1 98.81 105 PHE B C 1
ATOM 3423 O O . PHE B 1 105 ? 10.047 -10.555 -2.264 1 98.81 105 PHE B O 1
ATOM 3430 N N . ILE B 1 106 ? 9.523 -8.461 -1.677 1 98.75 106 ILE B N 1
ATOM 3431 C CA . ILE B 1 106 ? 8.086 -8.695 -1.585 1 98.75 106 ILE B CA 1
ATOM 3432 C C . ILE B 1 106 ? 7.348 -7.707 -2.484 1 98.75 106 ILE B C 1
ATOM 3434 O O . ILE B 1 106 ? 7.68 -6.52 -2.52 1 98.75 106 ILE B O 1
ATOM 3438 N N . GLY B 1 107 ? 6.352 -8.172 -3.254 1 96.62 107 GLY B N 1
ATOM 3439 C CA . GLY B 1 107 ? 5.516 -7.254 -4.012 1 96.62 107 GLY B CA 1
ATOM 3440 C C . GLY B 1 107 ? 4.719 -6.309 -3.135 1 96.62 107 GLY B C 1
ATOM 3441 O O . GLY B 1 107 ? 4.148 -6.727 -2.125 1 96.62 107 GLY B O 1
ATOM 3442 N N . ALA B 1 108 ? 4.742 -5.035 -3.512 1 93.94 108 ALA B N 1
ATOM 3443 C CA . ALA B 1 108 ? 4.008 -4.031 -2.744 1 93.94 108 ALA B CA 1
ATOM 3444 C C . ALA B 1 108 ? 2.521 -4.059 -3.082 1 93.94 108 ALA B C 1
ATOM 3446 O O . ALA B 1 108 ? 1.941 -3.031 -3.441 1 93.94 108 ALA B O 1
ATOM 3447 N N . THR B 1 109 ? 1.886 -5.215 -2.967 1 89.44 109 THR B N 1
ATOM 3448 C CA . THR B 1 109 ? 0.439 -5.395 -3.037 1 89.44 109 THR B CA 1
ATOM 3449 C C . THR B 1 109 ? -0.206 -5.137 -1.679 1 89.44 109 THR B C 1
ATOM 3451 O O . THR B 1 109 ? 0.487 -4.832 -0.705 1 89.44 109 THR B O 1
ATOM 3454 N N . ASN B 1 110 ? -1.551 -5.207 -1.657 1 88.19 110 ASN B N 1
ATOM 3455 C CA . ASN B 1 110 ? -2.215 -5.012 -0.373 1 88.19 110 ASN B CA 1
ATOM 3456 C C . ASN B 1 110 ? -1.734 -6.016 0.667 1 88.19 110 ASN B C 1
ATOM 3458 O O . ASN B 1 110 ? -1.444 -5.648 1.807 1 88.19 110 ASN B O 1
ATOM 3462 N N . ASP B 1 111 ? -1.621 -7.23 0.255 1 93.12 111 ASP B N 1
ATOM 3463 C CA . ASP B 1 111 ? -1.173 -8.266 1.178 1 93.12 111 ASP B CA 1
ATOM 3464 C C . ASP B 1 111 ? 0.324 -8.148 1.455 1 93.12 111 ASP B C 1
ATOM 3466 O O . ASP B 1 111 ? 0.766 -8.328 2.592 1 93.12 111 ASP B O 1
ATOM 3470 N N . GLY B 1 112 ? 1.109 -7.832 0.422 1 96.69 112 GLY B N 1
ATOM 3471 C CA . GLY B 1 112 ? 2.543 -7.668 0.604 1 96.69 112 GLY B CA 1
ATOM 3472 C C . GLY B 1 112 ? 2.898 -6.539 1.551 1 96.69 112 GLY B C 1
ATOM 3473 O O . GLY B 1 112 ? 3.844 -6.652 2.334 1 96.69 112 GLY B O 1
ATOM 3474 N N . ARG B 1 113 ? 2.121 -5.473 1.474 1 95.69 113 ARG B N 1
ATOM 3475 C CA . ARG B 1 113 ? 2.344 -4.301 2.316 1 95.69 113 ARG B CA 1
ATOM 3476 C C . ARG B 1 113 ? 1.928 -4.578 3.758 1 95.69 113 ARG B C 1
ATOM 3478 O O . ARG B 1 113 ? 2.314 -3.846 4.672 1 95.69 113 ARG B O 1
ATOM 3485 N N . ASP B 1 114 ? 1.134 -5.555 3.928 1 95.81 114 ASP B N 1
ATOM 3486 C CA . ASP B 1 114 ? 0.769 -6.016 5.266 1 95.81 114 ASP B CA 1
ATOM 3487 C C . ASP B 1 114 ? 1.813 -6.988 5.812 1 95.81 114 ASP B C 1
ATOM 3489 O O . ASP B 1 114 ? 2.275 -6.836 6.945 1 95.81 114 ASP B O 1
ATOM 3493 N N . LEU B 1 115 ? 2.279 -7.867 5.043 1 97.75 115 LEU B N 1
ATOM 3494 C CA . LEU B 1 115 ? 3.148 -8.977 5.434 1 97.75 115 LEU B CA 1
ATOM 3495 C C . LEU B 1 115 ? 4.582 -8.492 5.629 1 97.75 115 LEU B C 1
ATOM 3497 O O . LEU B 1 115 ? 5.223 -8.836 6.629 1 97.75 115 LEU B O 1
ATOM 3501 N N . GLY B 1 116 ? 5.113 -7.723 4.719 1 98.38 116 GLY B N 1
ATOM 3502 C CA . GLY B 1 116 ? 6.504 -7.305 4.695 1 98.38 116 GLY B CA 1
ATOM 3503 C C . GLY B 1 116 ? 6.957 -6.672 5.996 1 98.38 116 GLY B C 1
ATOM 3504 O O . GLY B 1 116 ? 7.852 -7.191 6.668 1 98.38 116 GLY B O 1
ATOM 3505 N N . PRO B 1 117 ? 6.273 -5.602 6.371 1 97.81 117 PRO B N 1
ATOM 3506 C CA . PRO B 1 117 ? 6.695 -4.918 7.598 1 97.81 117 PRO B CA 1
ATOM 3507 C C . PRO B 1 117 ? 6.539 -5.793 8.844 1 97.81 117 PRO B C 1
ATOM 3509 O O . PRO B 1 117 ? 7.32 -5.668 9.789 1 97.81 117 PRO B O 1
ATOM 3512 N N . ARG B 1 118 ? 5.547 -6.699 8.852 1 97.19 118 ARG B N 1
ATOM 3513 C CA . ARG B 1 118 ? 5.371 -7.605 9.984 1 97.19 118 ARG B CA 1
ATOM 3514 C C . ARG B 1 118 ? 6.551 -8.562 10.109 1 97.19 118 ARG B C 1
ATOM 3516 O O . ARG B 1 118 ? 7.023 -8.828 11.211 1 97.19 118 ARG B O 1
ATOM 3523 N N . ILE B 1 119 ? 6.957 -9.086 8.992 1 98.06 119 ILE B N 1
ATOM 3524 C CA . ILE B 1 119 ? 8.117 -9.977 8.984 1 98.06 119 ILE B CA 1
ATOM 3525 C C . ILE B 1 119 ? 9.352 -9.219 9.445 1 98.06 119 ILE B C 1
ATOM 3527 O O . ILE B 1 119 ? 10.086 -9.688 10.32 1 98.06 119 ILE B O 1
ATOM 3531 N N . ALA B 1 120 ? 9.57 -8.023 8.875 1 97.88 120 ALA B N 1
ATOM 3532 C CA . ALA B 1 120 ? 10.742 -7.223 9.211 1 97.88 120 ALA B CA 1
ATOM 3533 C C . ALA B 1 120 ? 10.805 -6.934 10.711 1 97.88 120 ALA B C 1
ATOM 3535 O O . ALA B 1 120 ? 11.867 -7.02 11.32 1 97.88 120 ALA B O 1
ATOM 3536 N N . ALA B 1 121 ? 9.656 -6.605 11.258 1 95.62 121 ALA B N 1
ATOM 3537 C CA . ALA B 1 121 ? 9.578 -6.332 12.695 1 95.62 121 ALA B CA 1
ATOM 3538 C C . ALA B 1 121 ? 9.969 -7.562 13.508 1 95.62 121 ALA B C 1
ATOM 3540 O O . ALA B 1 121 ? 10.727 -7.461 14.477 1 95.62 121 ALA B O 1
ATOM 3541 N N . ARG B 1 122 ? 9.469 -8.688 13.148 1 95.81 122 ARG B N 1
ATOM 3542 C CA . ARG B 1 122 ? 9.688 -9.906 13.922 1 95.81 122 ARG B CA 1
ATOM 3543 C C . ARG B 1 122 ? 11.141 -10.352 13.844 1 95.81 122 ARG B C 1
ATOM 3545 O O . ARG B 1 122 ? 11.703 -10.82 14.844 1 95.81 122 ARG B O 1
ATOM 3552 N N . VAL B 1 123 ? 11.727 -10.242 12.672 1 96.69 123 VAL B N 1
ATOM 3553 C CA . VAL B 1 123 ? 13.109 -10.703 12.523 1 96.69 123 VAL B CA 1
ATOM 3554 C C . VAL B 1 123 ? 14.07 -9.562 12.844 1 96.69 123 VAL B C 1
ATOM 3556 O O . VAL B 1 123 ? 15.281 -9.688 12.641 1 96.69 123 VAL B O 1
ATOM 3559 N N . ASN B 1 124 ? 13.539 -8.43 13.227 1 95.25 124 ASN B N 1
ATOM 3560 C CA . ASN B 1 124 ? 14.281 -7.289 13.75 1 95.25 124 ASN B CA 1
ATOM 3561 C C . ASN B 1 124 ? 15.242 -6.715 12.711 1 95.25 124 ASN B C 1
ATOM 3563 O O . ASN B 1 124 ? 16.438 -6.566 12.984 1 95.25 124 ASN B O 1
ATOM 3567 N N . THR B 1 125 ? 14.742 -6.445 11.562 1 96.56 125 THR B N 1
ATOM 3568 C CA . THR B 1 125 ? 15.539 -5.82 10.508 1 96.56 125 THR B CA 1
ATOM 3569 C C . THR B 1 125 ? 14.773 -4.652 9.883 1 96.56 125 THR B C 1
ATOM 3571 O O . THR B 1 125 ? 13.68 -4.305 10.336 1 96.56 125 THR B O 1
ATOM 3574 N N . GLY B 1 126 ? 15.492 -3.906 8.93 1 95 126 GLY B N 1
ATOM 3575 C CA . GLY B 1 126 ? 14.875 -2.791 8.234 1 95 126 GLY B CA 1
ATOM 3576 C C . GLY B 1 126 ? 14.164 -3.205 6.957 1 95 126 GLY B C 1
ATOM 3577 O O . GLY B 1 126 ? 14.461 -4.258 6.387 1 95 126 GLY B O 1
ATOM 3578 N N . LEU B 1 127 ? 13.188 -2.443 6.621 1 96.94 127 LEU B N 1
ATOM 3579 C CA . LEU B 1 127 ? 12.453 -2.656 5.379 1 96.94 127 LEU B CA 1
ATOM 3580 C C . LEU B 1 127 ? 12.266 -1.342 4.629 1 96.94 127 LEU B C 1
ATOM 3582 O O . LEU B 1 127 ? 11.898 -0.327 5.23 1 96.94 127 LEU B O 1
ATOM 3586 N N . CYS B 1 128 ? 12.625 -1.337 3.363 1 96.31 128 CYS B N 1
ATOM 3587 C CA . CYS B 1 128 ? 12.336 -0.201 2.492 1 96.31 128 CYS B CA 1
ATOM 3588 C C . CYS B 1 128 ? 11.047 -0.42 1.712 1 96.31 128 CYS B C 1
ATOM 3590 O O . CYS B 1 128 ? 10.969 -1.315 0.869 1 96.31 128 CYS B O 1
ATOM 3592 N N . ALA B 1 129 ? 10.117 0.46 1.981 1 95.12 129 ALA B N 1
ATOM 3593 C CA . ALA B 1 129 ? 8.773 0.229 1.453 1 95.12 129 ALA B CA 1
ATOM 3594 C C . ALA B 1 129 ? 8.609 0.879 0.083 1 95.12 129 ALA B C 1
ATOM 3596 O O . ALA B 1 129 ? 9.117 1.977 -0.157 1 95.12 129 ALA B O 1
ATOM 3597 N N . ASP B 1 130 ? 7.934 0.185 -0.846 1 93.25 130 ASP B N 1
ATOM 3598 C CA . ASP B 1 130 ? 7.426 0.702 -2.113 1 93.25 130 ASP B CA 1
ATOM 3599 C C . ASP B 1 130 ? 8.57 1.132 -3.029 1 93.25 130 ASP B C 1
ATOM 3601 O O . ASP B 1 130 ? 8.531 2.217 -3.613 1 93.25 130 ASP B O 1
ATOM 3605 N N . CYS B 1 131 ? 9.477 0.31 -3.139 1 93.31 131 CYS B N 1
ATOM 3606 C CA . CYS B 1 131 ? 10.641 0.614 -3.957 1 93.31 131 CYS B CA 1
ATOM 3607 C C . CYS B 1 131 ? 10.305 0.521 -5.441 1 93.31 131 CYS B C 1
ATOM 3609 O O . CYS B 1 131 ? 9.508 -0.321 -5.848 1 93.31 131 CYS B O 1
ATOM 3611 N N . THR B 1 132 ? 11 1.349 -6.219 1 86.75 132 THR B N 1
ATOM 3612 C CA . THR B 1 132 ? 10.766 1.371 -7.66 1 86.75 132 THR B CA 1
ATOM 3613 C C . THR B 1 132 ? 12.07 1.167 -8.422 1 86.75 132 THR B C 1
ATOM 3615 O O . THR B 1 132 ? 12.055 0.929 -9.633 1 86.75 132 THR B O 1
ATOM 3618 N N . ILE B 1 133 ? 13.156 1.348 -7.805 1 88.38 133 ILE B N 1
ATOM 3619 C CA . ILE B 1 133 ? 14.469 1.08 -8.383 1 88.38 133 ILE B CA 1
ATOM 3620 C C . ILE B 1 133 ? 15.273 0.189 -7.441 1 88.38 133 ILE B C 1
ATOM 3622 O O . ILE B 1 133 ? 15.266 0.394 -6.223 1 88.38 133 ILE B O 1
ATOM 3626 N N . LEU B 1 134 ? 15.852 -0.821 -8.016 1 93.75 134 LEU B N 1
ATOM 3627 C CA . LEU B 1 134 ? 16.688 -1.74 -7.258 1 93.75 134 LEU B CA 1
ATOM 3628 C C . LEU B 1 134 ? 18.078 -1.839 -7.879 1 93.75 134 LEU B C 1
ATOM 3630 O O . LEU B 1 134 ? 18.219 -1.842 -9.102 1 93.75 134 LEU B O 1
ATOM 3634 N N . ASP B 1 135 ? 19.047 -1.821 -7.023 1 93.31 135 ASP B N 1
ATOM 3635 C CA . ASP B 1 135 ? 20.422 -2.115 -7.43 1 93.31 135 ASP B CA 1
ATOM 3636 C C . ASP B 1 135 ? 21.188 -2.83 -6.312 1 93.31 135 ASP B C 1
ATOM 3638 O O . ASP B 1 135 ? 20.688 -2.938 -5.188 1 93.31 135 ASP B O 1
ATOM 3642 N N . ALA B 1 136 ? 22.281 -3.467 -6.652 1 94.88 136 ALA B N 1
ATOM 3643 C CA . ALA B 1 136 ? 23.094 -4.172 -5.664 1 94.88 136 ALA B CA 1
ATOM 3644 C C . ALA B 1 136 ? 24.578 -3.889 -5.867 1 94.88 136 ALA B C 1
ATOM 3646 O O . ALA B 1 136 ? 25.047 -3.729 -7.004 1 94.88 136 ALA B O 1
ATOM 3647 N N . GLU B 1 137 ? 25.188 -3.809 -4.758 1 90.5 137 GLU B N 1
ATOM 3648 C CA . GLU B 1 137 ? 26.656 -3.816 -4.812 1 90.5 137 GLU B CA 1
ATOM 3649 C C . GLU B 1 137 ? 27.188 -5.238 -4.949 1 90.5 137 GLU B C 1
ATOM 3651 O O . GLU B 1 137 ? 26.469 -6.207 -4.707 1 90.5 137 GLU B O 1
ATOM 3656 N N . GLU B 1 138 ? 28.438 -5.359 -5.277 1 87.94 138 GLU B N 1
ATOM 3657 C CA . GLU B 1 138 ? 29.047 -6.668 -5.504 1 87.94 138 GLU B CA 1
ATOM 3658 C C . GLU B 1 138 ? 29.078 -7.496 -4.219 1 87.94 138 GLU B C 1
ATOM 3660 O O . GLU B 1 138 ? 29 -8.727 -4.27 1 87.94 138 GLU B O 1
ATOM 3665 N N . ASP B 1 139 ? 29.062 -6.832 -3.105 1 89.75 139 ASP B N 1
ATOM 3666 C CA . ASP B 1 139 ? 29.141 -7.547 -1.836 1 89.75 139 ASP B CA 1
ATOM 3667 C C . ASP B 1 139 ? 27.766 -7.988 -1.368 1 89.75 139 ASP B C 1
ATOM 3669 O O . ASP B 1 139 ? 27.625 -8.602 -0.308 1 89.75 139 ASP B O 1
ATOM 3673 N N . GLY B 1 140 ? 26.812 -7.613 -2.111 1 93.5 140 GLY B N 1
ATOM 3674 C CA . GLY B 1 140 ? 25.484 -8.102 -1.802 1 93.5 140 GLY B CA 1
ATOM 3675 C C . GLY B 1 140 ? 24.609 -7.066 -1.105 1 93.5 140 GLY B C 1
ATOM 3676 O O . GLY B 1 140 ? 23.438 -7.328 -0.806 1 93.5 140 GLY B O 1
ATOM 3677 N N . LEU B 1 141 ? 25.172 -5.898 -0.913 1 95.94 141 LEU B N 1
ATOM 3678 C CA . LEU B 1 141 ? 24.391 -4.816 -0.327 1 95.94 141 LEU B CA 1
ATOM 3679 C C . LEU B 1 141 ? 23.391 -4.262 -1.334 1 95.94 141 LEU B C 1
ATOM 3681 O O . LEU B 1 141 ? 23.781 -3.822 -2.42 1 95.94 141 LEU B O 1
ATOM 3685 N N . ILE B 1 142 ? 22.109 -4.258 -0.991 1 97.62 142 ILE B N 1
ATOM 3686 C CA . ILE B 1 142 ? 21.062 -3.846 -1.908 1 97.62 142 ILE B CA 1
ATOM 3687 C C . ILE B 1 142 ? 20.797 -2.348 -1.758 1 97.62 142 ILE B C 1
ATOM 3689 O O . ILE B 1 142 ? 20.703 -1.836 -0.64 1 97.62 142 ILE B O 1
ATOM 3693 N N . GLU B 1 143 ? 20.719 -1.636 -2.836 1 95.5 143 GLU B N 1
ATOM 3694 C CA . GLU B 1 143 ? 20.266 -0.25 -2.883 1 95.5 143 GLU B CA 1
ATOM 3695 C C . GLU B 1 143 ? 18.781 -0.169 -3.23 1 95.5 143 GLU B C 1
ATOM 3697 O O . GLU B 1 143 ? 18.391 -0.439 -4.367 1 95.5 143 GLU B O 1
ATOM 3702 N N . TRP B 1 144 ? 18.031 0.176 -2.25 1 96.81 144 TRP B N 1
ATOM 3703 C CA . TRP B 1 144 ? 16.594 0.323 -2.418 1 96.81 144 TRP B CA 1
ATOM 3704 C C . TRP B 1 144 ? 16.219 1.776 -2.697 1 96.81 144 TRP B C 1
ATOM 3706 O O . TRP B 1 144 ? 16.438 2.65 -1.855 1 96.81 144 TRP B O 1
ATOM 3716 N N . THR B 1 145 ? 15.641 2.078 -3.836 1 90.75 145 THR B N 1
ATOM 3717 C CA . THR B 1 145 ? 15.203 3.436 -4.141 1 90.75 145 THR B CA 1
ATOM 3718 C C . THR B 1 145 ? 13.68 3.504 -4.223 1 90.75 145 THR B C 1
ATOM 3720 O O . THR B 1 145 ? 13.055 2.695 -4.91 1 90.75 145 THR B O 1
ATOM 3723 N N . ARG B 1 146 ? 13.172 4.391 -3.48 1 88.62 146 ARG B N 1
ATOM 3724 C CA . ARG B 1 146 ? 11.719 4.52 -3.426 1 88.62 146 ARG B CA 1
ATOM 3725 C C . ARG B 1 146 ? 11.289 5.977 -3.535 1 88.62 146 ARG B C 1
ATOM 3727 O O . ARG B 1 146 ? 12.039 6.879 -3.156 1 88.62 146 ARG B O 1
ATOM 3734 N N . PRO B 1 147 ? 10.062 6.199 -4.066 1 81.19 147 PRO B N 1
ATOM 3735 C CA . PRO B 1 147 ? 9.492 7.547 -3.965 1 81.19 147 PRO B CA 1
ATOM 3736 C C . PRO B 1 147 ? 9.102 7.914 -2.535 1 81.19 147 PRO B C 1
ATOM 3738 O O . PRO B 1 147 ? 8.57 7.078 -1.802 1 81.19 147 PRO B O 1
ATOM 3741 N N . ALA B 1 148 ? 9.508 9.016 -2.088 1 79.31 148 ALA B N 1
ATOM 3742 C CA . ALA B 1 148 ? 9.164 9.555 -0.772 1 79.31 148 ALA B CA 1
ATOM 3743 C C . ALA B 1 148 ? 8.5 10.922 -0.894 1 79.31 148 ALA B C 1
ATOM 3745 O O . ALA B 1 148 ? 8.5 11.523 -1.969 1 79.31 148 ALA B O 1
ATOM 3746 N N . ALA B 1 149 ? 7.773 11.328 0.157 1 74.19 149 ALA B N 1
ATOM 3747 C CA . ALA B 1 149 ? 7.133 12.633 0.203 1 74.19 149 ALA B CA 1
ATOM 3748 C C . ALA B 1 149 ? 6.137 12.805 -0.944 1 74.19 149 ALA B C 1
ATOM 3750 O O . ALA B 1 149 ? 6.223 13.766 -1.711 1 74.19 149 ALA 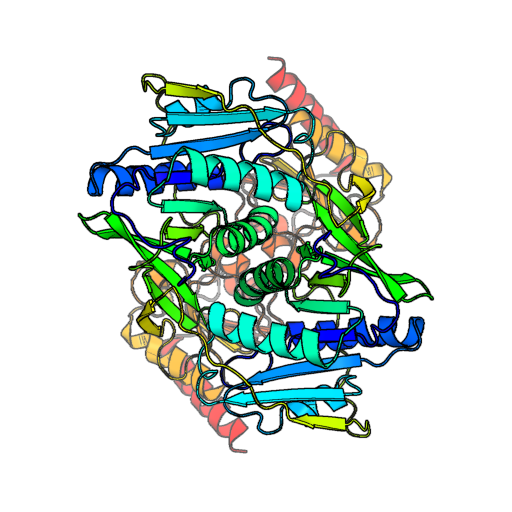B O 1
ATOM 3751 N N . GLY B 1 150 ? 5.258 11.844 -1.023 1 64.88 150 GLY B N 1
ATOM 3752 C CA . GLY B 1 150 ? 4.23 11.922 -2.051 1 64.88 150 GLY B CA 1
ATOM 3753 C C . GLY B 1 150 ? 4.785 11.789 -3.457 1 64.88 150 GLY B C 1
ATOM 3754 O O . GLY B 1 150 ? 4.129 12.172 -4.426 1 64.88 150 GLY B O 1
ATOM 3755 N N . GLY B 1 151 ? 5.973 11.289 -3.561 1 67.12 151 GLY B N 1
ATOM 3756 C CA . GLY B 1 151 ? 6.582 11.117 -4.867 1 67.12 151 GLY B CA 1
ATOM 3757 C C . GLY B 1 151 ? 7.5 12.266 -5.25 1 67.12 151 GLY B C 1
ATOM 3758 O O . GLY B 1 151 ? 8.164 12.211 -6.289 1 67.12 151 GLY B O 1
ATOM 3759 N N . ASN B 1 152 ? 7.738 13.203 -4.398 1 63.5 152 ASN B N 1
ATOM 3760 C CA . ASN B 1 152 ? 8.539 14.383 -4.703 1 63.5 152 ASN B CA 1
ATOM 3761 C C . ASN B 1 152 ? 10.023 14.133 -4.457 1 63.5 152 ASN B C 1
ATOM 3763 O O . ASN B 1 152 ? 10.867 14.898 -4.918 1 63.5 152 ASN B O 1
ATOM 3767 N N . ILE B 1 153 ? 10.273 13.195 -3.76 1 74.94 153 ILE B N 1
ATOM 3768 C CA . ILE B 1 153 ? 11.648 12.82 -3.449 1 74.94 153 ILE B CA 1
ATOM 3769 C C . ILE B 1 153 ? 11.883 11.359 -3.809 1 74.94 153 ILE B C 1
ATOM 3771 O O . ILE B 1 153 ? 11.016 10.508 -3.592 1 74.94 153 ILE B O 1
ATOM 3775 N N . MET B 1 154 ? 13 11.148 -4.465 1 80.81 154 MET B N 1
ATOM 3776 C CA . MET B 1 154 ? 13.484 9.781 -4.586 1 80.81 154 MET B CA 1
ATOM 3777 C C . MET B 1 154 ? 14.57 9.492 -3.551 1 80.81 154 MET B C 1
ATOM 3779 O O . MET B 1 154 ? 15.594 10.172 -3.514 1 80.81 154 MET B O 1
ATOM 3783 N N . ALA B 1 155 ? 14.312 8.594 -2.762 1 88.75 155 ALA B N 1
ATOM 3784 C CA . ALA B 1 155 ? 15.242 8.281 -1.682 1 88.75 155 ALA B CA 1
ATOM 3785 C C . ALA B 1 155 ? 15.898 6.918 -1.905 1 88.75 155 ALA B C 1
ATOM 3787 O O . ALA B 1 155 ? 15.219 5.941 -2.225 1 88.75 155 ALA B O 1
ATOM 3788 N N . THR B 1 156 ? 17.188 6.836 -1.861 1 92.31 156 THR B N 1
ATOM 3789 C CA . THR B 1 156 ? 17.922 5.582 -1.897 1 92.31 156 THR B CA 1
ATOM 3790 C C . THR B 1 156 ? 18.344 5.164 -0.491 1 92.31 156 THR B C 1
ATOM 3792 O O . THR B 1 156 ? 19.016 5.922 0.216 1 92.31 156 THR B O 1
ATOM 3795 N N . ILE B 1 157 ? 18.016 3.973 -0.113 1 95.69 157 ILE B N 1
ATOM 3796 C CA . ILE B 1 157 ? 18.125 3.535 1.273 1 95.69 157 ILE B CA 1
ATOM 3797 C C . ILE B 1 157 ? 18.906 2.217 1.333 1 95.69 157 ILE B C 1
ATOM 3799 O O . ILE B 1 157 ? 18.75 1.366 0.453 1 95.69 157 ILE B O 1
ATOM 3803 N N . LEU B 1 158 ? 19.75 2.045 2.381 1 96.25 158 LEU B N 1
ATOM 3804 C CA . LEU B 1 158 ? 20.531 0.842 2.625 1 96.25 158 LEU B CA 1
ATOM 3805 C C . LEU B 1 158 ? 20.219 0.258 3.998 1 96.25 158 LEU B C 1
ATOM 3807 O O . LEU B 1 158 ? 19.906 0.997 4.938 1 96.25 158 LEU B O 1
ATOM 3811 N N . CYS B 1 159 ? 20.203 -1.042 4.082 1 96.56 159 CYS B N 1
ATOM 3812 C CA . CYS B 1 159 ? 20.203 -1.76 5.352 1 96.56 159 CYS B CA 1
ATOM 3813 C C . CYS B 1 159 ? 21.547 -2.457 5.578 1 96.56 159 CYS B C 1
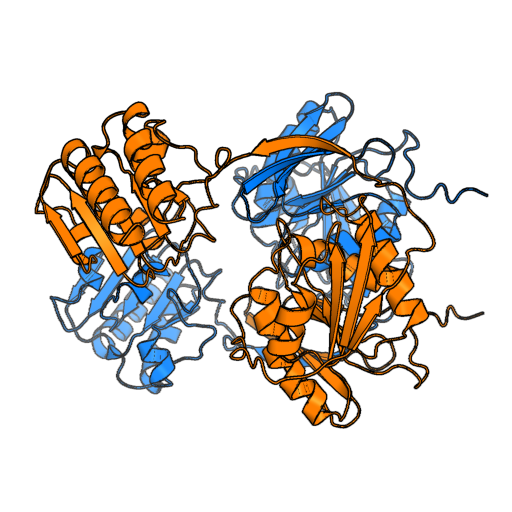ATOM 3815 O O . CYS B 1 159 ? 21.672 -3.65 5.305 1 96.56 159 CYS B O 1
ATOM 3817 N N . LYS B 1 160 ? 22.469 -1.862 6.223 1 94.06 160 LYS B N 1
ATOM 3818 C CA . LYS B 1 160 ? 23.859 -2.289 6.223 1 94.06 160 LYS B CA 1
ATOM 3819 C C . LYS B 1 160 ? 24.125 -3.322 7.312 1 94.06 160 LYS B C 1
ATOM 3821 O O . LYS B 1 160 ? 24.891 -4.273 7.109 1 94.06 160 LYS B O 1
ATOM 3826 N N . GLU B 1 161 ? 23.438 -3.164 8.414 1 94.44 161 GLU B N 1
ATOM 3827 C CA . GLU B 1 161 ? 23.891 -3.889 9.602 1 94.44 161 GLU B CA 1
ATOM 3828 C C . GLU B 1 161 ? 22.938 -5.035 9.938 1 94.44 161 GLU B C 1
ATOM 3830 O O . GLU B 1 161 ? 23.234 -5.863 10.805 1 94.44 161 GLU B O 1
ATOM 3835 N N . HIS B 1 162 ? 21.859 -5.105 9.281 1 96.25 162 HIS B N 1
ATOM 3836 C CA . HIS B 1 162 ? 20.859 -6.113 9.617 1 96.25 162 HIS B CA 1
ATOM 3837 C C . HIS B 1 162 ? 20.562 -7.023 8.43 1 96.25 162 HIS B C 1
ATOM 3839 O O . HIS B 1 162 ? 20.812 -6.648 7.281 1 96.25 162 HIS B O 1
ATOM 3845 N N . ARG B 1 163 ? 20.156 -8.172 8.742 1 96.94 163 ARG B N 1
ATOM 3846 C CA . ARG B 1 163 ? 19.781 -9.172 7.746 1 96.94 163 ARG B CA 1
ATOM 3847 C C . ARG B 1 163 ? 18.547 -9.945 8.18 1 96.94 163 ARG B C 1
ATOM 3849 O O . ARG B 1 163 ? 18.344 -10.195 9.367 1 96.94 163 ARG B O 1
ATOM 3856 N N . PRO B 1 164 ? 17.734 -10.375 7.246 1 98.25 164 PRO B N 1
ATOM 3857 C CA . PRO B 1 164 ? 17.875 -10.086 5.816 1 98.25 164 PRO B CA 1
ATOM 3858 C C . PRO B 1 164 ? 17.578 -8.625 5.48 1 98.25 164 PRO B C 1
ATOM 3860 O O . PRO B 1 164 ? 16.891 -7.938 6.234 1 98.25 164 PRO B O 1
ATOM 3863 N N . GLN B 1 165 ? 18.219 -8.117 4.344 1 98.19 165 GLN B N 1
ATOM 3864 C CA . GLN B 1 165 ? 17.766 -6.859 3.746 1 98.19 165 GLN B CA 1
ATOM 3865 C C . GLN B 1 165 ? 16.391 -7.02 3.105 1 98.19 165 GLN B C 1
ATOM 3867 O O . GLN B 1 165 ? 16.172 -7.914 2.283 1 98.19 165 GLN B O 1
ATOM 3872 N N . MET B 1 166 ? 15.438 -6.141 3.508 1 98.62 166 MET B N 1
ATOM 3873 C CA . MET B 1 166 ? 14.078 -6.398 3.025 1 98.62 166 MET B CA 1
ATOM 3874 C C . MET B 1 166 ? 13.492 -5.152 2.371 1 98.62 166 MET B C 1
ATOM 3876 O O . MET B 1 166 ? 13.828 -4.027 2.748 1 98.62 166 MET B O 1
ATOM 3880 N N . GLY B 1 167 ? 12.594 -5.367 1.457 1 98.25 167 GLY B N 1
ATOM 3881 C CA . GLY B 1 167 ? 11.828 -4.285 0.858 1 98.25 167 GLY B CA 1
ATOM 3882 C C . GLY B 1 167 ? 10.594 -4.766 0.122 1 98.25 167 GLY B C 1
ATOM 3883 O O . GLY B 1 167 ? 10.477 -5.949 -0.2 1 98.25 167 GLY B O 1
ATOM 3884 N N . THR B 1 168 ? 9.617 -3.906 0.008 1 98 168 THR B N 1
ATOM 3885 C CA . THR B 1 168 ? 8.484 -4.121 -0.883 1 98 168 THR B CA 1
ATOM 3886 C C . THR B 1 168 ? 8.656 -3.336 -2.18 1 98 168 THR B C 1
ATOM 3888 O O . THR B 1 168 ? 9.172 -2.215 -2.17 1 98 168 THR B O 1
ATOM 3891 N N . VAL B 1 169 ? 8.258 -3.934 -3.264 1 94.94 169 VAL B N 1
ATOM 3892 C CA . VAL B 1 169 ? 8.508 -3.354 -4.578 1 94.94 169 VAL B CA 1
ATOM 3893 C C . VAL B 1 169 ? 7.184 -3.084 -5.289 1 94.94 169 VAL B C 1
ATOM 3895 O O . VAL B 1 169 ? 6.316 -3.959 -5.352 1 94.94 169 VAL B O 1
ATOM 3898 N N . ARG B 1 170 ? 7.074 -1.904 -5.836 1 85.62 170 ARG B N 1
ATOM 3899 C CA . ARG B 1 170 ? 5.855 -1.459 -6.5 1 85.62 170 ARG B CA 1
ATOM 3900 C C . ARG B 1 170 ? 5.547 -2.326 -7.719 1 85.62 170 ARG B C 1
ATOM 3902 O O . ARG B 1 170 ? 6.414 -2.543 -8.57 1 85.62 170 ARG B O 1
ATOM 3909 N N . PRO B 1 171 ? 4.285 -2.822 -7.816 1 82.75 171 PRO B N 1
ATOM 3910 C CA . PRO B 1 171 ? 3.922 -3.605 -9 1 82.75 171 PRO B CA 1
ATOM 3911 C C . PRO B 1 171 ? 4 -2.795 -10.289 1 82.75 171 PRO B C 1
ATOM 3913 O O . PRO B 1 171 ? 3.875 -1.568 -10.266 1 82.75 171 PRO B O 1
ATOM 3916 N N . LYS B 1 172 ? 4.207 -3.498 -11.414 1 70.19 172 LYS B N 1
ATOM 3917 C CA . LYS B 1 172 ? 4.211 -2.963 -12.773 1 70.19 172 LYS B CA 1
ATOM 3918 C C . LYS B 1 172 ? 5.383 -2.008 -12.984 1 70.19 172 LYS B C 1
ATOM 3920 O O . LYS B 1 172 ? 5.305 -1.091 -13.805 1 70.19 172 LYS B O 1
ATOM 3925 N N . THR B 1 173 ? 6.332 -2.139 -12.133 1 73.69 173 THR B N 1
ATOM 3926 C CA . THR B 1 173 ? 7.535 -1.316 -12.227 1 73.69 173 THR B CA 1
ATOM 3927 C C . THR B 1 173 ? 8.586 -1.987 -13.109 1 73.69 173 THR B C 1
ATOM 3929 O O . THR B 1 173 ? 9.297 -1.314 -13.852 1 73.69 173 THR B O 1
ATOM 3932 N N . PHE B 1 174 ? 8.688 -3.303 -13 1 80.69 174 PHE B N 1
ATOM 3933 C CA . PHE B 1 174 ? 9.68 -4.082 -13.727 1 80.69 174 PHE B CA 1
ATOM 3934 C C . PHE B 1 174 ? 9.008 -5.012 -14.734 1 80.69 174 PHE B C 1
ATOM 3936 O O . PHE B 1 174 ? 7.785 -5.172 -14.719 1 80.69 174 PHE B O 1
ATOM 3943 N N . LYS B 1 175 ? 9.891 -5.539 -15.547 1 80.44 175 LYS B N 1
ATOM 3944 C CA . LYS B 1 175 ? 9.398 -6.473 -16.562 1 80.44 175 LYS B CA 1
ATOM 3945 C C . LYS B 1 175 ? 9.711 -7.914 -16.172 1 80.44 175 LYS B C 1
ATOM 3947 O O . LYS B 1 175 ? 10.805 -8.211 -15.68 1 80.44 175 LYS B O 1
ATOM 3952 N N . ALA B 1 176 ? 8.742 -8.766 -16.359 1 84.81 176 ALA B N 1
ATOM 3953 C CA . ALA B 1 176 ? 8.953 -10.188 -16.125 1 84.81 176 ALA B CA 1
ATOM 3954 C C . ALA B 1 176 ? 9.828 -10.805 -17.219 1 84.81 176 ALA B C 1
ATOM 3956 O O . ALA B 1 176 ? 9.719 -10.445 -18.391 1 84.81 176 ALA B O 1
ATOM 3957 N N . MET B 1 177 ? 10.648 -11.703 -16.828 1 88.94 177 MET B N 1
ATOM 3958 C CA . MET B 1 177 ? 11.445 -12.43 -17.812 1 88.94 177 MET B CA 1
ATOM 3959 C C . MET B 1 177 ? 10.586 -13.43 -18.578 1 88.94 177 MET B C 1
ATOM 3961 O O . MET B 1 177 ? 9.594 -13.938 -18.047 1 88.94 177 MET B O 1
ATOM 3965 N N . GLU B 1 178 ? 10.992 -13.672 -19.766 1 88.56 178 GLU B N 1
ATOM 3966 C CA . GLU B 1 178 ? 10.328 -14.727 -20.531 1 88.56 178 GLU B CA 1
ATOM 3967 C C . GLU B 1 178 ? 10.602 -16.094 -19.922 1 88.56 178 GLU B C 1
ATOM 3969 O O . GLU B 1 178 ? 11.719 -16.375 -19.484 1 88.56 178 GLU B O 1
ATOM 3974 N N . PRO B 1 179 ? 9.531 -16.906 -19.922 1 93.25 179 PRO B N 1
ATOM 3975 C CA . PRO B 1 179 ? 9.734 -18.234 -19.344 1 93.25 179 PRO B CA 1
ATOM 3976 C C . PRO B 1 179 ? 10.703 -19.078 -20.156 1 93.25 179 PRO B C 1
ATOM 3978 O O . PRO B 1 179 ? 10.695 -19.031 -21.391 1 93.25 179 PRO B O 1
ATOM 3981 N N . ASP B 1 180 ? 11.609 -19.703 -19.5 1 95.81 180 ASP B N 1
ATOM 3982 C CA . ASP B 1 180 ? 12.555 -20.656 -20.062 1 95.81 180 ASP B CA 1
ATOM 3983 C C . ASP B 1 180 ? 12.328 -22.047 -19.5 1 95.81 180 ASP B C 1
ATOM 3985 O O . ASP B 1 180 ? 12.828 -22.391 -18.422 1 95.81 180 ASP B O 1
ATOM 3989 N N . ALA B 1 181 ? 11.727 -22.906 -20.266 1 91.44 181 ALA B N 1
ATOM 3990 C CA . ALA B 1 181 ? 11.344 -24.25 -19.828 1 91.44 181 ALA B CA 1
ATOM 3991 C C . ALA B 1 181 ? 12.562 -25.125 -19.641 1 91.44 181 ALA B C 1
ATOM 3993 O O . ALA B 1 181 ? 12.484 -26.172 -18.984 1 91.44 181 ALA B O 1
ATOM 3994 N N . SER B 1 182 ? 13.688 -24.734 -20.156 1 95.81 182 SER B N 1
ATOM 3995 C CA . SER B 1 182 ? 14.891 -25.547 -20.062 1 95.81 182 SER B CA 1
ATOM 3996 C C . SER B 1 182 ? 15.625 -25.297 -18.75 1 95.81 182 SER B C 1
ATOM 3998 O O . SER B 1 182 ? 16.516 -26.062 -18.375 1 95.81 182 SER B O 1
ATOM 4000 N N . ARG B 1 183 ? 15.234 -24.266 -18.078 1 96.5 183 ARG B N 1
ATOM 4001 C CA . ARG B 1 183 ? 15.914 -23.938 -16.828 1 96.5 183 ARG B CA 1
ATOM 4002 C C . ARG B 1 183 ? 15.656 -25 -15.773 1 96.5 183 ARG B C 1
ATOM 4004 O O . ARG B 1 183 ? 14.547 -25.531 -15.672 1 96.5 183 ARG B O 1
ATOM 4011 N N . THR B 1 184 ? 16.75 -25.25 -15.008 1 97.06 184 THR B N 1
ATOM 4012 C CA . THR B 1 184 ? 16.625 -26.219 -13.922 1 97.06 184 THR B CA 1
ATOM 4013 C C . THR B 1 184 ? 16.781 -25.531 -12.57 1 97.06 184 THR B C 1
ATOM 4015 O O . THR B 1 184 ? 17.438 -24.5 -12.461 1 97.06 184 THR B O 1
ATOM 4018 N N . GLY B 1 185 ? 16.078 -26.047 -11.617 1 98.06 185 GLY B N 1
ATOM 4019 C CA . GLY B 1 185 ? 16.125 -25.547 -10.25 1 98.06 185 GLY B CA 1
ATOM 4020 C C . GLY B 1 185 ? 15.797 -26.625 -9.219 1 98.06 185 GLY B C 1
ATOM 4021 O O . GLY B 1 185 ? 15.539 -27.766 -9.578 1 98.06 185 GLY B O 1
ATOM 4022 N N . GLU B 1 186 ? 16 -26.281 -7.996 1 98.44 186 GLU B N 1
ATOM 4023 C CA . GLU B 1 186 ? 15.75 -27.219 -6.898 1 98.44 186 GLU B CA 1
ATOM 4024 C C . GLU B 1 186 ? 14.523 -26.797 -6.086 1 98.44 186 GLU B C 1
ATOM 4026 O O . GLU B 1 186 ? 14.352 -25.609 -5.785 1 98.44 186 GLU B O 1
ATOM 4031 N N . VAL B 1 187 ? 13.664 -27.766 -5.812 1 98.5 187 VAL B N 1
ATOM 4032 C CA . VAL B 1 187 ? 12.508 -27.531 -4.953 1 98.5 187 VAL B CA 1
ATOM 4033 C C . VAL B 1 187 ? 12.781 -28.094 -3.559 1 98.5 187 VAL B C 1
ATOM 4035 O O . VAL B 1 187 ? 13.133 -29.266 -3.412 1 98.5 187 VAL B O 1
ATOM 4038 N N . ILE B 1 188 ? 12.727 -27.297 -2.592 1 98.5 188 ILE B N 1
ATOM 4039 C CA . ILE B 1 188 ? 12.953 -27.703 -1.205 1 98.5 188 ILE B CA 1
ATOM 4040 C C . ILE B 1 188 ? 11.656 -27.547 -0.408 1 98.5 188 ILE B C 1
ATOM 4042 O O . ILE B 1 188 ? 11.133 -26.438 -0.258 1 98.5 188 ILE B O 1
ATOM 4046 N N . ASN B 1 189 ? 11.148 -28.641 0.141 1 98.31 189 ASN B N 1
ATOM 4047 C CA . ASN B 1 189 ? 9.938 -28.609 0.951 1 98.31 189 ASN B CA 1
ATOM 4048 C C . ASN B 1 189 ? 10.242 -28.297 2.414 1 98.31 189 ASN B C 1
ATOM 4050 O O . ASN B 1 189 ? 11.203 -28.844 2.975 1 98.31 189 ASN B O 1
ATOM 4054 N N . TYR B 1 190 ? 9.531 -27.344 2.973 1 98.19 190 TYR B N 1
ATOM 4055 C CA . TYR B 1 190 ? 9.656 -26.984 4.379 1 98.19 190 TYR B CA 1
ATOM 4056 C C . TYR B 1 190 ? 8.375 -27.328 5.145 1 98.19 190 TYR B C 1
ATOM 4058 O O . TYR B 1 190 ? 7.273 -27.016 4.691 1 98.19 190 TYR B O 1
ATOM 4066 N N . THR B 1 191 ? 8.531 -28 6.27 1 97.31 191 THR B N 1
ATOM 4067 C CA . THR B 1 191 ? 7.395 -28.312 7.137 1 97.31 191 THR B CA 1
ATOM 4068 C C . THR B 1 191 ? 7.312 -27.312 8.289 1 97.31 191 THR B C 1
ATOM 4070 O O . THR B 1 191 ? 8.266 -27.172 9.07 1 97.31 191 THR B O 1
ATOM 4073 N N . LEU B 1 192 ? 6.219 -26.688 8.297 1 96.44 192 LEU B N 1
ATOM 4074 C CA . LEU B 1 192 ? 5.996 -25.703 9.352 1 96.44 192 LEU B CA 1
ATOM 4075 C C . LEU B 1 192 ? 6.117 -26.344 10.734 1 96.44 192 LEU B C 1
ATOM 4077 O O . LEU B 1 192 ? 5.559 -27.422 10.969 1 96.44 192 LEU B O 1
ATOM 4081 N N . LYS B 1 193 ? 6.816 -25.766 11.648 1 96 193 LYS B N 1
ATOM 4082 C CA . LYS B 1 193 ? 7.035 -26.312 12.984 1 96 193 LYS B CA 1
ATOM 4083 C C . LYS B 1 193 ? 5.863 -25.984 13.914 1 96 193 LYS B C 1
ATOM 4085 O O . LYS B 1 193 ? 5.457 -26.828 14.719 1 96 193 LYS B O 1
ATOM 4090 N N . ASN B 1 194 ? 5.375 -24.719 13.766 1 93.94 194 ASN B N 1
ATOM 4091 C CA . ASN B 1 194 ? 4.316 -24.266 14.664 1 93.94 194 ASN B CA 1
ATOM 4092 C C . ASN B 1 194 ? 3.25 -23.469 13.922 1 93.94 194 ASN B C 1
ATOM 4094 O O . ASN B 1 194 ? 3.57 -22.672 13.039 1 93.94 194 ASN B O 1
ATOM 4098 N N . HIS B 1 195 ? 2.021 -23.766 14.242 1 93.75 195 HIS B N 1
ATOM 4099 C CA . HIS B 1 195 ? 0.92 -22.906 13.828 1 93.75 195 HIS B CA 1
ATOM 4100 C C . HIS B 1 195 ? 0.639 -21.844 14.883 1 93.75 195 HIS B C 1
ATOM 4102 O O . HIS B 1 195 ? 0.978 -22 16.047 1 93.75 195 HIS B O 1
ATOM 4108 N N . VAL B 1 196 ? 0.16 -20.719 14.391 1 93.25 196 VAL B N 1
ATOM 4109 C CA . VAL B 1 196 ? -0.208 -19.656 15.32 1 93.25 196 VAL B CA 1
ATOM 4110 C C . VAL B 1 196 ? -1.652 -19.234 15.07 1 93.25 196 VAL B C 1
ATOM 4112 O O . VAL B 1 196 ? -2.176 -19.406 13.961 1 93.25 196 VAL B O 1
ATOM 4115 N N . ASP B 1 197 ? -2.262 -18.672 16.094 1 89.94 197 ASP B N 1
ATOM 4116 C CA . ASP B 1 197 ? -3.619 -18.156 15.961 1 89.94 197 ASP B CA 1
ATOM 4117 C C . ASP B 1 197 ? -3.619 -16.766 15.352 1 89.94 197 ASP B C 1
ATOM 4119 O O . ASP B 1 197 ? -2.719 -15.961 15.617 1 89.94 197 ASP B O 1
ATOM 4123 N N . ASP B 1 198 ? -4.637 -16.531 14.555 1 90.69 198 ASP B N 1
ATOM 4124 C CA . ASP B 1 198 ? -4.801 -15.188 14.008 1 90.69 198 ASP B CA 1
ATOM 4125 C C . ASP B 1 198 ? -5.387 -14.234 15.047 1 90.69 198 ASP B C 1
ATOM 4127 O O . ASP B 1 198 ? -6.328 -14.586 15.758 1 90.69 198 ASP B O 1
ATOM 4131 N N . ARG B 1 199 ? -4.844 -13.195 15.18 1 90.5 199 ARG B N 1
ATOM 4132 C CA . ARG B 1 199 ? -5.332 -12.188 16.109 1 90.5 199 ARG B CA 1
ATOM 4133 C C . ARG B 1 199 ? -6.602 -11.523 15.586 1 90.5 199 ARG B C 1
ATOM 4135 O O . ARG B 1 199 ? -7.328 -10.883 16.344 1 90.5 199 ARG B O 1
ATOM 4142 N N . VAL B 1 200 ? -6.797 -11.633 14.273 1 91.5 200 VAL B N 1
ATOM 4143 C CA . VAL B 1 200 ? -8.016 -11.102 13.672 1 91.5 200 VAL B CA 1
ATOM 4144 C C . VAL B 1 200 ? -8.867 -12.25 13.133 1 91.5 200 VAL B C 1
ATOM 4146 O O . VAL B 1 200 ? -8.352 -13.336 12.852 1 91.5 200 VAL B O 1
ATOM 4149 N N . THR B 1 201 ? -10.172 -12.062 13.039 1 91.75 201 THR B N 1
ATOM 4150 C CA . THR B 1 201 ? -11.094 -13.078 12.555 1 91.75 201 THR B CA 1
ATOM 4151 C C . THR B 1 201 ? -11.938 -12.539 11.406 1 91.75 201 THR B C 1
ATOM 4153 O O . THR B 1 201 ? -12.555 -11.477 11.523 1 91.75 201 THR B O 1
ATOM 4156 N N . CYS B 1 202 ? -11.906 -13.227 10.32 1 90.44 202 CYS B N 1
ATOM 4157 C CA . CYS B 1 202 ? -12.781 -12.891 9.203 1 90.44 202 CYS B CA 1
ATOM 4158 C C . CYS B 1 202 ? -14.188 -13.43 9.422 1 90.44 202 CYS B C 1
ATOM 4160 O O . CYS B 1 202 ? -14.383 -14.648 9.5 1 90.44 202 CYS B O 1
ATOM 4162 N N . ILE B 1 203 ? -15.164 -12.609 9.492 1 87.88 203 ILE B N 1
ATOM 4163 C CA . ILE B 1 203 ? -16.5 -13.062 9.867 1 87.88 203 ILE B CA 1
ATOM 4164 C C . ILE B 1 203 ? -17.391 -13.148 8.625 1 87.88 203 ILE B C 1
ATOM 4166 O O . ILE B 1 203 ? -18.453 -13.758 8.656 1 87.88 203 ILE B O 1
ATOM 4170 N N . ARG B 1 204 ? -16.922 -12.516 7.516 1 87.62 204 ARG B N 1
ATOM 4171 C CA . ARG B 1 204 ? -17.734 -12.5 6.305 1 87.62 204 ARG B CA 1
ATOM 4172 C C . ARG B 1 204 ? -16.859 -12.344 5.062 1 87.62 204 ARG B C 1
ATOM 4174 O O . ARG B 1 204 ? -15.906 -11.562 5.062 1 87.62 204 ARG B O 1
ATOM 4181 N N . ARG B 1 205 ? -17.016 -13.203 4.102 1 83.81 205 ARG B N 1
ATOM 4182 C CA . ARG B 1 205 ? -16.438 -13.094 2.771 1 83.81 205 ARG B CA 1
ATOM 4183 C C . ARG B 1 205 ? -17.516 -12.984 1.703 1 83.81 205 ARG B C 1
ATOM 4185 O O . ARG B 1 205 ? -18.391 -13.852 1.601 1 83.81 205 ARG B O 1
ATOM 4192 N N . GLU B 1 206 ? -17.547 -11.812 1.119 1 77.44 206 GLU B N 1
ATOM 4193 C CA . GLU B 1 206 ? -18.531 -11.602 0.052 1 77.44 206 GLU B CA 1
ATOM 4194 C C . GLU B 1 206 ? -17.844 -11.484 -1.306 1 77.44 206 GLU B C 1
ATOM 4196 O O . GLU B 1 206 ? -16.984 -10.617 -1.5 1 77.44 206 GLU B O 1
ATOM 4201 N N . GLU B 1 207 ? -18.078 -12.523 -2.113 1 66.25 207 GLU B N 1
ATOM 4202 C CA . GLU B 1 207 ? -17.516 -12.453 -3.461 1 66.25 207 GLU B CA 1
ATOM 4203 C C . GLU B 1 207 ? -18.078 -11.258 -4.227 1 66.25 207 GLU B C 1
ATOM 4205 O O . GLU B 1 207 ? -19.281 -11.016 -4.211 1 66.25 207 GLU B O 1
ATOM 4210 N N . VAL B 1 208 ? -17.297 -10.219 -4.324 1 56.09 208 VAL B N 1
ATOM 4211 C CA . VAL B 1 208 ? -17.734 -9.055 -5.082 1 56.09 208 VAL B CA 1
ATOM 4212 C C . VAL B 1 208 ? -18.109 -9.477 -6.5 1 56.09 208 VAL B C 1
ATOM 4214 O O . VAL B 1 208 ? -19.094 -8.977 -7.062 1 56.09 208 VAL B O 1
ATOM 4217 N N . VAL B 1 209 ? -17.219 -10.125 -7.102 1 47.12 209 VAL B N 1
ATOM 4218 C CA . VAL B 1 209 ? -17.547 -10.602 -8.445 1 47.12 209 VAL B CA 1
ATOM 4219 C C . VAL B 1 209 ? -18.094 -12.023 -8.375 1 47.12 209 VAL B C 1
ATOM 4221 O O . VAL B 1 209 ? -17.625 -12.828 -7.555 1 47.12 209 VAL B O 1
ATOM 4224 N N . SER B 1 210 ? -19.328 -12.266 -8.43 1 43 210 SER B N 1
ATOM 4225 C CA . SER B 1 210 ? -19.953 -13.578 -8.484 1 43 210 SER B CA 1
ATOM 4226 C C . SER B 1 210 ? -18.938 -14.664 -8.828 1 43 210 SER B C 1
ATOM 4228 O O . SER B 1 210 ? -17.875 -14.367 -9.406 1 43 210 SER B O 1
ATOM 4230 N N . GLU B 1 211 ? -19.141 -15.93 -8.281 1 36.88 211 GLU B N 1
ATOM 4231 C CA . GLU B 1 211 ? -18.547 -17.219 -8.656 1 36.88 211 GLU B CA 1
ATOM 4232 C C . GLU B 1 211 ? -18.172 -17.234 -10.133 1 36.88 211 GLU B C 1
ATOM 4234 O O . GLU B 1 211 ? -19.031 -17.016 -11 1 36.88 211 GLU B O 1
ATOM 4239 N N . GLY B 1 212 ? -17.031 -17.266 -10.648 1 42.62 212 GLY B N 1
ATOM 4240 C CA . GLY B 1 212 ? -16.562 -17.375 -12.023 1 42.62 212 GLY B CA 1
ATOM 4241 C C . GLY B 1 212 ? -16.078 -16.047 -12.594 1 42.62 212 GLY B C 1
ATOM 4242 O O . GLY B 1 212 ? -15.609 -16 -13.734 1 42.62 212 GLY B O 1
ATOM 4243 N N . GLU B 1 213 ? -16.469 -14.984 -11.789 1 51.44 213 GLU B N 1
ATOM 4244 C CA . GLU B 1 213 ? -16.188 -13.766 -12.555 1 51.44 213 GLU B CA 1
ATOM 4245 C C . GLU B 1 213 ? -14.883 -13.117 -12.109 1 51.44 213 GLU B C 1
ATOM 4247 O O . GLU B 1 213 ? -14.547 -13.125 -10.922 1 51.44 213 GLU B O 1
ATOM 4252 N N . MET B 1 214 ? -13.984 -13 -12.734 1 56.69 214 MET B N 1
ATOM 4253 C CA . MET B 1 214 ? -12.664 -12.383 -12.641 1 56.69 214 MET B CA 1
ATOM 4254 C C . MET B 1 214 ? -12.789 -10.906 -12.281 1 56.69 214 MET B C 1
ATOM 4256 O O . MET B 1 214 ? -13.695 -10.219 -12.758 1 56.69 214 MET B O 1
ATOM 4260 N N . ALA B 1 215 ? -12.102 -10.469 -11.273 1 66.31 215 ALA B N 1
ATOM 4261 C CA . ALA B 1 215 ? -12.023 -9.039 -11 1 66.31 215 ALA B CA 1
ATOM 4262 C C . ALA B 1 215 ? -11.641 -8.258 -12.258 1 66.31 215 ALA B C 1
ATOM 4264 O O . ALA B 1 215 ? -10.844 -8.734 -13.07 1 66.31 215 ALA B O 1
ATOM 4265 N N . ILE B 1 216 ? -12.281 -7.031 -12.344 1 78.44 216 ILE B N 1
ATOM 4266 C CA . ILE B 1 216 ? -12.125 -6.336 -13.617 1 78.44 216 ILE B CA 1
ATOM 4267 C C . ILE B 1 216 ? -10.688 -5.816 -13.742 1 78.44 216 ILE B C 1
ATOM 4269 O O . ILE B 1 216 ? -10.172 -5.672 -14.852 1 78.44 216 ILE B O 1
ATOM 4273 N N . ASP B 1 217 ? -10.031 -5.629 -12.586 1 69.75 217 ASP B N 1
ATOM 4274 C CA . ASP B 1 217 ? -8.719 -4.992 -12.648 1 69.75 217 ASP B CA 1
ATOM 4275 C C . ASP B 1 217 ? -7.645 -5.996 -13.055 1 69.75 217 ASP B C 1
ATOM 4277 O O . ASP B 1 217 ? -6.574 -5.605 -13.531 1 69.75 217 ASP B O 1
ATOM 4281 N N . ASP B 1 218 ? -7.926 -7.305 -12.984 1 66.19 218 ASP B N 1
ATOM 4282 C CA . ASP B 1 218 ? -6.957 -8.344 -13.32 1 66.19 218 ASP B CA 1
ATOM 4283 C C . ASP B 1 218 ? -7.414 -9.156 -14.531 1 66.19 218 ASP B C 1
ATOM 4285 O O . ASP B 1 218 ? -6.727 -10.078 -14.961 1 66.19 218 ASP B O 1
ATOM 4289 N N . ALA B 1 219 ? -8.422 -8.727 -15.141 1 76.25 219 ALA B N 1
ATOM 4290 C CA . ALA B 1 219 ? -9.016 -9.547 -16.188 1 76.25 219 ALA B CA 1
ATOM 4291 C C . ALA B 1 219 ? -8.398 -9.227 -17.547 1 76.25 219 ALA B C 1
ATOM 4293 O O . ALA B 1 219 ? -8.273 -8.055 -17.922 1 76.25 219 ALA B O 1
ATOM 4294 N N . PRO B 1 220 ? -7.902 -10.258 -18.188 1 79.06 220 PRO B N 1
ATOM 4295 C CA . PRO B 1 220 ? -7.426 -10.008 -19.547 1 79.06 220 PRO B CA 1
ATOM 4296 C C . PRO B 1 220 ? -8.523 -9.5 -20.484 1 79.06 220 PRO B C 1
ATOM 4298 O O . PRO B 1 220 ? -8.242 -8.797 -21.453 1 79.06 220 PRO B O 1
ATOM 4301 N N . PHE B 1 221 ? -9.727 -9.883 -20.172 1 86.38 221 PHE B N 1
ATOM 4302 C CA . PHE B 1 221 ? -10.891 -9.43 -20.938 1 86.38 221 PHE B CA 1
ATOM 4303 C C . PHE B 1 221 ? -11.93 -8.812 -20.016 1 86.38 221 PHE B C 1
ATOM 4305 O O . PHE B 1 221 ? -12.297 -9.398 -18.984 1 86.38 221 PHE B O 1
ATOM 4312 N N . VAL B 1 222 ? -12.281 -7.621 -20.25 1 91.75 222 VAL B N 1
ATOM 4313 C CA . VAL B 1 222 ? -13.312 -6.949 -19.453 1 91.75 222 VAL B CA 1
ATOM 4314 C C . VAL B 1 222 ? -14.508 -6.613 -20.359 1 91.75 222 VAL B C 1
ATOM 4316 O O . VAL B 1 222 ? -14.367 -5.898 -21.344 1 91.75 222 VAL B O 1
ATOM 4319 N N . CYS B 1 223 ? -15.68 -7.191 -20.062 1 93.62 223 CYS B N 1
ATOM 4320 C CA . CYS B 1 223 ? -16.922 -6.918 -20.75 1 93.62 223 CYS B CA 1
ATOM 4321 C C . CYS B 1 223 ? -17.781 -5.93 -19.969 1 93.62 223 CYS B C 1
ATOM 4323 O O . CYS B 1 223 ? -18.5 -6.32 -19.047 1 93.62 223 CYS B O 1
ATOM 4325 N N . SER B 1 224 ? -17.766 -4.742 -20.406 1 94.25 224 SER B N 1
ATOM 4326 C CA . SER B 1 224 ? -18.391 -3.691 -19.609 1 94.25 224 SER B CA 1
ATOM 4327 C C . SER B 1 224 ? -19.703 -3.229 -20.234 1 94.25 224 SER B C 1
ATOM 4329 O O . SER B 1 224 ? -19.812 -3.137 -21.469 1 94.25 224 SER B O 1
ATOM 4331 N N . GLY B 1 225 ? -20.703 -2.961 -19.406 1 95.62 225 GLY B N 1
ATOM 4332 C CA . GLY B 1 225 ? -21.984 -2.443 -19.859 1 95.62 225 GLY B CA 1
ATOM 4333 C C . GLY B 1 225 ? -22.25 -1.032 -19.375 1 95.62 225 GLY B C 1
ATOM 4334 O O . GLY B 1 225 ? -21.812 -0.643 -18.281 1 95.62 225 GLY B O 1
ATOM 4335 N N . GLY B 1 226 ? -22.906 -0.294 -20.141 1 94.56 226 GLY B N 1
ATOM 4336 C CA . GLY B 1 226 ? -23.391 1.023 -19.75 1 94.56 226 GLY B CA 1
ATOM 4337 C C . GLY B 1 226 ? -24.891 1.101 -19.625 1 94.56 226 GLY B C 1
ATOM 4338 O O . GLY B 1 226 ? -25.562 0.079 -19.438 1 94.56 226 GLY B O 1
ATOM 4339 N N . ARG B 1 227 ? -25.391 2.332 -19.625 1 92.19 227 ARG B N 1
ATOM 4340 C CA . ARG B 1 227 ? -26.828 2.574 -19.531 1 92.19 227 ARG B CA 1
ATOM 4341 C C . ARG B 1 227 ? -27.562 1.93 -20.703 1 92.19 227 ARG B C 1
ATOM 4343 O O . ARG B 1 227 ? -28.719 1.516 -20.562 1 92.19 227 ARG B O 1
ATOM 4350 N N . GLY B 1 228 ? -26.906 1.773 -21.703 1 92.88 228 GLY B N 1
ATOM 4351 C CA . GLY B 1 228 ? -27.5 1.205 -22.906 1 92.88 228 GLY B CA 1
ATOM 4352 C C . GLY B 1 228 ? -27.891 -0.254 -22.75 1 92.88 228 GLY B C 1
ATOM 4353 O O . GLY B 1 228 ? -28.609 -0.804 -23.594 1 92.88 228 GLY B O 1
ATOM 4354 N N . MET B 1 229 ? -27.484 -0.901 -21.703 1 94.25 229 MET B N 1
ATOM 4355 C CA . MET B 1 229 ? -27.891 -2.273 -21.422 1 94.25 229 MET B CA 1
ATOM 4356 C C . MET B 1 229 ? -29.328 -2.322 -20.906 1 94.25 229 MET B C 1
ATOM 4358 O O . MET B 1 229 ? -29.922 -3.396 -20.812 1 94.25 229 MET B O 1
ATOM 4362 N N . LYS B 1 230 ? -29.828 -1.195 -20.516 1 89.56 230 LYS B N 1
ATOM 4363 C CA . LYS B 1 230 ? -31.25 -0.917 -20.281 1 89.56 230 LYS B CA 1
ATOM 4364 C C . LYS B 1 230 ? -31.719 -1.53 -18.953 1 89.56 230 LYS B C 1
ATOM 4366 O O . LYS B 1 230 ? -32.688 -1.067 -18.359 1 89.56 230 LYS B O 1
ATOM 4371 N N . ALA B 1 231 ? -31.297 -2.723 -18.594 1 88.6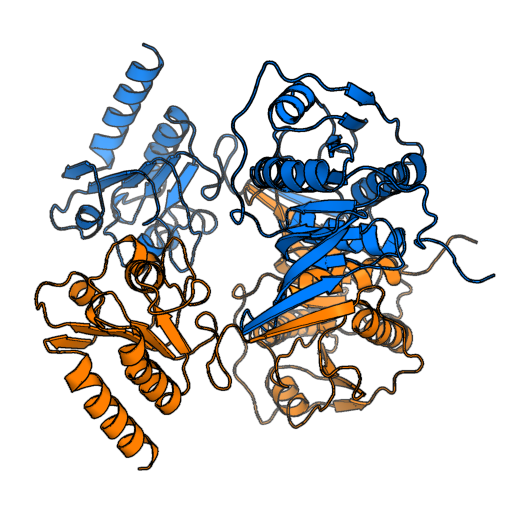2 231 ALA B N 1
ATOM 4372 C CA . ALA B 1 231 ? -31.75 -3.377 -17.375 1 88.62 231 ALA B CA 1
ATOM 4373 C C . ALA B 1 231 ? -30.641 -4.227 -16.766 1 88.62 231 ALA B C 1
ATOM 4375 O O . ALA B 1 231 ? -29.734 -4.688 -17.484 1 88.62 231 ALA B O 1
ATOM 4376 N N . LYS B 1 232 ? -30.781 -4.453 -15.508 1 87.38 232 LYS B N 1
ATOM 4377 C CA . LYS B 1 232 ? -29.828 -5.27 -14.75 1 87.38 232 LYS B CA 1
ATOM 4378 C C . LYS B 1 232 ? -29.75 -6.684 -15.32 1 87.38 232 LYS B C 1
ATOM 4380 O O . LYS B 1 232 ? -28.656 -7.258 -15.422 1 87.38 232 LYS B O 1
ATOM 4385 N N . GLU B 1 233 ? -30.906 -7.195 -15.656 1 83.94 233 GLU B N 1
ATOM 4386 C CA . GLU B 1 233 ? -31 -8.562 -16.156 1 83.94 233 GLU B CA 1
ATOM 4387 C C . GLU B 1 233 ? -30.172 -8.734 -17.438 1 83.94 233 GLU B C 1
ATOM 4389 O O . GLU B 1 233 ? -29.625 -9.812 -17.688 1 83.94 233 GLU B O 1
ATOM 4394 N N . ASN B 1 234 ? -30.062 -7.637 -18.141 1 91.12 234 ASN B N 1
ATOM 4395 C CA . ASN B 1 234 ? -29.359 -7.707 -19.406 1 91.12 234 ASN B CA 1
ATOM 4396 C C . ASN B 1 234 ? -27.859 -7.84 -19.219 1 91.12 234 ASN B C 1
ATOM 4398 O O . ASN B 1 234 ? -27.125 -8.18 -20.141 1 91.12 234 ASN B O 1
ATOM 4402 N N . PHE B 1 235 ? -27.328 -7.68 -18.016 1 90.44 235 PHE B N 1
ATOM 4403 C CA . PHE B 1 235 ? -25.906 -7.844 -17.734 1 90.44 235 PHE B CA 1
ATOM 4404 C C . PHE B 1 235 ? -25.516 -9.312 -17.766 1 90.44 235 PHE B C 1
ATOM 4406 O O . PHE B 1 235 ? -24.328 -9.648 -17.859 1 90.44 235 PHE B O 1
ATOM 4413 N N . SER B 1 236 ? -26.5 -10.148 -17.75 1 86 236 SER B N 1
ATOM 4414 C CA . SER B 1 236 ? -26.219 -11.57 -17.906 1 86 236 SER B CA 1
ATOM 4415 C C . SER B 1 236 ? -25.516 -11.852 -19.234 1 86 236 SER B C 1
ATOM 4417 O O . SER B 1 236 ? -24.672 -12.734 -19.312 1 86 236 SER B O 1
ATOM 4419 N N . LEU B 1 237 ? -25.859 -11.031 -20.219 1 89.62 237 LEU B N 1
ATOM 4420 C CA . LEU B 1 237 ? -25.234 -11.18 -21.531 1 89.62 237 LEU B CA 1
ATOM 4421 C C . LEU B 1 237 ? -23.734 -10.867 -21.469 1 89.62 237 LEU B C 1
ATOM 4423 O O . LEU B 1 237 ? -22.938 -11.516 -22.141 1 89.62 237 LEU B O 1
ATOM 4427 N N . LEU B 1 238 ? -23.438 -9.93 -20.625 1 91.44 238 LEU B N 1
ATOM 4428 C CA . LEU B 1 238 ? -22.031 -9.578 -20.438 1 91.44 238 LEU B CA 1
ATOM 4429 C C . LEU B 1 238 ? -21.297 -10.656 -19.656 1 91.44 238 LEU B C 1
ATOM 4431 O O . LEU B 1 238 ? -20.156 -10.977 -19.953 1 91.44 238 LEU B O 1
ATOM 4435 N N . TYR B 1 239 ? -21.953 -11.203 -18.719 1 84.88 239 TYR B N 1
ATOM 4436 C CA . TYR B 1 239 ? -21.375 -12.297 -17.953 1 84.88 239 TYR B CA 1
ATOM 4437 C C . TYR B 1 239 ? -21.109 -13.508 -18.844 1 84.88 239 TYR B C 1
ATOM 4439 O O . TYR B 1 239 ? -20.078 -14.164 -18.719 1 84.88 239 TYR B O 1
ATOM 4447 N N . ASP B 1 240 ? -22.016 -13.766 -19.75 1 81.31 240 ASP B N 1
ATOM 4448 C CA . ASP B 1 240 ? -21.828 -14.867 -20.703 1 81.31 240 ASP B CA 1
ATOM 4449 C C . ASP B 1 240 ? -20.609 -14.641 -21.578 1 81.31 240 ASP B C 1
ATOM 4451 O O . ASP B 1 240 ? -19.797 -15.547 -21.781 1 81.31 240 ASP B O 1
ATOM 4455 N N . LEU B 1 241 ? -20.516 -13.484 -22.078 1 86.75 241 LEU B N 1
ATOM 4456 C CA . LEU B 1 241 ? -19.375 -13.156 -22.922 1 86.75 241 LEU B CA 1
ATOM 4457 C C . LEU B 1 241 ? -18.078 -13.273 -22.125 1 86.75 241 LEU B C 1
ATOM 4459 O O . LEU B 1 241 ? -17.109 -13.867 -22.609 1 86.75 241 LEU B O 1
ATOM 4463 N N . ALA B 1 242 ? -18.109 -12.664 -20.953 1 85.12 242 ALA B N 1
ATOM 4464 C CA . ALA B 1 242 ? -16.938 -12.711 -20.094 1 85.12 242 ALA B CA 1
ATOM 4465 C C . ALA B 1 242 ? -16.547 -14.148 -19.781 1 85.12 242 ALA B C 1
ATOM 4467 O O . ALA B 1 242 ? -15.359 -14.492 -19.781 1 85.12 242 ALA B O 1
ATOM 4468 N N . HIS B 1 243 ? -17.453 -14.891 -19.531 1 75.62 243 HIS B N 1
ATOM 4469 C CA . HIS B 1 243 ? -17.219 -16.297 -19.266 1 75.62 243 HIS B CA 1
ATOM 4470 C C . HIS B 1 243 ? -16.609 -17 -20.469 1 75.62 243 HIS B C 1
ATOM 4472 O O . HIS B 1 243 ? -15.672 -17.797 -20.328 1 75.62 243 HIS B O 1
ATOM 4478 N N . ALA B 1 244 ? -17.156 -16.734 -21.641 1 75.5 244 ALA B N 1
ATOM 4479 C CA . ALA B 1 244 ? -16.641 -17.344 -22.859 1 75.5 244 ALA B CA 1
ATOM 4480 C C . ALA B 1 244 ? -15.195 -16.922 -23.109 1 75.5 244 ALA B C 1
ATOM 4482 O O . ALA B 1 244 ? -14.398 -17.703 -23.656 1 75.5 244 ALA B O 1
ATOM 4483 N N . LEU B 1 245 ? -14.852 -15.719 -22.703 1 78.25 245 LEU B N 1
ATOM 4484 C CA . LEU B 1 245 ? -13.539 -15.164 -23 1 78.25 245 LEU B CA 1
ATOM 4485 C C . LEU B 1 245 ? -12.57 -15.422 -21.859 1 78.25 245 LEU B C 1
ATOM 4487 O O . LEU B 1 245 ? -11.352 -15.328 -22.031 1 78.25 245 LEU B O 1
ATOM 4491 N N . GLY B 1 246 ? -13.125 -15.797 -20.781 1 72.19 246 GLY B N 1
ATOM 4492 C CA . GLY B 1 246 ? -12.312 -15.875 -19.594 1 72.19 246 GLY B CA 1
ATOM 4493 C C . GLY B 1 246 ? -11.992 -14.523 -18.984 1 72.19 246 GLY B C 1
ATOM 4494 O O . GLY B 1 246 ? -10.844 -14.258 -18.609 1 72.19 246 GLY B O 1
ATOM 4495 N N . GLY B 1 247 ? -12.961 -13.641 -18.953 1 80.38 247 GLY B N 1
ATOM 4496 C CA . GLY B 1 247 ? -12.75 -12.281 -18.469 1 80.38 247 GLY B CA 1
ATOM 4497 C C . GLY B 1 247 ? -13.703 -11.891 -17.359 1 80.38 247 GLY B C 1
ATOM 4498 O O . GLY B 1 247 ? -14.258 -12.758 -16.672 1 80.38 247 GLY B O 1
ATOM 4499 N N . ALA B 1 248 ? -13.867 -10.633 -17.109 1 84.75 248 ALA B N 1
ATOM 4500 C CA . ALA B 1 248 ? -14.695 -10.07 -16.047 1 84.75 248 ALA B CA 1
ATOM 4501 C C . ALA B 1 248 ? -15.711 -9.086 -16.609 1 84.75 248 ALA B C 1
ATOM 4503 O O . ALA B 1 248 ? -15.594 -8.648 -17.766 1 84.75 248 ALA B O 1
ATOM 4504 N N . VAL B 1 249 ? -16.781 -8.891 -15.828 1 89.25 249 VAL B N 1
ATOM 4505 C CA . VAL B 1 249 ? -17.812 -7.953 -16.25 1 89.25 249 VAL B CA 1
ATOM 4506 C C . VAL B 1 249 ? -17.656 -6.633 -15.492 1 89.25 249 VAL B C 1
ATOM 4508 O O . VAL B 1 249 ? -17.484 -6.629 -14.266 1 89.25 249 VAL B O 1
ATOM 4511 N N . GLY B 1 250 ? -17.516 -5.617 -16.188 1 90.94 250 GLY B N 1
ATOM 4512 C CA . GLY B 1 250 ? -17.5 -4.281 -15.602 1 90.94 250 GLY B CA 1
ATOM 4513 C C . GLY B 1 250 ? -18.688 -3.428 -16.031 1 90.94 250 GLY B C 1
ATOM 4514 O O . GLY B 1 250 ? -19.625 -3.926 -16.641 1 90.94 250 GLY B O 1
ATOM 4515 N N . GLY B 1 251 ? -18.656 -2.234 -15.633 1 92.31 251 GLY B N 1
ATOM 4516 C CA . GLY B 1 251 ? -19.719 -1.31 -16 1 92.31 251 GLY B CA 1
ATOM 4517 C C . GLY B 1 251 ? -19.312 0.146 -15.875 1 92.31 251 GLY B C 1
ATOM 4518 O O . GLY B 1 251 ? -18.312 0.461 -15.219 1 92.31 251 GLY B O 1
ATOM 4519 N N . SER B 1 252 ? -20.109 0.913 -16.609 1 93.06 252 SER B N 1
ATOM 4520 C CA . SER B 1 252 ? -19.938 2.355 -16.469 1 93.06 252 SER B CA 1
ATOM 4521 C C . SER B 1 252 ? -20.578 2.863 -15.188 1 93.06 252 SER B C 1
ATOM 4523 O O . SER 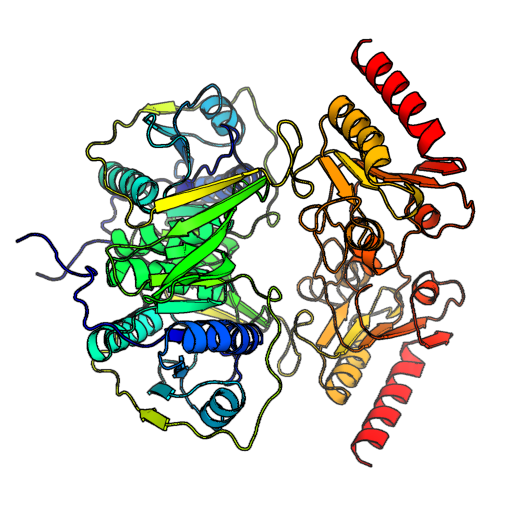B 1 252 ? -21.375 2.152 -14.555 1 93.06 252 SER B O 1
ATOM 4525 N N . ARG B 1 253 ? -20.156 4.051 -14.828 1 88.5 253 ARG B N 1
ATOM 4526 C CA . ARG B 1 253 ? -20.797 4.68 -13.68 1 88.5 253 ARG B CA 1
ATOM 4527 C C . ARG B 1 253 ? -22.312 4.703 -13.844 1 88.5 253 ARG B C 1
ATOM 4529 O O . ARG B 1 253 ? -23.062 4.441 -12.898 1 88.5 253 ARG B O 1
ATOM 4536 N N . ALA B 1 254 ? -22.766 5.07 -15.062 1 89.62 254 ALA B N 1
ATOM 4537 C CA . ALA B 1 254 ? -24.203 5.125 -15.352 1 89.62 254 ALA B CA 1
ATOM 4538 C C . ALA B 1 254 ? -24.875 3.781 -15.07 1 89.62 254 ALA B C 1
ATOM 4540 O O . ALA B 1 254 ? -25.969 3.73 -14.5 1 89.62 254 ALA B O 1
ATOM 4541 N N . ALA B 1 255 ? -24.219 2.723 -15.391 1 92.69 255 ALA B N 1
ATOM 4542 C CA . ALA B 1 255 ? -24.766 1.388 -15.141 1 92.69 255 ALA B CA 1
ATOM 4543 C C . ALA B 1 255 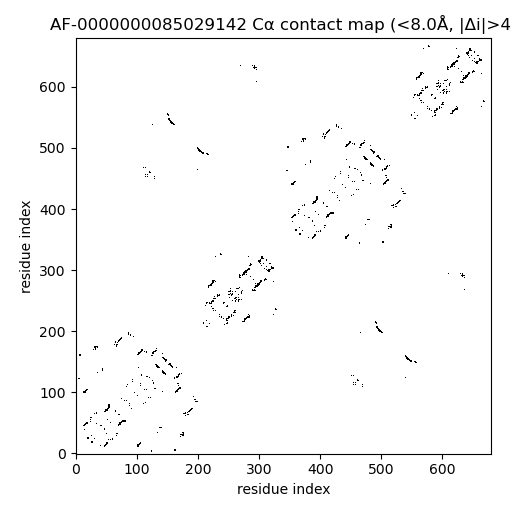? -24.844 1.099 -13.641 1 92.69 255 ALA B C 1
ATOM 4545 O O . ALA B 1 255 ? -25.797 0.471 -13.172 1 92.69 255 ALA B O 1
ATOM 4546 N N . VAL B 1 256 ? -23.859 1.55 -12.922 1 86.69 256 VAL B N 1
ATOM 4547 C CA . VAL B 1 256 ? -23.844 1.374 -11.477 1 86.69 256 VAL B CA 1
ATOM 4548 C C . VAL B 1 256 ? -24.984 2.17 -10.852 1 86.69 256 VAL B C 1
ATOM 4550 O O . VAL B 1 256 ? -25.719 1.655 -10 1 86.69 256 VAL B O 1
ATOM 4553 N N . ASP B 1 257 ? -25.141 3.408 -11.367 1 85.62 257 ASP B N 1
ATOM 4554 C CA . ASP B 1 257 ? -26.203 4.277 -10.852 1 85.62 257 ASP B CA 1
ATOM 4555 C C . ASP B 1 257 ? -27.578 3.664 -11.086 1 85.62 257 ASP B C 1
ATOM 4557 O O . ASP B 1 257 ? -28.484 3.818 -10.266 1 85.62 257 ASP B O 1
ATOM 4561 N N . GLU B 1 258 ? -27.703 2.975 -12.156 1 87.44 258 GLU B N 1
ATOM 4562 C CA . GLU B 1 258 ? -28.969 2.354 -12.516 1 87.44 258 GLU B CA 1
ATOM 4563 C C . GLU B 1 258 ? -29.156 1.021 -11.789 1 87.44 258 GLU B C 1
ATOM 4565 O O . GLU B 1 258 ? -30.203 0.381 -11.922 1 87.44 258 GLU B O 1
ATOM 4570 N N . GLY B 1 259 ? -28.094 0.658 -11.109 1 85.81 259 GLY B N 1
ATOM 4571 C CA . GLY B 1 259 ? -28.172 -0.57 -10.336 1 85.81 259 GLY B CA 1
ATOM 4572 C C . GLY B 1 259 ? -27.922 -1.815 -11.164 1 85.81 259 GLY B C 1
ATOM 4573 O O . GLY B 1 259 ? -28.297 -2.922 -10.758 1 85.81 259 GLY B O 1
ATOM 4574 N N . PHE B 1 260 ? -27.391 -1.687 -12.414 1 86.5 260 PHE B N 1
ATOM 4575 C CA . PHE B 1 260 ? -27.172 -2.83 -13.289 1 86.5 260 PHE B CA 1
ATOM 4576 C C . PHE B 1 260 ? -25.984 -3.66 -12.789 1 86.5 260 PHE B C 1
ATOM 4578 O O . PHE B 1 260 ? -25.906 -4.863 -13.062 1 86.5 260 PHE B O 1
ATOM 4585 N N . ILE B 1 261 ? -25.031 -3.023 -12.141 1 84.69 261 ILE B N 1
ATOM 4586 C CA . ILE B 1 261 ? -23.797 -3.652 -11.688 1 84.69 261 ILE B CA 1
ATOM 4587 C C . ILE B 1 261 ? -23.281 -2.936 -10.445 1 84.69 261 ILE B C 1
ATOM 4589 O O . ILE B 1 261 ? -23.625 -1.778 -10.195 1 84.69 261 ILE B O 1
ATOM 4593 N N . GLU B 1 262 ? -22.516 -3.66 -9.727 1 79.69 262 GLU B N 1
ATOM 4594 C CA . GLU B 1 262 ? -22.078 -3.131 -8.445 1 79.69 262 GLU B CA 1
ATOM 4595 C C . GLU B 1 262 ? -20.844 -2.24 -8.609 1 79.69 262 GLU B C 1
ATOM 4597 O O . GLU B 1 262 ? -20.094 -2.396 -9.562 1 79.69 262 GLU B O 1
ATOM 4602 N N . HIS B 1 263 ? -20.672 -1.458 -7.684 1 77.25 263 HIS B N 1
ATOM 4603 C CA . HIS B 1 263 ? -19.656 -0.414 -7.727 1 77.25 263 HIS B CA 1
ATOM 4604 C C . HIS B 1 263 ? -18.25 -1.012 -7.855 1 77.25 263 HIS B C 1
ATOM 4606 O O . HIS B 1 263 ? -17.406 -0.487 -8.594 1 77.25 263 HIS B O 1
ATOM 4612 N N . PRO B 1 264 ? -17.984 -2.119 -7.301 1 73.38 264 PRO B N 1
ATOM 4613 C CA . PRO B 1 264 ? -16.641 -2.66 -7.441 1 73.38 264 PRO B CA 1
ATOM 4614 C C . PRO B 1 264 ? -16.297 -3.014 -8.883 1 73.38 264 PRO B C 1
ATOM 4616 O O . PRO B 1 264 ? -15.117 -3.191 -9.219 1 73.38 264 PRO B O 1
ATOM 4619 N N . ARG B 1 265 ? -17.297 -2.998 -9.695 1 82.69 265 ARG B N 1
ATOM 4620 C CA . ARG B 1 265 ? -17.094 -3.359 -11.094 1 82.69 265 ARG B CA 1
ATOM 4621 C C . ARG B 1 265 ? -17.203 -2.135 -12 1 82.69 265 ARG B C 1
ATOM 4623 O O . ARG B 1 265 ? -17.266 -2.264 -13.227 1 82.69 265 ARG B O 1
ATOM 4630 N N . GLN B 1 266 ? -17.219 -0.986 -11.312 1 85.69 266 GLN B N 1
ATOM 4631 C CA . GLN B 1 266 ? -17.312 0.254 -12.07 1 85.69 266 GLN B CA 1
ATOM 4632 C C . GLN B 1 266 ? -15.961 0.611 -12.695 1 85.69 266 GLN B C 1
ATOM 4634 O O . GLN B 1 266 ? -14.938 0.604 -12.016 1 85.69 266 GLN B O 1
ATOM 4639 N N . VAL B 1 267 ? -16.047 0.805 -13.992 1 90.12 267 VAL B N 1
ATOM 4640 C CA . VAL B 1 267 ? -14.859 1.241 -14.711 1 90.12 267 VAL B CA 1
ATOM 4641 C C . VAL B 1 267 ? -14.922 2.746 -14.961 1 90.12 267 VAL B C 1
ATOM 4643 O O . VAL B 1 267 ? -15.953 3.262 -15.398 1 90.12 267 VAL B O 1
ATOM 4646 N N . GLY B 1 268 ? -13.961 3.395 -14.641 1 82.06 268 GLY B N 1
ATOM 4647 C CA . GLY B 1 268 ? -13.914 4.828 -14.883 1 82.06 268 GLY B CA 1
ATOM 4648 C C . GLY B 1 268 ? -13.102 5.586 -13.844 1 82.06 268 GLY B C 1
ATOM 4649 O O . GLY B 1 268 ? -12.484 4.977 -12.969 1 82.06 268 GLY B O 1
ATOM 4650 N N . GLN B 1 269 ? -13.273 6.883 -13.891 1 67.69 269 GLN B N 1
ATOM 4651 C CA . GLN B 1 269 ? -12.539 7.801 -13.031 1 67.69 269 GLN B CA 1
ATOM 4652 C C . GLN B 1 269 ? -12.883 7.578 -11.562 1 67.69 269 GLN B C 1
ATOM 4654 O O . GLN B 1 269 ? -12.008 7.633 -10.695 1 67.69 269 GLN B O 1
ATOM 4659 N N . SER B 1 270 ? -14.117 7.359 -11.352 1 70 270 SER B N 1
ATOM 4660 C CA . SER B 1 270 ? -14.617 7.141 -9.992 1 70 270 SER B CA 1
ATOM 4661 C C . SER B 1 270 ? -14.68 5.652 -9.664 1 70 270 SER B C 1
ATOM 4663 O O . SER B 1 270 ? -15.281 5.266 -8.656 1 70 270 SER B O 1
ATOM 4665 N N . GLY B 1 271 ? -14.156 4.879 -10.57 1 75.31 271 GLY B N 1
ATOM 4666 C CA . GLY B 1 271 ? -14.133 3.434 -10.391 1 75.31 271 GLY B CA 1
ATOM 4667 C C . GLY B 1 271 ? -12.742 2.84 -10.531 1 75.31 271 GLY B C 1
ATOM 4668 O O . GLY B 1 271 ? -11.773 3.377 -9.992 1 75.31 271 GLY B O 1
ATOM 4669 N N . LYS B 1 272 ? -12.648 1.722 -11.133 1 76.88 272 LYS B N 1
ATOM 4670 C CA . LYS B 1 272 ? -11.383 1.027 -11.352 1 76.88 272 LYS B CA 1
ATOM 4671 C C . LYS B 1 272 ? -10.789 1.378 -12.711 1 76.88 272 LYS B C 1
ATOM 4673 O O . LYS B 1 272 ? -11.523 1.601 -13.68 1 76.88 272 LYS B O 1
ATOM 4678 N N . THR B 1 273 ? -9.508 1.493 -12.719 1 77.56 273 THR B N 1
ATOM 4679 C CA . THR B 1 273 ? -8.781 1.522 -13.984 1 77.56 273 THR B CA 1
ATOM 4680 C C . THR B 1 273 ? -8.391 0.112 -14.414 1 77.56 273 THR B C 1
ATOM 4682 O O . THR B 1 273 ? -7.832 -0.65 -13.617 1 77.56 273 THR B O 1
ATOM 4685 N N . VAL B 1 274 ? -8.734 -0.171 -15.648 1 81.31 274 VAL B N 1
ATOM 4686 C CA . VAL B 1 274 ? -8.445 -1.513 -16.141 1 81.31 274 VAL B CA 1
ATOM 4687 C C . VAL B 1 274 ? -7.613 -1.426 -17.422 1 81.31 274 VAL B C 1
ATOM 4689 O O . VAL B 1 274 ? -7.738 -0.467 -18.188 1 81.31 274 VAL B O 1
ATOM 4692 N N . THR B 1 275 ? -6.625 -2.316 -17.578 1 80 275 THR B N 1
ATOM 4693 C CA . THR B 1 275 ? -5.824 -2.43 -18.781 1 80 275 THR B CA 1
ATOM 4694 C C . THR B 1 275 ? -5.879 -3.852 -19.344 1 80 275 THR B C 1
ATOM 4696 O O . THR B 1 275 ? -4.848 -4.516 -19.469 1 80 275 THR B O 1
ATOM 4699 N N . PRO B 1 276 ? -7.027 -4.211 -19.75 1 83.44 276 PRO B N 1
ATOM 4700 C CA . PRO B 1 276 ? -7.152 -5.562 -20.297 1 83.44 276 PRO B CA 1
ATOM 4701 C C . PRO B 1 276 ? -6.625 -5.668 -21.719 1 83.44 276 PRO B C 1
ATOM 4703 O O . PRO B 1 276 ? -6.328 -4.652 -22.344 1 83.44 276 PRO B O 1
ATOM 4706 N N . LYS B 1 277 ? -6.402 -6.922 -22.141 1 79.56 277 LYS B N 1
ATOM 4707 C CA . LYS B 1 277 ? -6.098 -7.156 -23.547 1 79.56 277 LYS B CA 1
ATOM 4708 C C . LYS B 1 277 ? -7.223 -6.648 -24.438 1 79.56 277 LYS B C 1
ATOM 4710 O O . LYS B 1 277 ? -6.969 -5.996 -25.453 1 79.56 277 LYS B O 1
ATOM 4715 N N . ILE B 1 278 ? -8.445 -6.961 -24.094 1 88.56 278 ILE B N 1
ATOM 4716 C CA . ILE B 1 278 ? -9.602 -6.473 -24.844 1 88.56 278 ILE B CA 1
ATOM 4717 C C . ILE B 1 278 ? -10.633 -5.902 -23.875 1 88.56 278 ILE B C 1
ATOM 4719 O O . ILE B 1 278 ? -10.953 -6.527 -22.859 1 88.56 278 ILE B O 1
ATOM 4723 N N . TYR B 1 279 ? -11.07 -4.766 -24.125 1 93.12 279 TYR B N 1
ATOM 4724 C CA . TYR B 1 279 ? -12.156 -4.109 -23.391 1 93.12 279 TYR B CA 1
ATOM 4725 C C . TYR B 1 279 ? -13.398 -3.984 -24.266 1 93.12 279 TYR B C 1
ATOM 4727 O O . TYR B 1 279 ? -13.375 -3.299 -25.297 1 93.12 279 TYR B O 1
ATOM 4735 N N . PHE B 1 280 ? -14.469 -4.602 -23.859 1 94.38 280 PHE B N 1
ATOM 4736 C CA . PHE B 1 280 ? -15.742 -4.477 -24.562 1 94.38 280 PHE B CA 1
ATOM 4737 C C . PHE B 1 280 ? -16.609 -3.396 -23.922 1 94.38 280 PHE B C 1
ATOM 4739 O O . PHE B 1 280 ? -16.953 -3.482 -22.75 1 94.38 280 PHE B O 1
ATOM 4746 N N . ALA B 1 281 ? -16.875 -2.424 -24.641 1 95.5 281 ALA B N 1
ATOM 4747 C CA . ALA B 1 281 ? -17.797 -1.368 -24.219 1 95.5 281 ALA B CA 1
ATOM 4748 C C . ALA B 1 281 ? -19.172 -1.544 -24.844 1 95.5 281 ALA B C 1
ATOM 4750 O O . ALA B 1 281 ? -19.391 -1.175 -26 1 95.5 281 ALA B O 1
ATOM 4751 N N . CYS B 1 282 ? -20.125 -2.025 -24.062 1 95.5 282 CYS B N 1
ATOM 4752 C CA . CYS B 1 282 ? -21.453 -2.338 -24.594 1 95.5 282 CYS B CA 1
ATOM 4753 C C . CYS B 1 282 ? -22.484 -1.359 -24.062 1 95.5 282 CYS B C 1
ATOM 4755 O O . CYS B 1 282 ? -22.781 -1.351 -22.859 1 95.5 282 CYS B O 1
ATOM 4757 N N . GLY B 1 283 ? -23.062 -0.622 -24.953 1 94.62 283 GLY B N 1
ATOM 4758 C CA . GLY B 1 283 ? -24.047 0.363 -24.531 1 94.62 283 GLY B CA 1
ATOM 4759 C C . GLY B 1 283 ? -23.453 1.498 -23.719 1 94.62 283 GLY B C 1
ATOM 4760 O O . GLY B 1 283 ? -24.125 2.047 -22.844 1 94.62 283 GLY B O 1
ATOM 4761 N N . ILE B 1 284 ? -22.25 1.668 -23.875 1 94.19 284 ILE B N 1
ATOM 4762 C CA . ILE B 1 284 ? -21.531 2.711 -23.141 1 94.19 284 ILE B CA 1
ATOM 4763 C C . ILE B 1 284 ? -21.281 3.906 -24.062 1 94.19 284 ILE B C 1
ATOM 4765 O O . ILE B 1 284 ? -20.781 3.75 -25.172 1 94.19 284 ILE B O 1
ATOM 4769 N N . SER B 1 285 ? -21.656 5.066 -23.703 1 91.06 285 SER B N 1
ATOM 4770 C CA . SER B 1 285 ? -21.531 6.266 -24.516 1 91.06 285 SER B CA 1
ATOM 4771 C C . SER B 1 285 ? -20.078 6.688 -24.672 1 91.06 285 SER B C 1
ATOM 4773 O O . SER B 1 285 ? -19.672 7.133 -25.75 1 91.06 285 SER B O 1
ATOM 4775 N N . GLY B 1 286 ? -19.359 6.422 -23.609 1 88.06 286 GLY B N 1
ATOM 4776 C CA . GLY B 1 286 ? -17.953 6.781 -23.703 1 88.06 286 GLY B CA 1
ATOM 4777 C C . GLY B 1 286 ? -17.641 8.164 -23.156 1 88.06 286 GLY B C 1
ATOM 4778 O O . GLY B 1 286 ? -16.969 8.961 -23.812 1 88.06 286 GLY B O 1
ATOM 4779 N N . SER B 1 287 ? -18.266 8.383 -22 1 86.44 287 SER B N 1
ATOM 4780 C CA . SER B 1 287 ? -17.906 9.625 -21.328 1 86.44 287 SER B CA 1
ATOM 4781 C C . SER B 1 287 ? -16.422 9.68 -21.016 1 86.44 287 SER B C 1
ATOM 4783 O O . SER B 1 287 ? -15.742 8.648 -20.984 1 86.44 287 SER B O 1
ATOM 4785 N N . VAL B 1 288 ? -16 10.844 -20.828 1 78.69 288 VAL B N 1
ATOM 4786 C CA . VAL B 1 288 ? -14.586 11.055 -20.516 1 78.69 288 VAL B CA 1
ATOM 4787 C C . VAL B 1 288 ? -14.219 10.312 -19.234 1 78.69 288 VAL B C 1
ATOM 4789 O O . VAL B 1 288 ? -13.141 9.727 -19.141 1 78.69 288 VAL B O 1
ATOM 4792 N N . GLN B 1 289 ? -15.125 10.344 -18.312 1 79.19 289 GLN B N 1
ATOM 4793 C CA . GLN B 1 289 ? -14.922 9.688 -17.016 1 79.19 289 GLN B CA 1
ATOM 4794 C C . GLN B 1 289 ? -14.773 8.18 -17.188 1 79.19 289 GLN B C 1
ATOM 4796 O O . GLN B 1 289 ? -13.961 7.547 -16.516 1 79.19 289 GLN B O 1
ATOM 4801 N N . HIS B 1 290 ? -15.516 7.625 -18.141 1 89.31 290 HIS B N 1
ATOM 4802 C CA . HIS B 1 290 ? -15.438 6.188 -18.391 1 89.31 290 HIS B CA 1
ATOM 4803 C C . HIS B 1 290 ? -14.148 5.828 -19.141 1 89.31 290 HIS B C 1
ATOM 4805 O O . HIS B 1 290 ? -13.438 4.906 -18.734 1 89.31 290 HIS B O 1
ATOM 4811 N N . LYS B 1 291 ? -13.906 6.578 -20.109 1 86.12 291 LYS B N 1
ATOM 4812 C CA . LYS B 1 291 ? -12.734 6.324 -20.953 1 86.12 291 LYS B CA 1
ATOM 4813 C C . LYS B 1 291 ? -11.453 6.363 -20.125 1 86.12 291 LYS B C 1
ATOM 4815 O O . LYS B 1 291 ? -10.523 5.59 -20.375 1 86.12 291 LYS B O 1
ATOM 4820 N N . ALA B 1 292 ? -11.5 7.168 -19.109 1 77.88 292 ALA B N 1
ATOM 4821 C CA . ALA B 1 292 ? -10.336 7.332 -18.25 1 77.88 292 ALA B CA 1
ATOM 4822 C C . ALA B 1 292 ? -9.984 6.02 -17.547 1 77.88 292 ALA B C 1
ATOM 4824 O O . ALA B 1 292 ? -8.812 5.762 -17.266 1 77.88 292 ALA B O 1
ATOM 4825 N N . GLY B 1 293 ? -10.914 5.176 -17.422 1 81.62 293 GLY B N 1
ATOM 4826 C CA . GLY B 1 293 ? -10.719 3.945 -16.672 1 81.62 293 GLY B CA 1
ATOM 4827 C C . GLY B 1 293 ? -10.32 2.771 -17.547 1 81.62 293 GLY B C 1
ATOM 4828 O O . GLY B 1 293 ? -9.945 1.711 -17.031 1 81.62 293 GLY B O 1
ATOM 4829 N N . MET B 1 294 ? -10.312 2.949 -18.891 1 86.44 294 MET B N 1
ATOM 4830 C CA . MET B 1 294 ? -10.125 1.753 -19.719 1 86.44 294 MET B CA 1
ATOM 4831 C C . MET B 1 294 ? -9.406 2.09 -21.016 1 86.44 294 MET B C 1
ATOM 4833 O O . MET B 1 294 ? -9.211 1.22 -21.859 1 86.44 294 MET B O 1
ATOM 4837 N N . SER B 1 295 ? -8.969 3.338 -21.188 1 79.56 295 SER B N 1
ATOM 4838 C CA . SER B 1 295 ? -8.43 3.785 -22.469 1 79.56 295 SER B CA 1
ATOM 4839 C C . SER B 1 295 ? -7.094 3.121 -22.766 1 79.56 295 SER B C 1
ATOM 4841 O O . SER B 1 295 ? -6.66 3.08 -23.922 1 79.56 295 SER B O 1
ATOM 4843 N N . LYS B 1 296 ? -6.41 2.551 -21.781 1 72.44 296 LYS B N 1
ATOM 4844 C CA . LYS B 1 296 ? -5.117 1.906 -21.969 1 72.44 296 LYS B CA 1
ATOM 4845 C C . LYS B 1 296 ? -5.281 0.427 -22.297 1 72.44 296 LYS B C 1
ATOM 4847 O O . LYS B 1 296 ? -4.301 -0.322 -22.328 1 72.44 296 LYS B O 1
ATOM 4852 N N . SER B 1 297 ? -6.406 0.115 -22.562 1 82 297 SER B N 1
ATOM 4853 C CA . SER B 1 297 ? -6.641 -1.264 -22.984 1 82 297 SER B CA 1
ATOM 4854 C C . SER B 1 297 ? -6.008 -1.55 -24.344 1 82 297 SER B C 1
ATOM 4856 O O . SER B 1 297 ? -5.945 -0.669 -25.203 1 82 297 SER B O 1
ATOM 4858 N N . ASP B 1 298 ? -5.43 -2.744 -24.484 1 78.19 298 ASP B N 1
ATOM 4859 C CA . ASP B 1 298 ? -4.785 -3.107 -25.75 1 78.19 298 ASP B CA 1
ATOM 4860 C C . ASP B 1 298 ? -5.758 -2.969 -26.922 1 78.19 298 ASP B C 1
ATOM 4862 O O . ASP B 1 298 ? -5.41 -2.398 -27.953 1 78.19 298 ASP B O 1
ATOM 4866 N N . THR B 1 299 ? -6.879 -3.494 -26.875 1 83.94 299 THR B N 1
ATOM 4867 C CA . THR B 1 299 ? -7.922 -3.447 -27.891 1 83.94 299 THR B CA 1
ATOM 4868 C C . THR B 1 299 ? -9.266 -3.07 -27.266 1 83.94 299 THR B C 1
ATOM 4870 O O . THR B 1 299 ? -9.672 -3.639 -26.25 1 83.94 299 THR B O 1
ATOM 4873 N N . ILE B 1 300 ? -9.859 -2.053 -27.828 1 91.5 300 ILE B N 1
ATOM 4874 C CA . ILE B 1 300 ? -11.172 -1.63 -27.375 1 91.5 300 ILE B CA 1
ATOM 4875 C C . ILE B 1 300 ? -12.219 -1.947 -28.438 1 91.5 300 ILE B C 1
ATOM 4877 O O . ILE B 1 300 ? -12.055 -1.595 -29.609 1 91.5 300 ILE B O 1
ATOM 4881 N N . VAL B 1 301 ? -13.25 -2.658 -28.078 1 91.38 301 VAL B N 1
ATOM 4882 C CA . VAL B 1 301 ? -14.375 -3 -28.938 1 91.38 301 VAL B CA 1
ATOM 4883 C C . VAL B 1 301 ? -15.633 -2.297 -28.453 1 91.38 301 VAL B C 1
ATOM 4885 O O . VAL B 1 301 ? -16.016 -2.438 -27.281 1 91.38 301 VAL B O 1
ATOM 4888 N N . CYS B 1 302 ? -16.266 -1.583 -29.281 1 93.38 302 CYS B N 1
ATOM 4889 C CA . CYS B 1 302 ? -17.453 -0.824 -28.906 1 93.38 302 CYS B CA 1
ATOM 4890 C C . CYS B 1 302 ? -18.703 -1.358 -29.609 1 93.38 302 CYS B C 1
ATOM 4892 O O . CYS B 1 302 ? -18.656 -1.617 -30.828 1 93.38 302 CYS B O 1
ATOM 4894 N N . ILE B 1 303 ? -19.766 -1.628 -28.859 1 92.88 303 ILE B N 1
ATOM 4895 C CA . ILE B 1 303 ? -21.078 -1.982 -29.391 1 92.88 303 ILE B CA 1
ATOM 4896 C C . ILE B 1 303 ? -22.109 -0.968 -28.906 1 92.88 303 ILE B C 1
ATOM 4898 O O . ILE B 1 303 ? -22.406 -0.887 -27.703 1 92.88 303 ILE B O 1
ATOM 4902 N N . ASN B 1 304 ? -22.641 -0.259 -29.781 1 94.19 304 ASN B N 1
ATOM 4903 C CA . ASN B 1 304 ? -23.594 0.785 -29.422 1 94.19 304 ASN B CA 1
ATOM 4904 C C . ASN B 1 304 ? -24.609 1.014 -30.531 1 94.19 304 ASN B C 1
ATOM 4906 O O . ASN B 1 304 ? -24.281 0.921 -31.719 1 94.19 304 ASN B O 1
ATOM 4910 N N . LYS B 1 305 ? -25.812 1.342 -30.062 1 88.5 305 LYS B N 1
ATOM 4911 C CA . LYS B 1 305 ? -26.859 1.629 -31.047 1 88.5 305 LYS B CA 1
ATOM 4912 C C . LYS B 1 305 ? -26.625 2.984 -31.703 1 88.5 305 LYS B C 1
ATOM 4914 O O . LYS B 1 305 ? -27 3.184 -32.875 1 88.5 305 LYS B O 1
ATOM 4919 N N . ASP B 1 306 ? -26.031 3.893 -31.016 1 89.5 306 ASP B N 1
ATOM 4920 C CA . ASP B 1 306 ? -25.75 5.23 -31.516 1 89.5 306 ASP B CA 1
ATOM 4921 C C . ASP B 1 306 ? -24.406 5.27 -32.219 1 89.5 306 ASP B C 1
ATOM 4923 O O . ASP B 1 306 ? -23.344 5.172 -31.594 1 89.5 306 ASP B O 1
ATOM 4927 N N . PRO B 1 307 ? -24.453 5.441 -33.531 1 83.94 307 PRO B N 1
ATOM 4928 C CA . PRO B 1 307 ? -23.203 5.465 -34.281 1 83.94 307 PRO B CA 1
ATOM 4929 C C . PRO B 1 307 ? -22.312 6.645 -33.906 1 83.94 307 PRO B C 1
ATOM 4931 O O . PRO B 1 307 ? -21.109 6.629 -34.188 1 83.94 307 PRO B O 1
ATOM 4934 N N . ASP B 1 308 ? -22.875 7.559 -33.219 1 86.44 308 ASP B N 1
ATOM 4935 C CA . ASP B 1 308 ? -22.109 8.758 -32.875 1 86.44 308 ASP B CA 1
ATOM 4936 C C . ASP B 1 308 ? -21.578 8.695 -31.438 1 86.44 308 ASP B C 1
ATOM 4938 O O . ASP B 1 308 ? -21.078 9.688 -30.906 1 86.44 308 ASP B O 1
ATOM 4942 N N . ALA B 1 309 ? -21.766 7.59 -30.859 1 89.75 309 ALA B N 1
ATOM 4943 C CA . ALA B 1 309 ? -21.266 7.457 -29.484 1 89.75 309 ALA B CA 1
ATOM 4944 C C . ALA B 1 309 ? -19.766 7.738 -29.422 1 89.75 309 ALA B C 1
ATOM 4946 O O . ALA B 1 309 ? -18.984 7.152 -30.172 1 89.75 309 ALA B O 1
ATOM 4947 N N . PRO B 1 310 ? -19.344 8.547 -28.516 1 90.44 310 PRO B N 1
ATOM 4948 C CA . PRO B 1 310 ? -17.922 8.906 -28.391 1 90.44 310 PRO B CA 1
ATOM 4949 C C . PRO B 1 310 ? -17.031 7.695 -28.141 1 90.44 310 PRO B C 1
ATOM 4951 O O . PRO B 1 310 ? -15.836 7.734 -28.453 1 90.44 310 PRO B O 1
ATOM 4954 N N . MET B 1 311 ? -17.562 6.645 -27.656 1 91.38 311 MET B N 1
ATOM 4955 C CA . MET B 1 311 ? -16.781 5.441 -27.375 1 91.38 311 MET B CA 1
ATOM 4956 C C . MET B 1 311 ? -16.141 4.891 -28.641 1 91.38 311 MET B C 1
ATOM 4958 O O . MET B 1 311 ? -15.062 4.301 -28.594 1 91.38 311 MET B O 1
ATOM 4962 N N . PHE B 1 312 ? -16.781 5.211 -29.766 1 84.94 312 PHE B N 1
ATOM 4963 C CA . PHE B 1 312 ? -16.281 4.703 -31.047 1 84.94 312 PHE B CA 1
ATOM 4964 C C . PHE B 1 312 ? -14.945 5.344 -31.391 1 84.94 312 PHE B C 1
ATOM 4966 O O . PHE B 1 312 ? -14.117 4.734 -32.062 1 84.94 312 PHE B O 1
ATOM 4973 N N . GLU B 1 313 ? -14.711 6.414 -30.828 1 82.56 313 GLU B N 1
ATOM 4974 C CA . GLU B 1 313 ? -13.523 7.195 -31.172 1 82.56 313 GLU B CA 1
ATOM 4975 C C . GLU B 1 313 ? -12.25 6.516 -30.688 1 82.56 313 GLU B C 1
ATOM 4977 O O . GLU B 1 313 ? -11.188 6.664 -31.281 1 82.56 313 GLU B O 1
ATOM 4982 N N . ILE B 1 314 ? -12.406 5.773 -29.688 1 82.5 314 ILE B N 1
ATOM 4983 C CA . ILE B 1 314 ? -11.203 5.184 -29.125 1 82.5 314 ILE B CA 1
ATOM 4984 C C . ILE B 1 314 ? -11.234 3.668 -29.297 1 82.5 314 ILE B C 1
ATOM 4986 O O . ILE B 1 314 ? -10.43 2.949 -28.703 1 82.5 314 ILE B O 1
ATOM 4990 N N . SER B 1 315 ? -12.117 3.225 -30.031 1 86.94 315 SER B N 1
ATOM 4991 C CA . SER B 1 315 ? -12.281 1.785 -30.203 1 86.94 315 SER B CA 1
ATOM 4992 C C . SER B 1 315 ? -11.578 1.302 -31.469 1 86.94 315 SER B C 1
ATOM 4994 O O . SER B 1 315 ? -11.594 1.985 -32.5 1 86.94 315 SER B O 1
ATOM 4996 N N . LYS B 1 316 ? -10.836 0.238 -31.359 1 80.19 316 LYS B N 1
ATOM 4997 C CA . LYS B 1 316 ? -10.258 -0.408 -32.531 1 80.19 316 LYS B CA 1
ATOM 4998 C C . LYS B 1 316 ? -11.336 -1.064 -33.406 1 80.19 316 LYS B C 1
ATOM 5000 O O . LYS B 1 316 ? -11.281 -1.01 -34.625 1 80.19 316 LYS B O 1
ATOM 5005 N N . TYR B 1 317 ? -12.266 -1.708 -32.812 1 83.69 317 TYR B N 1
ATOM 5006 C CA . TYR B 1 317 ? -13.398 -2.338 -33.469 1 83.69 317 TYR B CA 1
ATOM 5007 C C . TYR B 1 317 ? -14.719 -1.771 -32.969 1 83.69 317 TYR B C 1
ATOM 5009 O O . TYR B 1 317 ? -14.859 -1.502 -31.766 1 83.69 317 TYR B O 1
ATOM 5017 N N . GLY B 1 318 ? -15.578 -1.477 -33.844 1 86.81 318 GLY B N 1
ATOM 5018 C CA . GLY B 1 318 ? -16.891 -0.95 -33.5 1 86.81 318 GLY B CA 1
ATOM 5019 C C . GLY B 1 318 ? -18.016 -1.637 -34.219 1 86.81 318 GLY B C 1
ATOM 5020 O O . GLY B 1 318 ? -17.906 -1.951 -35.406 1 86.81 318 GLY B O 1
ATOM 5021 N N . ILE B 1 319 ? -19.062 -1.947 -33.531 1 83.88 319 ILE B N 1
ATOM 5022 C CA . ILE B 1 319 ? -20.297 -2.492 -34.094 1 83.88 319 ILE B CA 1
ATOM 5023 C C . ILE B 1 319 ? -21.469 -1.593 -33.75 1 83.88 319 ILE B C 1
ATOM 5025 O O . ILE B 1 319 ? -21.781 -1.396 -32.562 1 83.88 319 ILE B O 1
ATOM 5029 N N . VAL B 1 320 ? -21.984 -0.966 -34.781 1 86.94 320 VAL B N 1
ATOM 5030 C CA . VAL B 1 320 ? -23.172 -0.166 -34.531 1 86.94 320 VAL B CA 1
ATOM 5031 C C . VAL B 1 320 ? -24.406 -1.069 -34.531 1 86.94 320 VAL B C 1
ATOM 5033 O O . VAL B 1 320 ? -24.75 -1.675 -35.531 1 86.94 320 VAL B O 1
ATOM 5036 N N . GLY B 1 321 ? -25.062 -1.209 -33.438 1 85.19 321 GLY B N 1
ATOM 5037 C CA . GLY B 1 321 ? -26.234 -2.059 -33.25 1 85.19 321 GLY B CA 1
ATOM 5038 C C . GLY B 1 321 ? -26.656 -2.219 -31.812 1 85.19 321 GLY B C 1
ATOM 5039 O O . GLY B 1 321 ? -26.031 -1.638 -30.922 1 85.19 321 GLY B O 1
ATOM 5040 N N . ASP B 1 322 ? -27.75 -2.947 -31.625 1 87.31 322 ASP B N 1
ATOM 5041 C CA . ASP B 1 322 ? -28.281 -3.209 -30.281 1 87.31 322 ASP B CA 1
ATOM 5042 C C . ASP B 1 322 ? -27.422 -4.234 -29.547 1 87.31 322 ASP B C 1
ATOM 5044 O O . ASP B 1 322 ? -27.328 -5.391 -29.953 1 87.31 322 ASP B O 1
ATOM 5048 N N . ALA B 1 323 ? -26.766 -3.797 -28.5 1 93.44 323 ALA B N 1
ATOM 5049 C CA . ALA B 1 323 ? -25.891 -4.668 -27.734 1 93.44 323 ALA B CA 1
ATOM 5050 C C . ALA B 1 323 ? -26.625 -5.938 -27.281 1 93.44 323 ALA B C 1
ATOM 5052 O O . ALA B 1 323 ? -26.016 -7.016 -27.234 1 93.44 323 ALA B O 1
ATOM 5053 N N . LEU B 1 324 ? -27.891 -5.828 -26.984 1 91.75 324 LEU B N 1
ATOM 5054 C CA . LEU B 1 324 ? -28.656 -6.961 -26.5 1 91.75 324 LEU B CA 1
ATOM 5055 C C . LEU B 1 324 ? -28.812 -8.031 -27.562 1 91.75 324 LEU B C 1
ATOM 5057 O O . LEU B 1 324 ? -28.969 -9.211 -27.266 1 91.75 324 LEU B O 1
ATOM 5061 N N . LYS B 1 325 ? -28.719 -7.566 -28.812 1 87.44 325 LYS B N 1
ATOM 5062 C CA . LYS B 1 325 ? -28.828 -8.5 -29.938 1 87.44 325 LYS B CA 1
ATOM 5063 C C . LYS B 1 325 ? -27.438 -9.008 -30.344 1 87.44 325 LYS B C 1
ATOM 5065 O O . LYS B 1 325 ? -27.281 -10.18 -30.688 1 87.44 325 LYS B O 1
ATOM 5070 N N . ILE B 1 326 ? -26.531 -8.227 -30.25 1 89.56 326 ILE B N 1
ATOM 5071 C CA . ILE B 1 326 ? -25.219 -8.516 -30.781 1 89.56 326 ILE B CA 1
ATOM 5072 C C . ILE B 1 326 ? -24.453 -9.406 -29.797 1 89.56 326 ILE B C 1
ATOM 5074 O O . ILE B 1 326 ? -23.719 -10.312 -30.203 1 89.56 326 ILE B O 1
ATOM 5078 N N . LEU B 1 327 ? -24.594 -9.18 -28.516 1 93.12 327 LEU B N 1
ATOM 5079 C CA . LEU B 1 327 ? -23.812 -9.859 -27.484 1 93.12 327 LEU B CA 1
ATOM 5080 C C . LEU B 1 327 ? -24.016 -11.367 -27.547 1 93.12 327 LEU B C 1
ATOM 5082 O O . LEU B 1 327 ? -23.047 -12.133 -27.531 1 93.12 327 LEU B O 1
ATOM 5086 N N . PRO B 1 328 ? -25.297 -11.773 -27.625 1 88 328 PRO B N 1
ATOM 5087 C CA . PRO B 1 328 ? -25.484 -13.219 -27.734 1 88 328 PRO B CA 1
ATOM 5088 C C . PRO B 1 328 ? -24.828 -13.805 -28.984 1 88 328 PRO B C 1
ATOM 5090 O O . PRO B 1 328 ? -24.266 -14.906 -28.938 1 88 328 PRO B O 1
ATOM 5093 N N . LEU B 1 329 ? -24.828 -13.109 -30.062 1 83.75 329 LEU B N 1
ATOM 5094 C CA . LEU B 1 329 ? -24.219 -13.57 -31.312 1 83.75 329 LEU B CA 1
ATOM 5095 C C . LEU B 1 329 ? -22.703 -13.617 -31.188 1 83.75 329 LEU B C 1
ATOM 5097 O O . LEU B 1 329 ? -22.062 -14.578 -31.625 1 83.75 329 LEU B O 1
ATOM 5101 N N . LEU B 1 330 ? -22.156 -12.641 -30.609 1 87.94 330 LEU B N 1
ATOM 5102 C CA . LEU B 1 330 ? -20.719 -12.562 -30.391 1 87.94 330 LEU B CA 1
ATOM 5103 C C . LEU B 1 330 ? -20.25 -13.703 -29.5 1 87.94 330 LEU B C 1
ATOM 5105 O O . LEU B 1 330 ? -19.219 -14.336 -29.781 1 87.94 330 LEU B O 1
ATOM 5109 N N . THR B 1 331 ? -20.922 -13.875 -28.406 1 88.75 331 THR B N 1
ATOM 5110 C CA . THR B 1 331 ? -20.578 -14.93 -27.469 1 88.75 331 THR B CA 1
ATOM 5111 C C . THR B 1 331 ? -20.594 -16.297 -28.156 1 88.75 331 THR B C 1
ATOM 5113 O O . THR B 1 331 ? -19.688 -17.109 -27.953 1 88.75 331 THR B O 1
ATOM 5116 N N . ALA B 1 332 ? -21.625 -16.5 -28.984 1 81.19 332 ALA B N 1
ATOM 5117 C CA . ALA B 1 332 ? -21.75 -17.766 -29.719 1 81.19 332 ALA B CA 1
ATOM 5118 C C . ALA B 1 332 ? -20.578 -17.953 -30.672 1 81.19 332 ALA B C 1
ATOM 5120 O O . ALA B 1 332 ? -20.031 -19.062 -30.781 1 81.19 332 ALA B O 1
ATOM 5121 N N . LYS B 1 333 ? -20.234 -16.922 -31.312 1 80.56 333 LYS B N 1
ATOM 5122 C CA . LYS B 1 333 ? -19.109 -17 -32.25 1 80.56 333 LYS B CA 1
ATOM 5123 C C . LYS B 1 333 ? -17.797 -17.266 -31.531 1 80.56 333 LYS B C 1
ATOM 5125 O O . LYS B 1 333 ? -16.953 -18.031 -32.031 1 80.56 333 LYS B O 1
ATOM 5130 N N . ILE B 1 334 ? -17.609 -16.625 -30.438 1 80.94 334 ILE B N 1
ATOM 5131 C CA . ILE B 1 334 ? -16.391 -16.797 -29.656 1 80.94 334 ILE B CA 1
ATOM 5132 C C . ILE B 1 334 ? -16.312 -18.234 -29.141 1 80.94 334 ILE B C 1
ATOM 5134 O O . ILE B 1 334 ? -15.25 -18.859 -29.188 1 80.94 334 ILE B O 1
ATOM 5138 N N . LYS B 1 335 ? -17.391 -18.703 -28.609 1 75.69 335 LYS B N 1
ATOM 5139 C CA . LYS B 1 335 ? -17.438 -20.078 -28.141 1 75.69 335 LYS B CA 1
ATOM 5140 C C . LYS B 1 335 ? -17.125 -21.062 -29.266 1 75.69 335 LYS B C 1
ATOM 5142 O O . LYS B 1 335 ? -16.375 -22.016 -29.078 1 75.69 335 LYS B O 1
ATOM 5147 N N . ALA B 1 336 ? -17.641 -20.734 -30.438 1 72.75 336 ALA B N 1
ATOM 5148 C CA . ALA B 1 336 ? -17.391 -21.562 -31.609 1 72.75 336 ALA B CA 1
ATOM 5149 C C . ALA B 1 336 ? -15.922 -21.531 -32 1 72.75 336 ALA B C 1
ATOM 5151 O O . ALA B 1 336 ? -15.352 -22.547 -32.406 1 72.75 336 ALA B O 1
ATOM 5152 N N . PHE B 1 337 ? -15.438 -20.375 -31.891 1 71.12 337 PHE B N 1
ATOM 5153 C CA . PHE B 1 337 ? -14.031 -20.203 -32.25 1 71.12 337 PHE B CA 1
ATOM 5154 C C . PHE B 1 337 ? -13.141 -20.953 -31.25 1 71.12 337 PHE B C 1
ATOM 5156 O O . PHE B 1 337 ? -12.133 -21.547 -31.641 1 71.12 337 PHE B O 1
ATOM 5163 N N . LYS B 1 338 ? -13.438 -20.875 -30.031 1 67.56 338 LYS B N 1
ATOM 5164 C CA . LYS B 1 338 ? -12.648 -21.547 -29 1 67.56 338 LYS B CA 1
ATOM 5165 C C . LYS B 1 338 ? -12.781 -23.062 -29.094 1 67.56 338 LYS B C 1
ATOM 5167 O O . LYS B 1 338 ? -11.852 -23.797 -28.781 1 67.56 338 LYS B O 1
ATOM 5172 N N . GLU B 1 339 ? -13.938 -23.531 -29.328 1 56.59 339 GLU B N 1
ATOM 5173 C CA . GLU B 1 339 ? -14.164 -24.953 -29.531 1 56.59 339 GLU B CA 1
ATOM 5174 C C . GLU B 1 339 ? -13.531 -25.438 -30.844 1 56.59 339 GLU B C 1
ATOM 5176 O O . GLU B 1 339 ? -13.266 -26.625 -31 1 56.59 339 GLU B O 1
ATOM 5181 N N . SER B 1 340 ? -13.156 -24.594 -31.656 1 52.72 340 SER B N 1
ATOM 5182 C CA . SER B 1 340 ? -12.523 -25.031 -32.906 1 52.72 340 SER B CA 1
ATOM 5183 C C . SER B 1 340 ? -11.008 -25.094 -32.781 1 52.72 340 SER B C 1
ATOM 5185 O O . SER B 1 340 ? -10.422 -24.344 -31.969 1 52.72 340 SER B O 1
#

Sequence (680 aa):
MANTKGLKTGNEKDLWVYVEHYKGEPVHVVYELLGECRKLADKCNQKLAAVLITDDAKDVPSKLIARGADLVYVCQDPAFKYYSTDEYTNAFCEMIDEYQPSSVFIGATNDGRDLGPRIAARVNTGLCADCTILDAEEDGLIEWTRPAAGGNIMATILCKEHRPQMGTVRPKTFKAMEPDASRTGEVINYTLKNHVDDRVTCIRREEVVSEGEMAIDDAPFVCSGGRGMKAKENFSLLYDLAHALGGAVGGSRAAVDEGFIEHPRQVGQSGKTVTPKIYFACGISGSVQHKAGMSKSDTIVCINKDPDAPMFEISKYGIVGDALKILPLLTAKIKAFKESMANTKGLKTGNEKDLWVYVEHYKGEPVHVVYELLGECRKLADKCNQKLAAVLITDDAKDVPSKLIARGADLVYVCQDPAFKYYSTDEYTNAFCEMIDEYQPSSVFIGATNDGRDLGPRIAARVNTGLCADCTILDAEEDGLIEWTRPAAGGNIMATILCKEHRPQMGTVRPKTFKAMEPDASRTGEVINYTLKNHVDDRVTCIRREEVVSEGEMAIDDAPFVCSGGRGMKAKENFSLLYDLAHALGGAVGGSRAAVDEGFIEHPRQVGQSGKTVTPKIYFACGISGSVQHKAGMSKSDTIVCINKDPDAPMFEISKYGIVGDALKILPLLTAKIKAFKES

InterPro domains:
  IPR001308 Electron transfer flavoprotein alpha subunit/FixB [PIRSF000089] (13-338)
  IPR001308 Electron transfer flavoprotein alpha subunit/FixB [PTHR43153] (13-335)
  IPR014729 Rossmann-like alpha/beta/alpha sandwich fold [G3DSA:3.40.50.620] (1-207)
  IPR014730 Electron transfer flavoprotein, alpha/beta-subunit, N-terminal [PF01012] (16-192)
  IPR014730 Electron transfer flavoprotein, alpha/beta-subunit, N-terminal [SM00893] (15-203)
  IPR014731 Electron transfer flavoprotein, alpha subunit, C-terminal [PF00766] (216-295)
  IPR029035 DHS-like NAD/FAD-binding domain superfamily [SSF52467] (214-333)
  IPR033947 Electron transfer flavoprotein, alpha subunit, N-terminal [cd01715] (16-188)

Radius of gyration: 25.72 Å; Cα contacts (8 Å, |Δi|>4): 1696; chains: 2; bounding box: 61×71×66 Å